Protein AF-0000000074132698 (afdb_homodimer)

Nearest PDB structures (foldseek):
  3fi7-assembly1_A  TM=8.941E-01  e=1.489E-13  Listeria monocytogenes EGD-e
  5t1q-assembly4_D  TM=8.753E-01  e=1.236E-10  Staphylococcus aureus subsp. aureus NCTC 8325
  5t1q-assembly1_A  TM=8.769E-01  e=1.624E-10  Staphylococcus aureus subsp. aureus NCTC 8325
  5t1q-assembly3_C  TM=8.733E-01  e=6.367E-10  Staphylococcus aureus subsp. aureus NCTC 8325
  4kt3-assembly1_A  TM=7.288E-01  e=4.967E-06  Pseudomonas protegens Pf-5

pLDDT: mean 82.5, std 20.05, range [32.41, 98.94]

Secondary structure (DSSP, 8-state):
----------------------SSEETTEE-HHHHHHHHHHHHHHHHHHHHHHHHHHHHHHHHHHHHHHHHHHHHHHHHHHHHHHHH---HHHHHHHHHHHHTTTTSHHHHHH--SS--EEEEEEEEEEEEEETTEEEEEEEEE---SSHHHHHHHHHHHHHH--SS-TTTTHHHHT-SSHHHHHHHHHHTTS-S-TTHHHHHHHHHHHTTGGGGGG-/---------------------TTSEETTEE-HHHHHHHHHHHHHHHHHHHHHHHHHHHHHHHHHHHHHHHHHHHHHHHHHHHHHHHH---HHHHHHHHHHHHTTTTSHHHHHH--SS--EEEEEEEEEEEEEETTEEEEEEEEE---SSHHHHHHHHHHHHHH--SS-TTTTHHHHT-SSHHHHHHHHHHTTS-S-TTHHHHHHHHHHHTTGGGGGG-

Foldseek 3Di:
DPPPPPPPPPPPPDDPDPPPPCPQDDPNDRDVVVVVVVVVVVVVVVVVVCCVVVVVVVVVVVVVLVVLLVVLCVVCLVLLLVLCVVQVQFSLLLSLQLCVQCVSQPFPCCVPQVQSNFAADPPADFDWGWDQDPNDIDIDTGGHHGDPHVSVNSVVVSCCLCQPDPVDRNLNVQLRVDPALLSNLVSCLVSPVDPPNCRSVSSVVSCVVVVSSVSRPD/DDPPPPPPPPPPPDPPDPPPPCVQDDPNDRDVVVVVVVVVVVVVVVVVVCCVVVVVVVVVVVVVLVVLLVVLCVVCLVLLLVLCVVQVQFSLLLSLQLCVQCVSQPFPCCVPQVQSNFAADPPADFDWGWDQDPNDIDIDTGGHHGDPHVSVNSVVVSCCLCQPDPVDRNLNVQLRVDPALLSNLVSCLVSPVDPPNCRSVSSVVVCVVVVSSVSRPD

Solvent-accessible surface area (backbone atoms only — not comparable to full-atom values): 23739 Å² total; per-residue (Å²): 137,84,81,77,78,81,80,80,79,82,80,80,79,78,79,76,75,76,78,68,79,50,83,62,46,63,95,87,40,70,42,64,66,53,52,46,46,51,50,49,50,51,50,51,51,47,53,50,43,49,50,54,59,52,47,52,55,53,52,51,51,50,50,52,52,49,51,49,46,51,54,42,46,66,66,47,45,64,54,27,34,53,47,19,73,75,59,43,37,50,16,24,52,50,51,31,49,35,31,68,56,9,61,44,50,64,31,67,49,19,64,77,26,18,23,32,69,68,49,67,27,94,86,32,48,80,43,78,42,79,42,76,53,96,90,36,71,31,37,38,37,34,35,28,44,68,42,95,32,57,62,53,33,50,52,54,53,50,44,42,43,68,46,25,46,98,89,37,49,62,59,34,44,58,32,40,66,36,91,44,61,63,50,21,28,45,34,39,38,51,59,11,73,45,55,53,89,55,47,27,58,51,40,49,49,48,23,61,74,66,54,32,56,71,53,51,79,113,139,80,81,74,79,77,78,81,75,83,78,80,79,78,80,76,76,76,79,68,77,51,83,60,46,64,96,88,44,71,44,64,66,55,52,46,47,50,51,49,50,52,50,51,49,46,54,50,43,48,50,53,59,52,47,52,53,53,53,52,50,51,50,52,52,48,51,49,44,50,52,43,46,66,67,45,45,65,55,27,34,52,47,19,74,76,60,42,38,48,17,25,52,51,50,31,46,34,31,68,54,9,61,44,51,65,32,68,49,18,64,75,24,18,23,31,68,68,48,66,27,93,87,32,48,80,43,78,43,78,42,76,53,94,91,35,71,32,38,37,36,35,34,28,43,69,42,94,32,56,62,55,33,50,52,53,54,49,44,41,42,68,47,24,45,97,89,37,50,61,60,33,43,58,34,39,66,36,91,45,63,66,50,20,29,45,33,39,38,51,58,12,75,46,52,54,89,54,48,27,57,51,41,48,48,48,23,60,74,67,53,32,58,72,52,51,79,114

Sequence (436 aa):
MARKRTQNKKTVKKRRKKAKFKFLYVNGKLRLSDLLLVVILLSLLFVQFIKWSGVNNNTQMTKIEDVKKEEFVEKIAPIAQDEQRKYHIFASITIAQAALESNWGQSELATQYYNLFGVKSDTGGLMTTKEYVNGQWIVVRARFAIYQSWRESIEQHTALFVDGTSWDSSHYQAVLSADNYVEAAQALQQRGYATDPNYAQKLISLIKTYNLDKYDNNMARKRTQNKKTVKKRRKKAKFKFLYVNGKLRLSDLLLVVILLSLLFVQFIKWSGVNNNTQMTKIEDVKKEEFVEKIAPIAQDEQRKYHIFASITIAQAALESNWGQSELATQYYNLFGVKSDTGGLMTTKEYVNGQWIVVRARFAIYQSWRESIEQHTALFVDGTSWDSSHYQAVLSADNYVEAAQALQQRGYATDPNYAQKLISLIKTYNLDKYDNN

InterPro domains:
  IPR002901 Mannosyl-glycoprotein endo-beta-N-acetylglucosamidase-like domain [PF01832] (77-212)
  IPR002901 Mannosyl-glycoprotein endo-beta-N-acetylglucosamidase-like domain [SM00047] (60-216)
  IPR051056 Glycosyl Hydrolase Family 73 [PTHR33308] (67-217)

Organism: Ligilactobacillus salivarius (strain UCC118) (NCBI:txid362948)

Radius of gyration: 39.83 Å; Cα contacts (8 Å, |Δi|>4): 553; chains: 2; bounding box: 128×143×116 Å

Structure (mmCIF, N/CA/C/O backbone):
data_AF-0000000074132698-model_v1
#
loop_
_entity.id
_entity.type
_entity.pdbx_description
1 polymer Muramidase
#
loop_
_atom_site.group_PDB
_atom_site.id
_atom_site.type_symbol
_atom_site.label_atom_id
_atom_site.label_alt_id
_atom_site.label_comp_id
_atom_site.label_asym_id
_atom_site.label_entity_id
_atom_site.label_seq_id
_atom_site.pdbx_PDB_ins_code
_atom_site.Cartn_x
_atom_site.Cartn_y
_atom_site.Cartn_z
_atom_site.occupancy
_atom_site.B_iso_or_equiv
_atom_site.auth_seq_id
_atom_site.auth_comp_id
_atom_site.auth_asym_id
_atom_site.auth_atom_id
_atom_site.pdbx_PDB_model_num
ATOM 1 N N . MET A 1 1 ? -41.344 -49.031 -91.562 1 33.16 1 MET A N 1
ATOM 2 C CA . MET A 1 1 ? -40.531 -48.219 -90.625 1 33.16 1 MET A CA 1
ATOM 3 C C . MET A 1 1 ? -41.438 -47.219 -89.875 1 33.16 1 MET A C 1
ATOM 5 O O . MET A 1 1 ? -41.844 -46.219 -90.5 1 33.16 1 MET A O 1
ATOM 9 N N . ALA A 1 2 ? -42.281 -47.688 -88.938 1 37 2 ALA A N 1
ATOM 10 C CA . ALA A 1 2 ? -43.469 -47.219 -88.25 1 37 2 ALA A CA 1
ATOM 11 C C . ALA A 1 2 ? -43.094 -46.125 -87.188 1 37 2 ALA A C 1
ATOM 13 O O . ALA A 1 2 ? -42.344 -46.375 -86.25 1 37 2 ALA A O 1
ATOM 14 N N . ARG A 1 3 ? -42.812 -44.906 -87.625 1 33.91 3 ARG A N 1
ATOM 15 C CA . ARG A 1 3 ? -42.312 -43.75 -86.875 1 33.91 3 ARG A CA 1
ATOM 16 C C . ARG A 1 3 ? -43.281 -43.406 -85.75 1 33.91 3 ARG A C 1
ATOM 18 O O . ARG A 1 3 ? -44.469 -43.125 -86 1 33.91 3 ARG A O 1
ATOM 25 N N . LYS A 1 4 ? -43.094 -44.125 -84.5 1 39.78 4 LYS A N 1
ATOM 26 C CA . LYS A 1 4 ? -43.844 -43.906 -83.25 1 39.78 4 LYS A CA 1
ATOM 27 C C . LYS A 1 4 ? -43.844 -42.438 -82.875 1 39.78 4 LYS A C 1
ATOM 29 O O . LYS A 1 4 ? -42.781 -41.844 -82.688 1 39.78 4 LYS A O 1
ATOM 34 N N . ARG A 1 5 ? -44.938 -41.719 -83.125 1 36.88 5 ARG A N 1
ATOM 35 C CA . ARG A 1 5 ? -45.25 -40.344 -82.812 1 36.88 5 ARG A CA 1
ATOM 36 C C . ARG A 1 5 ? -45.188 -40.125 -81.312 1 36.88 5 ARG A C 1
ATOM 38 O O . ARG A 1 5 ? -45.875 -40.812 -80.562 1 36.88 5 ARG A O 1
ATOM 45 N N . THR A 1 6 ? -44 -39.844 -80.688 1 38.41 6 THR A N 1
ATOM 46 C CA . THR A 1 6 ? -43.75 -39.625 -79.25 1 38.41 6 THR A CA 1
ATOM 47 C C . THR A 1 6 ? -44.625 -38.5 -78.688 1 38.41 6 THR A C 1
ATOM 49 O O . THR A 1 6 ? -44.594 -37.375 -79.25 1 38.41 6 THR A O 1
ATOM 52 N N . GLN A 1 7 ? -45.844 -38.781 -78.188 1 35.47 7 GLN A N 1
ATOM 53 C CA . GLN A 1 7 ? -46.875 -37.906 -77.562 1 35.47 7 GLN A CA 1
ATOM 54 C C . GLN A 1 7 ? -46.312 -37.156 -76.375 1 35.47 7 GLN A C 1
ATOM 56 O O . GLN A 1 7 ? -45.75 -37.75 -75.438 1 35.47 7 GLN A O 1
ATOM 61 N N . ASN A 1 8 ? -45.812 -35.875 -76.5 1 36.06 8 ASN A N 1
ATOM 62 C CA . ASN A 1 8 ? -45.312 -34.875 -75.562 1 36.06 8 ASN A CA 1
ATOM 63 C C . ASN A 1 8 ? -46.344 -34.625 -74.438 1 36.06 8 ASN A C 1
ATOM 65 O O . ASN A 1 8 ? -47.438 -34.125 -74.688 1 36.06 8 ASN A O 1
ATOM 69 N N . LYS A 1 9 ? -46.438 -35.469 -73.375 1 36.16 9 LYS A N 1
ATOM 70 C CA . LYS A 1 9 ? -47.312 -35.25 -72.188 1 36.16 9 LYS A CA 1
ATOM 71 C C . LYS A 1 9 ? -47 -33.938 -71.5 1 36.16 9 LYS A C 1
ATOM 73 O O . LYS A 1 9 ? -45.875 -33.688 -71.062 1 36.16 9 LYS A O 1
ATOM 78 N N . LYS A 1 10 ? -47.75 -32.781 -71.812 1 40.66 10 LYS A N 1
ATOM 79 C CA . LYS A 1 10 ? -47.75 -31.484 -71.125 1 40.66 10 LYS A CA 1
ATOM 80 C C . LYS A 1 10 ? -48.062 -31.625 -69.688 1 40.66 10 LYS A C 1
ATOM 82 O O . LYS A 1 10 ? -49.094 -32.156 -69.312 1 40.66 10 LYS A O 1
ATOM 87 N N . THR A 1 11 ? -47 -31.797 -68.688 1 34.69 11 THR A N 1
ATOM 88 C CA . THR A 1 11 ? -47.062 -31.844 -67.25 1 34.69 11 THR A CA 1
ATOM 89 C C . THR A 1 11 ? -47.75 -30.594 -66.688 1 34.69 11 THR A C 1
ATOM 91 O O . THR A 1 11 ? -47.25 -29.484 -66.938 1 34.69 11 THR A O 1
ATOM 94 N N . VAL A 1 12 ? -49.062 -30.531 -66.5 1 40.81 12 VAL A N 1
ATOM 95 C CA . VAL A 1 12 ? -49.875 -29.453 -65.875 1 40.81 12 VAL A CA 1
ATOM 96 C C . VAL A 1 12 ? -49.406 -29.203 -64.438 1 40.81 12 VAL A C 1
ATOM 98 O O . VAL A 1 12 ? -49.531 -30.094 -63.594 1 40.81 12 VAL A O 1
ATOM 101 N N . LYS A 1 13 ? -48.438 -28.297 -64.25 1 39.75 13 LYS A N 1
ATOM 102 C CA . LYS A 1 13 ? -47.969 -27.812 -62.938 1 39.75 13 LYS A CA 1
ATOM 103 C C . LYS A 1 13 ? -49.125 -27.203 -62.156 1 39.75 13 LYS A C 1
ATOM 105 O O . LYS A 1 13 ? -49.781 -26.266 -62.625 1 39.75 13 LYS A O 1
ATOM 110 N N . LYS A 1 14 ? -49.719 -27.984 -61.156 1 39.62 14 LYS A N 1
ATOM 111 C CA . LYS A 1 14 ? -50.719 -27.578 -60.188 1 39.62 14 LYS A CA 1
ATOM 112 C C . LYS A 1 14 ? -50.219 -26.422 -59.344 1 39.62 14 LYS A C 1
ATOM 114 O O . LYS A 1 14 ? -49.125 -26.5 -58.75 1 39.62 14 LYS A O 1
ATOM 119 N N . ARG A 1 15 ? -50.656 -25.156 -59.625 1 38.66 15 ARG A N 1
ATOM 120 C CA . ARG A 1 15 ? -50.406 -23.938 -58.844 1 38.66 15 ARG A CA 1
ATOM 121 C C . ARG A 1 15 ? -50.844 -24.109 -57.406 1 38.66 15 ARG A C 1
ATOM 123 O O . ARG A 1 15 ? -52 -24.375 -57.125 1 38.66 15 ARG A O 1
ATOM 130 N N . ARG A 1 16 ? -49.969 -24.516 -56.438 1 35.88 16 ARG A N 1
ATOM 131 C CA . ARG A 1 16 ? -50.219 -24.547 -55 1 35.88 16 ARG A CA 1
ATOM 132 C C . ARG A 1 16 ? -50.75 -23.219 -54.5 1 35.88 16 ARG A C 1
ATOM 134 O O . ARG A 1 16 ? -50.188 -22.156 -54.781 1 35.88 16 ARG A O 1
ATOM 141 N N . LYS A 1 17 ? -52 -23.172 -54.156 1 40.66 17 LYS A N 1
ATOM 142 C CA . LYS A 1 17 ? -52.75 -22.062 -53.531 1 40.66 17 LYS A CA 1
ATOM 143 C C . LYS A 1 17 ? -52 -21.562 -52.281 1 40.66 17 LYS A C 1
ATOM 145 O O . LYS A 1 17 ? -51.656 -22.359 -51.406 1 40.66 17 LYS A O 1
ATOM 150 N N . LYS A 1 18 ? -51.375 -20.391 -52.344 1 41.16 18 LYS A N 1
ATOM 151 C CA . LYS A 1 18 ? -50.75 -19.656 -51.25 1 41.16 18 LYS A CA 1
ATOM 152 C C . LYS A 1 18 ? -51.719 -19.625 -50.031 1 41.16 18 LYS A C 1
ATOM 154 O O . LYS A 1 18 ? -52.844 -19.156 -50.156 1 41.16 18 LYS A O 1
ATOM 159 N N . ALA A 1 19 ? -51.594 -20.609 -49.125 1 42.25 19 ALA A N 1
ATOM 160 C CA . ALA A 1 19 ? -52.281 -20.531 -47.844 1 42.25 19 ALA A CA 1
ATOM 161 C C . ALA A 1 19 ? -52.156 -19.156 -47.219 1 4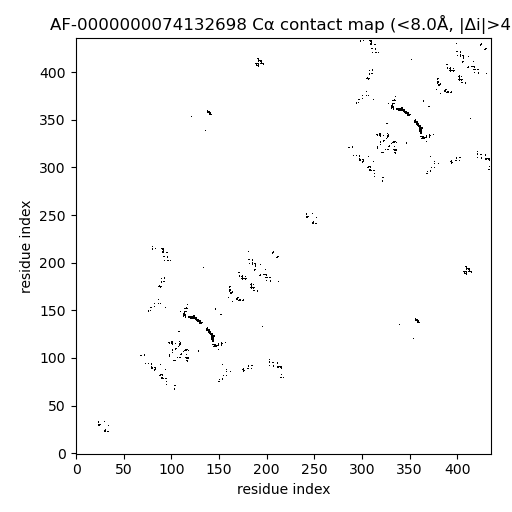2.25 19 ALA A C 1
ATOM 163 O O . ALA A 1 19 ? -51.031 -18.734 -46.875 1 42.25 19 ALA A O 1
ATOM 164 N N . LYS A 1 20 ? -52.906 -18.156 -47.656 1 42.62 20 LYS A N 1
ATOM 165 C CA . LYS A 1 20 ? -53 -16.844 -47.031 1 42.62 20 LYS A CA 1
ATOM 166 C C . LYS A 1 20 ? -53.094 -16.969 -45.5 1 42.62 20 LYS A C 1
ATOM 168 O O . LYS A 1 20 ? -53.906 -17.734 -45 1 42.62 20 LYS A O 1
ATOM 173 N N . PHE A 1 21 ? -52.062 -16.688 -44.812 1 44.94 21 PHE A N 1
ATOM 174 C CA . PHE A 1 21 ? -51.969 -16.516 -43.375 1 44.94 21 PHE A CA 1
ATOM 175 C C . PHE A 1 21 ? -53.156 -15.703 -42.844 1 44.94 21 PHE A C 1
ATOM 177 O O . PHE A 1 21 ? -53.125 -14.477 -42.812 1 44.94 21 PHE A O 1
ATOM 184 N N . LYS A 1 22 ? -54.406 -16.172 -43.125 1 52.22 22 LYS A N 1
ATOM 185 C CA . LYS A 1 22 ? -55.719 -15.656 -42.75 1 52.22 22 LYS A CA 1
ATOM 186 C C . LYS A 1 22 ? -55.812 -15.477 -41.25 1 52.22 22 LYS A C 1
ATOM 188 O O . LYS A 1 22 ? -56.781 -14.906 -40.75 1 52.22 22 LYS A O 1
ATOM 193 N N . PHE A 1 23 ? -54.844 -16.062 -40.594 1 57.22 23 PHE A N 1
ATOM 194 C CA . PHE A 1 23 ? -55.156 -16.062 -39.156 1 57.22 23 PHE A CA 1
ATOM 195 C C . PHE A 1 23 ? -54.969 -14.672 -38.562 1 57.22 23 PHE A C 1
ATOM 197 O O . PHE A 1 23 ? -55.625 -14.305 -37.594 1 57.22 23 PHE A O 1
ATOM 204 N N . LEU A 1 24 ? -54.219 -13.688 -39.125 1 57.31 24 LEU A N 1
ATOM 205 C CA . LEU A 1 24 ? -54 -12.359 -38.594 1 57.31 24 LEU A CA 1
ATOM 206 C C . LEU A 1 24 ? -55.094 -11.383 -39.031 1 57.31 24 LEU A C 1
ATOM 208 O O . LEU A 1 24 ? -55.25 -10.328 -38.406 1 57.31 24 LEU A O 1
ATOM 212 N N . TYR A 1 25 ? -55.844 -11.703 -40.094 1 61.03 25 TYR A N 1
ATOM 213 C CA . TYR A 1 25 ? -56.875 -10.828 -40.656 1 61.03 25 TYR A CA 1
ATOM 214 C C . TYR A 1 25 ? -58.281 -11.414 -40.438 1 61.03 25 TYR A C 1
ATOM 216 O O . TYR A 1 25 ? -58.531 -12.562 -40.781 1 61.03 25 TYR A O 1
ATOM 224 N N . VAL A 1 26 ? -59.125 -10.922 -39.562 1 60.47 26 VAL A N 1
ATOM 225 C CA . VAL A 1 26 ? -60.562 -11.211 -39.531 1 60.47 26 VAL A CA 1
ATOM 226 C C . VAL A 1 26 ? -61.344 -9.984 -40 1 60.47 26 VAL A C 1
ATOM 228 O O . VAL A 1 26 ? -61.188 -8.891 -39.438 1 60.47 26 VAL A O 1
ATOM 231 N N . ASN A 1 27 ? -62.344 -9.984 -41.156 1 65.19 27 ASN A N 1
ATOM 232 C CA . ASN A 1 27 ? -63.188 -9.016 -41.844 1 65.19 27 ASN A CA 1
ATOM 233 C C . ASN A 1 27 ? -62.406 -7.789 -42.312 1 65.19 27 ASN A C 1
ATOM 235 O O . ASN A 1 27 ? -62.906 -6.664 -42.219 1 65.19 27 ASN A O 1
ATOM 239 N N . GLY A 1 28 ? -61.219 -7.898 -42.844 1 59.53 28 GLY A N 1
ATOM 240 C CA . GLY A 1 28 ? -60.438 -6.879 -43.531 1 59.53 28 GLY A CA 1
ATOM 241 C C . GLY A 1 28 ? -59.656 -6.004 -42.562 1 59.53 28 GLY A C 1
ATOM 242 O O . GLY A 1 28 ? -58.906 -5.129 -43 1 59.53 28 GLY A O 1
ATOM 243 N N . LYS A 1 29 ? -60 -6.012 -41.25 1 59.03 29 LYS A N 1
ATOM 244 C CA . LYS A 1 29 ? -59.281 -5.16 -40.281 1 59.03 29 LYS A CA 1
ATOM 245 C C . LYS A 1 29 ? -58.344 -5.977 -39.406 1 59.03 29 LYS A C 1
ATOM 247 O O . LYS A 1 29 ? -58.688 -7.086 -39 1 59.03 29 LYS A O 1
ATOM 252 N N . LEU A 1 30 ? -57.125 -5.582 -39.5 1 59.28 30 LEU A N 1
ATOM 253 C CA . LEU A 1 30 ? -56.094 -6.133 -38.625 1 59.28 30 LEU A CA 1
ATOM 254 C C . LEU A 1 30 ? -56.469 -5.988 -37.156 1 59.28 30 LEU A C 1
ATOM 256 O O . LEU A 1 30 ? -56.812 -4.891 -36.719 1 59.28 30 LEU A O 1
ATOM 260 N N . ARG A 1 31 ? -56.875 -7.059 -36.531 1 57.75 31 ARG A N 1
ATOM 261 C CA . ARG A 1 31 ? -57.188 -6.977 -35.094 1 57.75 31 ARG A CA 1
ATOM 262 C C . ARG A 1 31 ? -55.938 -6.648 -34.281 1 57.75 31 ARG A C 1
ATOM 264 O O . ARG A 1 31 ? -54.969 -7.379 -34.344 1 57.75 31 ARG A O 1
ATOM 271 N N . LEU A 1 32 ? -55.906 -5.441 -33.75 1 63.69 32 LEU A N 1
ATOM 272 C CA . LEU A 1 32 ? -54.812 -4.918 -32.938 1 63.69 32 LEU A CA 1
ATOM 273 C C . LEU A 1 32 ? -54.438 -5.895 -31.812 1 63.69 32 LEU A C 1
ATOM 275 O O . LEU A 1 32 ? -53.281 -6.02 -31.469 1 63.69 32 LEU A O 1
ATOM 279 N N . SER A 1 33 ? -55.438 -6.672 -31.406 1 70.69 33 SER A N 1
ATOM 280 C CA . SER A 1 33 ? -55.188 -7.625 -30.328 1 70.69 33 SER A CA 1
ATOM 281 C C . SER A 1 33 ? -54.344 -8.789 -30.828 1 70.69 33 SER A C 1
ATOM 283 O O . SER A 1 33 ? -53.438 -9.25 -30.109 1 70.69 33 SER A O 1
ATOM 285 N N . ASP A 1 34 ? -54.562 -9.219 -32 1 70 34 ASP A N 1
ATOM 286 C CA . ASP A 1 34 ? -53.781 -10.312 -32.562 1 70 34 ASP A CA 1
ATOM 287 C C . ASP A 1 34 ? -52.375 -9.844 -32.969 1 70 34 ASP A C 1
ATOM 289 O O . ASP A 1 34 ? -51.406 -10.57 -32.812 1 70 34 ASP A O 1
ATOM 293 N N . LEU A 1 35 ? -52.375 -8.609 -33.469 1 67.25 35 LEU A N 1
ATOM 294 C CA . LEU A 1 35 ? -51.062 -8.008 -33.719 1 67.25 35 LEU A CA 1
ATOM 295 C C . LEU A 1 35 ? -50.281 -7.855 -32.438 1 67.25 35 LEU A C 1
ATOM 297 O O . LEU A 1 35 ? -49.062 -8.133 -32.406 1 67.25 35 LEU A O 1
ATOM 301 N N . LEU A 1 36 ? -51.062 -7.551 -31.422 1 65.56 36 LEU A N 1
ATOM 302 C CA . LEU A 1 36 ? -50.406 -7.438 -30.125 1 65.56 36 LEU A CA 1
ATOM 303 C C . LEU A 1 36 ? -49.938 -8.805 -29.641 1 65.56 36 LEU A C 1
ATOM 305 O O . LEU A 1 36 ? -48.844 -8.914 -29.094 1 65.56 36 LEU A O 1
ATOM 309 N N . LEU A 1 37 ? -50.625 -9.781 -29.953 1 68.5 37 LEU A N 1
ATOM 310 C CA . LEU A 1 37 ? -50.219 -11.125 -29.562 1 68.5 37 LEU A CA 1
ATOM 311 C C . LEU A 1 37 ? -49 -11.586 -30.359 1 68.5 37 LEU A C 1
ATOM 313 O O . LEU A 1 37 ? -48.094 -12.188 -29.797 1 68.5 37 LEU A O 1
ATOM 317 N N . VAL A 1 38 ? -48.969 -11.266 -31.578 1 69.75 38 VAL A N 1
ATOM 318 C CA . VAL A 1 38 ? -47.812 -11.602 -32.406 1 69.75 38 VAL A CA 1
ATOM 319 C C . VAL A 1 38 ? -46.594 -10.805 -31.953 1 69.75 38 VAL A C 1
ATOM 321 O O . VAL A 1 38 ? -45.5 -11.352 -31.859 1 69.75 38 VAL A O 1
ATOM 324 N N . VAL A 1 39 ? -46.844 -9.586 -31.609 1 68.94 39 VAL A N 1
ATOM 325 C CA . VAL A 1 39 ? -45.75 -8.758 -31.125 1 68.94 39 VAL A CA 1
ATOM 326 C C . VAL A 1 39 ? -45.25 -9.273 -29.766 1 68.94 39 VAL A C 1
ATOM 328 O O . VAL A 1 39 ? -44.062 -9.352 -29.516 1 68.94 39 VAL A O 1
ATOM 331 N N . ILE A 1 40 ? -46.188 -9.773 -28.984 1 67.25 40 ILE A N 1
ATOM 332 C CA . ILE A 1 40 ? -45.812 -10.336 -27.688 1 67.25 40 ILE A CA 1
ATOM 333 C C . ILE A 1 40 ? -45.062 -11.656 -27.891 1 67.25 40 ILE A C 1
ATOM 335 O O . ILE A 1 40 ? -44.062 -11.914 -27.25 1 67.25 40 ILE A O 1
ATOM 339 N N . LEU A 1 41 ? -45.469 -12.406 -28.797 1 68.25 41 LEU A N 1
ATOM 340 C CA . LEU A 1 41 ? -44.781 -13.664 -29.078 1 68.25 41 LEU A CA 1
ATOM 341 C C . LEU A 1 41 ? -43.406 -13.414 -29.672 1 68.25 41 LEU A C 1
ATOM 343 O O . LEU A 1 41 ? -42.438 -14.07 -29.281 1 68.25 41 LEU A O 1
ATOM 347 N N . LEU A 1 42 ? -43.25 -12.469 -30.484 1 67.88 42 LEU A N 1
ATOM 348 C CA . LEU A 1 42 ? -41.938 -12.117 -31.062 1 67.88 42 LEU A CA 1
ATOM 349 C C . LEU A 1 42 ? -41.031 -11.492 -30 1 67.88 42 LEU A C 1
ATOM 351 O O . LEU A 1 42 ? -39.844 -11.758 -29.969 1 67.88 42 LEU A O 1
ATOM 355 N N . SER A 1 43 ? -41.625 -10.734 -29.062 1 64.38 43 SER A N 1
ATOM 356 C CA . SER A 1 43 ? -40.844 -10.188 -27.969 1 64.38 43 SER A CA 1
ATOM 357 C C . SER A 1 43 ? -40.406 -11.289 -27 1 64.38 43 SER A C 1
ATOM 359 O O . SER A 1 43 ? -39.281 -11.281 -26.516 1 64.38 43 SER A O 1
ATOM 361 N N . LEU A 1 44 ? -41.25 -12.234 -26.812 1 65.19 44 LEU A N 1
ATOM 362 C CA . LEU A 1 44 ? -40.844 -13.375 -26 1 65.19 44 LEU A CA 1
ATOM 363 C C . LEU A 1 44 ? -39.781 -14.211 -26.703 1 65.19 44 LEU A C 1
ATOM 365 O O . LEU A 1 44 ? -38.844 -14.664 -26.062 1 65.19 44 LEU A O 1
ATOM 369 N N . LEU A 1 45 ? -39.844 -14.398 -27.922 1 63.84 45 LEU A N 1
ATOM 370 C CA . LEU A 1 45 ? -38.844 -15.109 -28.703 1 63.84 45 LEU A CA 1
ATOM 371 C C . LEU A 1 45 ? -37.531 -14.297 -28.766 1 63.84 45 LEU A C 1
ATOM 373 O O . LEU A 1 45 ? -36.438 -14.859 -28.734 1 63.84 45 LEU A O 1
ATOM 377 N N . PHE A 1 46 ? -37.656 -13.023 -28.766 1 60.03 46 PHE A N 1
ATOM 378 C CA . PHE A 1 46 ? -36.469 -12.156 -28.766 1 60.03 46 PHE A CA 1
ATOM 379 C C . PHE A 1 46 ? -35.781 -12.203 -27.406 1 60.03 46 PHE A C 1
ATOM 381 O O . PHE A 1 46 ? -34.562 -12.281 -27.328 1 60.03 46 PHE A O 1
ATOM 388 N N . VAL A 1 47 ? -36.5 -12.242 -26.344 1 60.25 47 VAL A N 1
ATOM 389 C CA . VAL A 1 47 ? -35.906 -12.391 -25.016 1 60.25 47 VAL A CA 1
ATOM 390 C C . VAL A 1 47 ? -35.281 -13.773 -24.875 1 60.25 47 VAL A C 1
ATOM 392 O O . VAL A 1 47 ? -34.188 -13.906 -24.328 1 60.25 47 VAL A O 1
ATOM 395 N N . GLN A 1 48 ? -35.875 -14.836 -25.391 1 53.75 48 GLN A N 1
ATOM 396 C CA . GLN A 1 48 ? -35.281 -16.172 -25.422 1 53.75 48 GLN A CA 1
ATOM 397 C C . GLN A 1 48 ? -34.062 -16.203 -26.328 1 53.75 48 GLN A C 1
ATOM 399 O O . GLN A 1 48 ? -33.094 -16.891 -26.047 1 53.75 48 GLN A O 1
ATOM 404 N N . PHE A 1 49 ? -34.094 -15.547 -27.406 1 54.09 49 PHE A N 1
ATOM 405 C CA . PHE A 1 49 ? -32.969 -15.477 -28.297 1 54.09 49 PHE A CA 1
ATOM 406 C C . PHE A 1 49 ? -31.797 -14.734 -27.641 1 54.09 49 PHE A C 1
ATOM 408 O O . PHE A 1 49 ? -30.641 -15.156 -27.75 1 54.09 49 PHE A O 1
ATOM 415 N N . ILE A 1 50 ? -31.984 -13.672 -27.062 1 51.69 50 ILE A N 1
ATOM 416 C CA . ILE A 1 50 ? -30.922 -12.984 -26.328 1 51.69 50 ILE A CA 1
ATOM 417 C C . ILE A 1 50 ? -30.406 -13.867 -25.203 1 51.69 50 ILE A C 1
ATOM 419 O O . ILE A 1 50 ? -29.203 -13.922 -24.953 1 51.69 50 ILE A O 1
ATOM 423 N N . LYS A 1 51 ? -31.297 -14.453 -24.516 1 52.12 51 LYS A N 1
ATOM 424 C CA . LYS A 1 51 ? -30.875 -15.406 -23.5 1 52.12 51 LYS A CA 1
ATOM 425 C C . LYS A 1 51 ? -30.047 -16.531 -24.109 1 52.12 51 LYS A C 1
ATOM 427 O O . LYS A 1 51 ? -29.062 -16.969 -23.531 1 52.12 51 LYS A O 1
ATOM 432 N N . TRP A 1 52 ? -30.562 -17 -25.172 1 50.03 52 TRP A N 1
ATOM 433 C CA . TRP A 1 52 ? -29.875 -18.094 -25.844 1 50.03 52 TRP A CA 1
ATOM 434 C C . TRP A 1 52 ? -28.547 -17.609 -26.422 1 50.03 52 TRP A C 1
ATOM 436 O O . TRP A 1 52 ? -27.531 -18.312 -26.312 1 50.03 52 TRP A O 1
ATOM 446 N N . SER A 1 53 ? -28.484 -16.547 -27.125 1 50.19 53 SER A N 1
ATOM 447 C CA . SER A 1 53 ? -27.25 -16.078 -27.75 1 50.19 53 SER A CA 1
ATOM 448 C C . SER A 1 53 ? -26.266 -15.547 -26.703 1 50.19 53 SER A C 1
ATOM 450 O O . SER A 1 53 ? -25.047 -15.695 -26.859 1 50.19 53 SER A O 1
ATOM 452 N N . GLY A 1 54 ? -26.641 -14.781 -25.781 1 52.78 54 GLY A N 1
ATOM 453 C CA . GLY A 1 54 ? -25.797 -14.156 -24.766 1 52.78 54 GLY A CA 1
ATOM 454 C C . GLY A 1 54 ? -25.281 -15.133 -23.734 1 52.78 54 GLY A C 1
ATOM 455 O O . GLY A 1 54 ? -24.172 -14.984 -23.219 1 52.78 54 GLY A O 1
ATOM 456 N N . VAL A 1 55 ? -26.094 -16.141 -23.453 1 53.12 55 VAL A N 1
ATOM 457 C CA . VAL A 1 55 ? -25.781 -17.125 -22.422 1 53.12 55 VAL A CA 1
ATOM 458 C C . VAL A 1 55 ? -24.609 -18 -22.891 1 53.12 55 VAL A C 1
ATOM 460 O O . VAL A 1 55 ? -23.688 -18.281 -22.109 1 53.12 55 VAL A O 1
ATOM 463 N N . ASN A 1 56 ? -24.625 -18.266 -24.219 1 53.56 56 ASN A N 1
ATOM 464 C CA . ASN A 1 56 ? -23.578 -19.172 -24.703 1 53.56 56 ASN A CA 1
ATOM 465 C C . ASN A 1 56 ? -22.203 -18.484 -24.703 1 53.56 56 ASN A C 1
ATOM 467 O O . ASN A 1 56 ? -21.203 -19.109 -24.359 1 53.56 56 ASN A O 1
ATOM 471 N N . ASN A 1 57 ? -22.25 -17.234 -24.969 1 59.03 57 ASN A N 1
ATOM 472 C CA . ASN A 1 57 ? -20.969 -16.547 -25.031 1 59.03 57 ASN A CA 1
ATOM 473 C C . ASN A 1 57 ? -20.375 -16.328 -23.641 1 59.03 57 ASN A C 1
ATOM 475 O O . ASN A 1 57 ? -19.156 -16.438 -23.453 1 59.03 57 ASN A O 1
ATOM 479 N N . ASN A 1 58 ? -21.266 -16.141 -22.672 1 65.56 58 ASN A N 1
ATOM 480 C CA . ASN A 1 58 ? -20.781 -15.953 -21.312 1 65.56 58 ASN A CA 1
ATOM 481 C C . ASN A 1 58 ? -20.234 -17.25 -20.719 1 65.56 58 ASN A C 1
ATOM 483 O O . ASN A 1 58 ? -19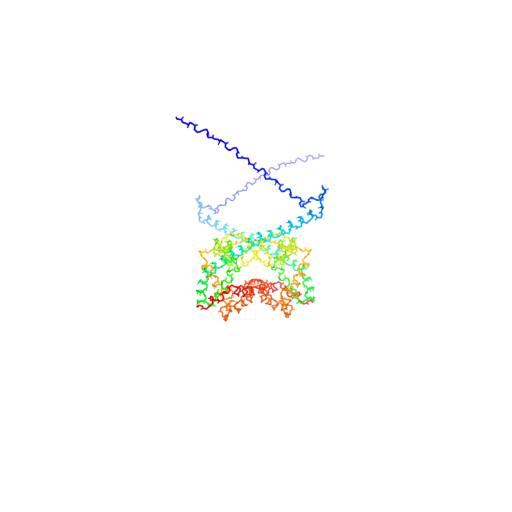.203 -17.266 -20.047 1 65.56 58 ASN A O 1
ATOM 487 N N . THR A 1 59 ? -20.875 -18.391 -21.078 1 68.88 59 THR A N 1
ATOM 488 C CA . THR A 1 59 ? -20.438 -19.688 -20.578 1 68.88 59 THR A CA 1
ATOM 489 C C . THR A 1 59 ? -19.109 -20.078 -21.234 1 68.88 59 THR A C 1
ATOM 491 O O . THR A 1 59 ? -18.219 -20.609 -20.562 1 68.88 59 THR A O 1
ATOM 494 N N . GLN A 1 60 ? -18.969 -19.859 -22.578 1 65.88 60 GLN A N 1
ATOM 495 C CA . GLN A 1 60 ? -17.734 -20.188 -23.266 1 65.88 60 GLN A CA 1
ATOM 496 C C . GLN A 1 60 ? -16.578 -19.328 -22.75 1 65.88 60 GLN A C 1
ATOM 498 O O . GLN A 1 60 ? -15.461 -19.812 -22.562 1 65.88 60 GLN A O 1
ATOM 503 N N . MET A 1 61 ? -16.828 -18.109 -22.516 1 71.69 61 MET A N 1
ATOM 504 C CA . MET A 1 61 ? -15.797 -17.203 -22 1 71.69 61 MET A CA 1
ATOM 505 C C . MET A 1 61 ? -15.359 -17.625 -20.594 1 71.69 61 MET A C 1
ATOM 507 O O . MET A 1 61 ? -14.172 -17.547 -20.266 1 71.69 61 MET A O 1
ATOM 511 N N . THR A 1 62 ? -16.312 -18.016 -19.859 1 77.69 62 THR A N 1
ATOM 512 C CA . THR A 1 62 ? -15.977 -18.469 -18.516 1 77.69 62 THR A CA 1
ATOM 513 C C . THR A 1 62 ? -15.148 -19.75 -18.562 1 77.69 62 THR A C 1
ATOM 515 O O . THR A 1 62 ? -14.227 -19.938 -17.766 1 77.69 62 THR A O 1
ATOM 518 N N . LYS A 1 63 ? -15.492 -20.609 -19.516 1 75.94 63 LYS A N 1
ATOM 519 C CA . LYS A 1 63 ? -14.734 -21.844 -19.641 1 75.94 63 LYS A CA 1
ATOM 520 C C . LYS A 1 63 ? -13.305 -21.562 -20.094 1 75.94 63 LYS A C 1
ATOM 522 O O . LYS A 1 63 ? -12.359 -22.172 -19.594 1 75.94 63 LYS A O 1
ATOM 527 N N . ILE A 1 64 ? -13.141 -20.688 -20.984 1 76.75 64 ILE A N 1
ATOM 528 C CA . ILE A 1 64 ? -11.82 -20.328 -21.469 1 76.75 64 ILE A CA 1
ATOM 529 C C . ILE A 1 64 ? -11 -19.703 -20.344 1 76.75 64 ILE A C 1
ATOM 531 O O . ILE A 1 64 ? -9.82 -20.016 -20.172 1 76.75 64 ILE A O 1
ATOM 535 N N . GLU A 1 65 ? -11.57 -18.875 -19.609 1 86.31 65 GLU A N 1
ATOM 536 C CA . GLU A 1 65 ? -10.891 -18.25 -18.484 1 86.31 65 GLU A CA 1
ATOM 537 C C . GLU A 1 65 ? -10.461 -19.281 -17.453 1 86.31 65 GLU A C 1
ATOM 539 O O . GLU A 1 65 ? -9.352 -19.219 -16.906 1 86.31 65 GLU A O 1
ATOM 544 N N . ASP A 1 66 ? -11.242 -20.234 -17.297 1 89.19 66 ASP A N 1
ATOM 545 C CA . ASP A 1 66 ? -10.922 -21.281 -16.328 1 89.19 66 ASP A CA 1
ATOM 546 C C . ASP A 1 66 ? -9.742 -22.125 -16.812 1 89.19 66 ASP A C 1
ATOM 548 O O . ASP A 1 66 ? -8.883 -22.5 -16 1 89.19 66 ASP A O 1
ATOM 552 N N . VAL A 1 67 ? -9.75 -22.391 -18.078 1 91.88 67 VAL A N 1
ATOM 553 C CA . VAL A 1 67 ? -8.648 -23.172 -18.641 1 91.88 67 VAL A CA 1
ATOM 554 C C . VAL A 1 67 ? -7.344 -22.391 -18.5 1 91.88 67 VAL A C 1
ATOM 556 O O . VAL A 1 67 ? -6.309 -22.953 -18.141 1 91.88 67 VAL A O 1
ATOM 559 N N . LYS A 1 68 ? -7.355 -21.141 -18.719 1 94.12 68 LYS A N 1
ATOM 560 C CA . LYS A 1 68 ? -6.168 -20.312 -18.594 1 94.12 68 LYS A CA 1
ATOM 561 C C . LYS A 1 68 ? -5.664 -20.281 -17.156 1 94.12 68 LYS A C 1
ATOM 563 O O . LYS A 1 68 ? -4.457 -20.328 -16.906 1 94.12 68 LYS A O 1
ATOM 568 N N . LYS A 1 69 ? -6.504 -20.234 -16.234 1 97.19 69 LYS A N 1
ATOM 569 C CA . LYS A 1 69 ? -6.141 -20.234 -14.828 1 97.19 69 LYS A CA 1
ATOM 570 C C . LYS A 1 69 ? -5.496 -21.562 -14.438 1 97.19 69 LYS A C 1
ATOM 572 O O . LYS A 1 69 ? -4.492 -21.594 -13.719 1 97.19 69 LYS A O 1
ATOM 577 N N . GLU A 1 70 ? -6.098 -22.594 -14.953 1 96.75 70 GLU A N 1
ATOM 578 C CA . GLU A 1 70 ? -5.543 -23.922 -14.664 1 96.75 70 GLU A CA 1
ATOM 579 C C . GLU A 1 70 ? -4.148 -24.078 -15.266 1 96.75 70 GLU A C 1
ATOM 581 O O . GLU A 1 70 ? -3.248 -24.625 -14.633 1 96.75 70 GLU A O 1
ATOM 586 N N . GLU A 1 71 ? -3.99 -23.641 -16.5 1 97.56 71 GLU A N 1
ATOM 587 C CA . GLU A 1 71 ? -2.688 -23.703 -17.156 1 97.56 71 GLU A CA 1
ATOM 588 C C . GLU A 1 71 ? -1.642 -22.906 -16.375 1 97.56 71 GLU A C 1
ATOM 590 O O . GLU A 1 71 ? -0.493 -23.328 -16.25 1 97.56 71 GLU A O 1
ATOM 595 N N . PHE A 1 72 ? -2.021 -21.766 -15.938 1 98.62 72 PHE A N 1
ATOM 596 C CA . PHE A 1 72 ? -1.142 -20.922 -15.133 1 98.62 72 PHE A CA 1
ATOM 597 C C . PHE A 1 72 ? -0.68 -21.672 -13.891 1 98.62 72 PHE A C 1
ATOM 599 O O . PHE A 1 72 ? 0.517 -21.719 -13.594 1 98.62 72 PHE A O 1
ATOM 606 N N . VAL A 1 73 ? -1.609 -22.297 -13.164 1 98.69 73 VAL A N 1
ATOM 607 C CA . VAL A 1 73 ? -1.296 -23.016 -11.93 1 98.69 73 VAL A CA 1
ATOM 608 C C . VAL A 1 73 ? -0.352 -24.172 -12.234 1 98.69 73 VAL A C 1
ATOM 610 O O . VAL A 1 73 ? 0.627 -24.391 -11.516 1 98.69 73 VAL A O 1
ATOM 613 N N . GLU A 1 74 ? -0.664 -24.875 -13.273 1 98.12 74 GLU A N 1
ATOM 614 C CA . GLU A 1 74 ? 0.168 -26.016 -13.641 1 98.12 74 GLU A CA 1
ATOM 615 C C . GLU A 1 74 ? 1.61 -25.594 -13.898 1 98.12 74 GLU A C 1
ATOM 617 O O . GLU A 1 74 ? 2.547 -26.328 -13.594 1 98.12 74 GLU A O 1
ATOM 622 N N . LYS A 1 75 ? 1.754 -24.422 -14.406 1 98.38 75 LYS A N 1
ATOM 623 C CA . LYS A 1 75 ? 3.084 -23.938 -14.75 1 98.38 75 LYS A CA 1
ATOM 624 C C . LYS A 1 75 ? 3.869 -23.531 -13.508 1 98.38 75 LYS A C 1
ATOM 626 O O . LYS A 1 75 ? 5.078 -23.75 -13.43 1 98.38 75 LYS A O 1
ATOM 631 N N . ILE A 1 76 ? 3.17 -22.953 -12.492 1 98.62 76 ILE A N 1
ATOM 632 C CA . ILE A 1 76 ? 3.98 -22.375 -11.422 1 98.62 76 ILE A CA 1
ATOM 633 C C . ILE A 1 76 ? 3.936 -23.281 -10.195 1 98.62 76 ILE A C 1
ATOM 635 O O . ILE A 1 76 ? 4.75 -23.125 -9.273 1 98.62 76 ILE A O 1
ATOM 639 N N . ALA A 1 77 ? 3.041 -24.281 -10.156 1 98.75 77 ALA A N 1
ATOM 640 C CA . ALA A 1 77 ? 2.887 -25.125 -8.969 1 98.75 77 ALA A CA 1
ATOM 641 C C . ALA A 1 77 ? 4.188 -25.859 -8.648 1 98.75 77 ALA A C 1
ATOM 643 O O . ALA A 1 77 ? 4.637 -25.859 -7.5 1 98.75 77 ALA A O 1
ATOM 644 N N . PRO A 1 78 ? 4.867 -26.484 -9.641 1 98.75 78 PRO A N 1
ATOM 645 C CA . PRO A 1 78 ? 6.113 -27.172 -9.297 1 98.75 78 PRO A CA 1
ATOM 646 C C . PRO A 1 78 ? 7.176 -26.234 -8.734 1 98.75 78 PRO A C 1
ATOM 648 O O . PRO A 1 78 ? 7.965 -26.625 -7.875 1 98.75 78 PRO A O 1
ATOM 651 N N . ILE A 1 79 ? 7.238 -25.016 -9.219 1 98.81 79 ILE A N 1
ATOM 652 C CA . ILE A 1 79 ? 8.188 -24.031 -8.719 1 98.81 79 ILE A CA 1
ATOM 653 C C . ILE A 1 79 ? 7.848 -23.672 -7.277 1 98.81 79 ILE A C 1
ATOM 655 O O . ILE A 1 79 ? 8.734 -23.625 -6.418 1 98.81 79 ILE A O 1
ATOM 659 N N . ALA A 1 80 ? 6.559 -23.422 -7.039 1 98.88 80 ALA A N 1
ATOM 660 C CA . ALA A 1 80 ? 6.098 -23.094 -5.695 1 98.88 80 ALA A CA 1
ATOM 661 C C . ALA A 1 80 ? 6.398 -24.219 -4.719 1 98.88 80 ALA A C 1
ATOM 663 O O . ALA A 1 80 ? 6.805 -23.984 -3.582 1 98.88 80 ALA A O 1
ATOM 664 N N . GLN A 1 81 ? 6.203 -25.406 -5.156 1 98.81 81 GLN A N 1
ATOM 665 C CA . GLN A 1 81 ? 6.488 -26.562 -4.316 1 98.81 81 GLN A CA 1
ATOM 666 C C . GLN A 1 81 ? 7.977 -26.672 -4.012 1 98.81 81 GLN A C 1
ATOM 668 O O . GLN A 1 81 ? 8.367 -27.031 -2.9 1 98.81 81 GLN A O 1
ATOM 673 N N . ASP A 1 82 ? 8.82 -26.422 -4.988 1 98.69 82 ASP A N 1
ATOM 674 C CA . ASP A 1 82 ? 10.258 -26.391 -4.75 1 98.69 82 ASP A CA 1
ATOM 675 C C . ASP A 1 82 ? 10.609 -25.391 -3.654 1 98.69 82 ASP A C 1
ATOM 677 O O . ASP A 1 82 ? 11.391 -25.703 -2.752 1 98.69 82 ASP A O 1
ATOM 681 N N . GLU A 1 83 ? 10.023 -24.219 -3.723 1 98.56 83 GLU A N 1
ATOM 682 C CA . GLU A 1 83 ? 10.289 -23.172 -2.732 1 98.56 83 GLU A CA 1
ATOM 683 C C . GLU A 1 83 ? 9.766 -23.578 -1.356 1 98.56 83 GLU A C 1
ATOM 685 O O . GLU A 1 83 ? 10.391 -23.281 -0.337 1 98.56 83 GLU A O 1
ATOM 690 N N . GLN A 1 84 ? 8.586 -24.188 -1.364 1 98.56 84 GLN A N 1
ATOM 691 C CA . GLN A 1 84 ? 8.062 -24.672 -0.092 1 98.56 84 GLN A CA 1
ATOM 692 C C . GLN A 1 84 ? 9.023 -25.672 0.552 1 98.56 84 GLN A C 1
ATOM 694 O O . GLN A 1 84 ? 9.258 -25.625 1.761 1 98.56 84 GLN A O 1
ATOM 699 N N . ARG A 1 85 ? 9.531 -26.609 -0.202 1 98.12 85 ARG A N 1
ATOM 700 C CA . ARG A 1 85 ? 10.461 -27.609 0.322 1 98.12 85 ARG A CA 1
ATOM 701 C C . ARG A 1 85 ? 11.719 -26.953 0.878 1 98.12 85 ARG A C 1
ATOM 703 O O . ARG A 1 85 ? 12.227 -27.359 1.924 1 98.12 85 ARG A O 1
ATOM 710 N N . LYS A 1 86 ? 12.141 -25.953 0.241 1 97.81 86 LYS A N 1
ATOM 711 C CA . LYS A 1 86 ? 13.398 -25.312 0.617 1 97.81 86 LYS A CA 1
ATOM 712 C C . LYS A 1 86 ? 13.203 -24.344 1.785 1 97.81 86 LYS A C 1
ATOM 714 O O . LYS A 1 86 ? 14.062 -24.25 2.666 1 97.81 86 LYS A O 1
ATOM 719 N N . TYR A 1 87 ? 11.984 -23.625 1.822 1 97.62 87 TYR A N 1
ATOM 720 C CA . TYR A 1 87 ? 11.922 -22.469 2.711 1 97.62 87 TYR A CA 1
ATOM 721 C C . TYR A 1 87 ? 10.641 -22.484 3.535 1 97.62 87 TYR A C 1
ATOM 723 O O . TYR A 1 87 ? 10.398 -21.578 4.328 1 97.62 87 TYR A O 1
ATOM 731 N N . HIS A 1 88 ? 9.75 -23.375 3.297 1 96.81 88 HIS A N 1
ATOM 732 C CA . HIS A 1 88 ? 8.586 -23.656 4.133 1 96.81 88 HIS A CA 1
ATOM 733 C C . HIS A 1 88 ? 7.461 -22.672 3.861 1 96.81 88 HIS A C 1
ATOM 735 O O . HIS A 1 88 ? 6.535 -22.531 4.664 1 96.81 88 HIS A O 1
ATOM 741 N N . ILE A 1 89 ? 7.57 -21.969 2.82 1 97.88 89 ILE A N 1
ATOM 742 C CA . ILE A 1 89 ? 6.41 -21.203 2.387 1 97.88 89 ILE A CA 1
ATOM 743 C C . ILE A 1 89 ? 5.422 -22.125 1.664 1 97.88 89 ILE A C 1
ATOM 745 O O . ILE A 1 89 ? 5.785 -22.797 0.699 1 97.88 89 ILE A O 1
ATOM 749 N N . PHE A 1 90 ? 4.215 -22.125 2.107 1 98.75 90 PHE A N 1
ATOM 750 C CA . PHE A 1 90 ? 3.236 -23.016 1.499 1 98.75 90 PHE A CA 1
ATOM 751 C C . PHE A 1 90 ? 3.084 -22.719 0.012 1 98.75 90 PHE A C 1
ATOM 753 O O . PHE A 1 90 ? 2.924 -21.562 -0.383 1 98.75 90 PHE A O 1
ATOM 760 N N . ALA A 1 91 ? 3.119 -23.75 -0.789 1 98.88 91 ALA A N 1
ATOM 761 C CA . ALA A 1 91 ? 2.963 -23.609 -2.234 1 98.88 91 ALA A CA 1
ATOM 762 C C . ALA A 1 91 ? 1.646 -22.922 -2.582 1 98.88 91 ALA A C 1
ATOM 764 O O . ALA A 1 91 ? 1.6 -22.078 -3.477 1 98.88 91 ALA A O 1
ATOM 765 N N . SER A 1 92 ? 0.606 -23.281 -1.812 1 98.94 92 SER A N 1
ATOM 766 C CA . SER A 1 92 ? -0.702 -22.672 -2.053 1 98.94 92 SER A CA 1
ATOM 767 C C . SER A 1 92 ? -0.658 -21.156 -1.87 1 98.94 92 SER A C 1
ATOM 769 O O . SER A 1 92 ? -1.309 -20.422 -2.611 1 98.94 92 SER A O 1
ATOM 771 N N . ILE A 1 93 ? 0.097 -20.688 -0.912 1 98.94 93 ILE A N 1
ATOM 772 C CA . ILE A 1 93 ? 0.238 -19.266 -0.66 1 98.94 93 ILE A CA 1
ATOM 773 C C . ILE A 1 93 ? 0.941 -18.594 -1.842 1 98.94 93 ILE A C 1
ATOM 775 O O . ILE A 1 93 ? 0.465 -17.594 -2.365 1 98.94 93 ILE A O 1
ATOM 779 N N . THR A 1 94 ? 2.037 -19.188 -2.324 1 98.88 94 THR A N 1
ATOM 780 C CA . THR A 1 94 ? 2.777 -18.641 -3.455 1 98.88 94 THR A CA 1
ATOM 781 C C . THR A 1 94 ? 1.902 -18.594 -4.703 1 98.88 94 THR A C 1
ATOM 783 O O . THR A 1 94 ? 1.859 -17.578 -5.402 1 98.88 94 THR A O 1
ATOM 786 N N . ILE A 1 95 ? 1.211 -19.656 -4.949 1 98.94 95 ILE A N 1
ATOM 787 C CA . ILE A 1 95 ? 0.364 -19.734 -6.133 1 98.94 95 ILE A CA 1
ATOM 788 C C . ILE A 1 95 ? -0.762 -18.719 -6.039 1 98.94 95 ILE A C 1
ATOM 790 O O . ILE A 1 95 ? -1.033 -17.984 -7 1 98.94 95 ILE A O 1
ATOM 794 N N . ALA A 1 96 ? -1.388 -18.641 -4.879 1 98.81 96 ALA A N 1
ATOM 795 C CA . ALA A 1 96 ? -2.488 -17.703 -4.691 1 98.81 96 ALA A CA 1
ATOM 796 C C . ALA A 1 96 ? -2.01 -16.266 -4.852 1 98.81 96 ALA A C 1
ATOM 798 O O . ALA A 1 96 ? -2.68 -15.445 -5.492 1 98.81 96 ALA A O 1
ATOM 799 N N . GLN A 1 97 ? -0.861 -15.922 -4.258 1 98.12 97 GLN A N 1
ATOM 800 C CA . GLN A 1 97 ? -0.306 -14.578 -4.414 1 98.12 97 GLN A CA 1
ATOM 801 C C . GLN A 1 97 ? -0.01 -14.273 -5.879 1 98.12 97 GLN A C 1
ATOM 803 O O . GLN A 1 97 ? -0.367 -13.203 -6.379 1 98.12 97 GLN A O 1
ATOM 808 N N . ALA A 1 98 ? 0.629 -15.18 -6.566 1 98.69 98 ALA A N 1
ATOM 809 C CA . ALA A 1 98 ? 0.958 -14.977 -7.977 1 98.69 98 ALA A CA 1
ATOM 810 C C . ALA A 1 98 ? -0.303 -14.773 -8.812 1 98.69 98 ALA A C 1
ATOM 812 O O . ALA A 1 98 ? -0.35 -13.891 -9.672 1 98.69 98 ALA A O 1
ATOM 813 N N . ALA A 1 99 ? -1.283 -15.609 -8.531 1 97.75 99 ALA A N 1
ATOM 814 C CA . ALA A 1 99 ? -2.557 -15.5 -9.242 1 97.75 99 ALA A CA 1
ATOM 815 C C . ALA A 1 99 ? -3.197 -14.133 -9 1 97.75 99 ALA A C 1
ATOM 817 O O . ALA A 1 99 ? -3.566 -13.445 -9.953 1 97.75 99 ALA A O 1
ATOM 818 N N . LEU A 1 100 ? -3.268 -13.797 -7.773 1 94.62 100 LEU A N 1
ATOM 819 C CA . LEU A 1 100 ? -3.932 -12.562 -7.363 1 94.62 100 LEU A CA 1
ATOM 820 C C . LEU A 1 100 ? -3.195 -11.344 -7.91 1 94.62 100 LEU A C 1
ATOM 822 O O . LEU A 1 100 ? -3.824 -10.414 -8.422 1 94.62 100 LEU A O 1
ATOM 826 N N . GLU A 1 101 ? -1.833 -11.328 -7.812 1 93.06 101 GLU A N 1
ATOM 827 C CA . GLU A 1 101 ? -1.032 -10.141 -8.078 1 93.06 101 GLU A CA 1
ATOM 828 C C . GLU A 1 101 ? -0.72 -10.008 -9.57 1 93.06 101 GLU A C 1
ATOM 830 O O . GLU A 1 101 ? -0.338 -8.938 -10.031 1 93.06 101 GLU A O 1
ATOM 835 N N . SER A 1 102 ? -1.016 -10.992 -10.422 1 95.5 102 SER A N 1
ATOM 836 C CA . SER A 1 102 ? -0.659 -10.953 -11.836 1 95.5 102 SER A CA 1
ATOM 837 C C . SER A 1 102 ? -1.875 -11.211 -12.727 1 95.5 102 SER A C 1
ATOM 839 O O . SER A 1 102 ? -1.749 -11.32 -13.945 1 95.5 102 SER A O 1
ATOM 841 N N . ASN A 1 103 ? -2.998 -11.258 -12.078 1 91.88 103 ASN A N 1
ATOM 842 C CA . ASN A 1 103 ? -4.184 -11.672 -12.82 1 91.88 103 ASN A CA 1
ATOM 843 C C . ASN A 1 103 ? -3.957 -13 -13.539 1 91.88 103 ASN A C 1
ATOM 845 O O . ASN A 1 103 ? -4.113 -13.094 -14.758 1 91.88 103 ASN A O 1
ATOM 849 N N . TRP A 1 104 ? -3.514 -13.977 -12.703 1 96.75 104 TRP A N 1
ATOM 850 C CA . TRP A 1 104 ? -3.281 -15.328 -13.188 1 96.75 104 TRP A CA 1
ATOM 851 C C . TRP A 1 104 ? -2.248 -15.336 -14.312 1 96.75 104 TRP A C 1
ATOM 853 O O . TRP A 1 104 ? -2.396 -16.078 -15.289 1 96.75 104 TRP A O 1
ATOM 863 N N . GLY A 1 105 ? -1.261 -14.508 -14.227 1 96.62 105 GLY A N 1
ATOM 864 C CA . GLY A 1 105 ? -0.168 -14.477 -15.188 1 96.62 105 GLY A CA 1
ATOM 865 C C . GLY A 1 105 ? -0.514 -13.734 -16.469 1 96.62 105 GLY A C 1
ATOM 866 O O . GLY A 1 105 ? 0.268 -13.734 -17.406 1 96.62 105 GLY A O 1
ATOM 867 N N . GLN A 1 106 ? -1.607 -13.023 -16.438 1 94.38 106 GLN A N 1
ATOM 868 C CA . GLN A 1 106 ? -2.07 -12.422 -17.688 1 94.38 106 GLN A CA 1
ATOM 869 C C . GLN A 1 106 ? -1.694 -10.945 -17.75 1 94.38 106 GLN A C 1
ATOM 871 O O . GLN A 1 106 ? -1.796 -10.32 -18.812 1 94.38 106 GLN A O 1
ATOM 876 N N . SER A 1 107 ? -1.247 -10.383 -16.656 1 92.44 107 SER A N 1
ATOM 877 C CA . SER A 1 107 ? -0.876 -8.969 -16.688 1 92.44 107 SER A CA 1
ATOM 878 C C . SER A 1 107 ? 0.299 -8.719 -17.625 1 92.44 107 SER A C 1
ATOM 880 O O . SER A 1 107 ? 1.061 -9.641 -17.922 1 92.44 107 SER A O 1
ATOM 882 N N . GLU A 1 108 ? 0.419 -7.496 -18.062 1 91.62 108 GLU A N 1
ATOM 883 C CA . GLU A 1 108 ? 1.549 -7.125 -18.906 1 91.62 108 GLU A CA 1
ATOM 884 C C . GLU A 1 108 ? 2.877 -7.391 -18.203 1 91.62 108 GLU A C 1
ATOM 886 O O . GLU A 1 108 ? 3.82 -7.895 -18.828 1 91.62 108 GLU A O 1
ATOM 891 N N . LEU A 1 109 ? 3.027 -7.094 -16.969 1 95.56 109 LEU A N 1
ATOM 892 C CA . LEU A 1 109 ? 4.242 -7.336 -16.203 1 95.56 109 LEU A CA 1
ATOM 893 C C . LEU A 1 109 ? 4.598 -8.82 -16.203 1 95.56 109 LEU A C 1
ATOM 895 O O . LEU A 1 109 ? 5.766 -9.18 -16.344 1 95.56 109 LEU A O 1
ATOM 899 N N . ALA A 1 110 ? 3.568 -9.617 -16.016 1 97.06 110 ALA A N 1
ATOM 900 C CA . ALA A 1 110 ? 3.795 -11.055 -15.945 1 97.06 110 ALA A CA 1
ATOM 901 C C . ALA A 1 110 ? 4.152 -11.633 -17.312 1 97.06 110 ALA A C 1
ATOM 903 O O . ALA A 1 110 ? 5.055 -12.461 -17.422 1 97.06 110 ALA A O 1
ATOM 904 N N . THR A 1 111 ? 3.469 -11.195 -18.328 1 96.44 111 THR A N 1
ATOM 905 C CA . THR A 1 111 ? 3.607 -11.805 -19.641 1 96.44 111 THR A CA 1
ATOM 906 C C . THR A 1 111 ? 4.855 -11.297 -20.344 1 96.44 111 THR A C 1
ATOM 908 O O . THR A 1 111 ? 5.555 -12.062 -21.016 1 96.44 111 THR A O 1
ATOM 911 N N . GLN A 1 112 ? 5.176 -10.039 -20.172 1 95.5 112 GLN A N 1
ATOM 912 C CA . GLN A 1 112 ? 6.25 -9.438 -20.953 1 95.5 112 GLN A CA 1
ATOM 913 C C . GLN A 1 112 ? 7.559 -9.414 -20.172 1 95.5 112 GLN A C 1
ATOM 915 O O . GLN A 1 112 ? 8.641 -9.5 -20.75 1 95.5 112 GLN A O 1
ATOM 920 N N . TYR A 1 113 ? 7.469 -9.383 -18.875 1 97.12 113 TYR A N 1
ATOM 921 C CA . TYR A 1 113 ? 8.68 -9.156 -18.094 1 97.12 113 TYR A CA 1
ATOM 922 C C . TYR A 1 113 ? 8.828 -10.203 -17 1 97.12 113 TYR A C 1
ATOM 924 O O . TYR A 1 113 ? 9.734 -10.109 -16.172 1 97.12 113 TYR A O 1
ATOM 932 N N . TYR A 1 114 ? 7.898 -11.148 -16.891 1 98.44 114 TYR A N 1
ATOM 933 C CA . TYR A 1 114 ? 7.898 -12.289 -15.984 1 98.44 114 TYR A CA 1
ATOM 934 C C . TYR A 1 114 ? 7.793 -11.836 -14.539 1 98.44 114 TYR A C 1
ATOM 936 O O . TYR A 1 114 ? 8.203 -12.555 -13.617 1 98.44 114 TYR A O 1
ATOM 944 N N . ASN A 1 115 ? 7.332 -10.625 -14.359 1 98.12 115 ASN A N 1
ATOM 945 C CA . ASN A 1 115 ? 7.102 -10.078 -13.031 1 98.12 115 ASN A CA 1
ATOM 946 C C . ASN A 1 115 ? 5.695 -10.391 -12.531 1 98.12 115 ASN A C 1
ATOM 948 O O . ASN A 1 115 ? 4.754 -9.648 -12.797 1 98.12 115 ASN A O 1
ATOM 952 N N . LEU A 1 116 ? 5.633 -11.406 -11.68 1 98.06 116 LEU A N 1
ATOM 953 C CA . LEU A 1 116 ? 4.336 -11.93 -11.258 1 98.06 116 LEU A CA 1
ATOM 954 C C . LEU A 1 116 ? 3.773 -11.109 -10.094 1 98.06 116 LEU A C 1
ATOM 956 O O . LEU A 1 116 ? 2.568 -11.148 -9.836 1 98.06 116 LEU A O 1
ATOM 960 N N . PHE A 1 117 ? 4.633 -10.383 -9.422 1 96.75 117 PHE A N 1
ATOM 961 C CA . PHE A 1 117 ? 4.215 -9.867 -8.125 1 96.75 117 PHE A CA 1
ATOM 962 C C . PHE A 1 117 ? 4.254 -8.344 -8.109 1 96.75 117 PHE A C 1
ATOM 964 O O . PHE A 1 117 ? 4.133 -7.723 -7.051 1 96.75 117 PHE A O 1
ATOM 971 N N . GLY A 1 118 ? 4.547 -7.73 -9.258 1 92.81 118 GLY A N 1
ATOM 972 C CA . GLY A 1 118 ? 4.562 -6.277 -9.359 1 92.81 118 GLY A CA 1
ATOM 973 C C . GLY A 1 118 ? 5.73 -5.645 -8.625 1 92.81 118 GLY A C 1
ATOM 974 O O . GLY A 1 118 ? 5.594 -4.57 -8.039 1 92.81 118 GLY A O 1
ATOM 975 N N . VAL A 1 119 ? 6.812 -6.309 -8.672 1 93.44 119 VAL A N 1
ATOM 976 C CA . VAL A 1 119 ? 7.984 -5.824 -7.949 1 93.44 119 VAL A CA 1
ATOM 977 C C . VAL A 1 119 ? 8.578 -4.613 -8.672 1 93.44 119 VAL A C 1
ATOM 979 O O . VAL A 1 119 ? 8.922 -4.695 -9.852 1 93.44 119 VAL A O 1
ATOM 982 N N . LYS A 1 120 ? 8.617 -3.549 -7.965 1 90.25 120 LYS A N 1
ATOM 983 C CA . LYS A 1 120 ? 9.312 -2.365 -8.469 1 90.25 120 LYS A CA 1
ATOM 984 C C . LYS A 1 120 ? 10.805 -2.426 -8.156 1 90.25 120 LYS A C 1
ATOM 986 O O . LYS A 1 120 ? 11.211 -3.047 -7.176 1 90.25 120 LYS A O 1
ATOM 991 N N . SER A 1 121 ? 11.57 -1.798 -9.047 1 91.44 121 SER A N 1
ATOM 992 C CA . SER A 1 121 ? 13.023 -1.806 -8.914 1 91.44 121 SER A CA 1
ATOM 993 C C . SER A 1 121 ? 13.648 -0.599 -9.602 1 91.44 121 SER A C 1
ATOM 995 O O . SER A 1 121 ? 13.359 -0.327 -10.766 1 91.44 121 SER A O 1
ATOM 997 N N . ASP A 1 122 ? 14.562 -0.041 -8.867 1 88.81 122 ASP A N 1
ATOM 998 C CA . ASP A 1 122 ? 15.234 1.128 -9.43 1 88.81 122 ASP A CA 1
ATOM 999 C C . ASP A 1 122 ? 16.047 0.75 -10.664 1 88.81 122 ASP A C 1
ATOM 1001 O O . ASP A 1 122 ? 16.281 1.58 -11.547 1 88.81 122 ASP A O 1
ATOM 1005 N N . THR A 1 123 ? 16.453 -0.46 -10.703 1 91.75 123 THR A N 1
ATOM 1006 C CA . THR A 1 123 ? 17.281 -0.91 -11.82 1 91.75 123 THR A CA 1
ATOM 1007 C C . THR A 1 123 ? 16.422 -1.594 -12.883 1 91.75 123 THR A C 1
ATOM 1009 O O . THR A 1 123 ? 16.953 -2.123 -13.859 1 91.75 123 THR A O 1
ATOM 1012 N N . GLY A 1 124 ? 15.148 -1.546 -12.664 1 94.88 124 GLY A N 1
ATOM 1013 C CA . GLY A 1 124 ? 14.25 -2.176 -13.617 1 94.88 124 GLY A CA 1
ATOM 1014 C C . GLY A 1 124 ? 13.898 -1.278 -14.789 1 94.88 124 GLY A C 1
ATOM 1015 O O . GLY A 1 124 ? 14.602 -0.307 -15.07 1 94.88 124 GLY A O 1
ATOM 1016 N N . GLY A 1 125 ? 12.875 -1.745 -15.57 1 94.62 125 GLY A N 1
ATOM 1017 C CA . GLY A 1 125 ? 12.406 -0.984 -16.719 1 94.62 125 GLY A CA 1
ATOM 1018 C C . GLY A 1 125 ? 11.242 -0.065 -16.391 1 94.62 125 GLY A C 1
ATOM 1019 O O . GLY A 1 125 ? 10.367 -0.423 -15.609 1 94.62 125 GLY A O 1
ATOM 1020 N N . LEU A 1 126 ? 11.359 1.133 -16.984 1 93.62 126 LEU A N 1
ATOM 1021 C CA . LEU A 1 126 ? 10.242 2.061 -16.844 1 93.62 126 LEU A CA 1
ATOM 1022 C C . LEU A 1 126 ? 9.039 1.595 -17.656 1 93.62 126 LEU A C 1
ATOM 1024 O O . LEU A 1 126 ? 9.148 1.391 -18.875 1 93.62 126 LEU A O 1
ATOM 1028 N N . MET A 1 127 ? 7.926 1.354 -16.922 1 94.31 127 MET A N 1
ATOM 1029 C CA . MET A 1 127 ? 6.734 0.815 -17.578 1 94.31 127 MET A CA 1
ATOM 1030 C C . MET A 1 127 ? 5.473 1.479 -17.031 1 94.31 127 MET A C 1
ATOM 1032 O O . MET A 1 127 ? 5.473 2.01 -15.922 1 94.31 127 MET A O 1
ATOM 1036 N N . THR A 1 128 ? 4.504 1.485 -17.938 1 92.94 128 THR A N 1
ATOM 1037 C CA . THR A 1 128 ? 3.162 1.881 -17.516 1 92.94 128 THR A CA 1
ATOM 1038 C C . THR A 1 128 ? 2.25 0.663 -17.406 1 92.94 128 THR A C 1
ATOM 1040 O O . THR A 1 128 ? 2.121 -0.112 -18.359 1 92.94 128 THR A O 1
ATOM 1043 N N . THR A 1 129 ? 1.696 0.588 -16.141 1 90.62 129 THR A N 1
ATOM 1044 C CA . THR A 1 129 ? 0.819 -0.557 -15.922 1 90.62 129 THR A CA 1
ATOM 1045 C C . THR A 1 129 ? -0.538 -0.104 -15.391 1 90.62 129 THR A C 1
ATOM 1047 O O . THR A 1 129 ? -0.656 0.984 -14.82 1 90.62 129 THR A O 1
ATOM 1050 N N . LYS A 1 130 ? -1.475 -0.977 -15.672 1 87 130 LYS A N 1
ATOM 1051 C CA . LYS A 1 130 ? -2.793 -0.805 -15.07 1 87 130 LYS A CA 1
ATOM 1052 C C . LYS A 1 130 ? -2.988 -1.754 -13.891 1 87 130 LYS A C 1
ATOM 1054 O O . LYS A 1 130 ? -2.693 -2.947 -13.992 1 87 130 LYS A O 1
ATOM 1059 N N . GLU A 1 131 ? -3.395 -1.118 -12.773 1 78.19 131 GLU A N 1
ATOM 1060 C CA . GLU A 1 131 ? -3.584 -1.908 -11.562 1 78.19 131 GLU A CA 1
ATOM 1061 C C . GLU A 1 131 ? -4.957 -1.653 -10.945 1 78.19 131 GLU A C 1
ATOM 1063 O O . GLU A 1 131 ? -5.523 -0.571 -11.102 1 78.19 131 GLU A O 1
ATOM 1068 N N . TYR A 1 132 ? -5.488 -2.719 -10.539 1 71.56 132 TYR A N 1
ATOM 1069 C CA . TYR A 1 132 ? -6.742 -2.578 -9.812 1 71.56 132 TYR A CA 1
ATOM 1070 C C . TYR A 1 132 ? -6.504 -2.605 -8.305 1 71.56 132 TYR A C 1
ATOM 1072 O O . TYR A 1 132 ? -6.109 -3.635 -7.754 1 71.56 132 TYR A O 1
ATOM 1080 N N . VAL A 1 133 ? -6.656 -1.484 -7.703 1 68.19 133 VAL A N 1
ATOM 1081 C CA . VAL A 1 133 ? -6.379 -1.322 -6.281 1 68.19 133 VAL A CA 1
ATOM 1082 C C . VAL A 1 133 ? -7.633 -0.835 -5.562 1 68.19 133 VAL A C 1
ATOM 1084 O O . VAL A 1 133 ? -8.211 0.188 -5.934 1 68.19 133 VAL A O 1
ATOM 1087 N N . ASN A 1 134 ? -7.957 -1.59 -4.508 1 67.06 134 ASN A N 1
ATOM 1088 C CA . ASN A 1 134 ? -9.094 -1.227 -3.662 1 67.06 134 ASN A CA 1
ATOM 1089 C C . ASN A 1 134 ? -10.32 -0.883 -4.492 1 67.06 134 ASN A C 1
ATOM 1091 O O . ASN A 1 134 ? -10.953 0.156 -4.281 1 67.06 134 ASN A O 1
ATOM 1095 N N . GLY A 1 135 ? -10.555 -1.61 -5.441 1 68.5 135 GLY A N 1
ATOM 1096 C CA . GLY A 1 135 ? -11.789 -1.495 -6.203 1 68.5 135 GLY A CA 1
ATOM 1097 C C . GLY A 1 135 ? -11.711 -0.462 -7.309 1 68.5 135 GLY A C 1
ATOM 1098 O O . GLY A 1 135 ? -12.719 -0.152 -7.945 1 68.5 135 GLY A O 1
ATOM 1099 N N . GLN A 1 136 ? -10.555 0.021 -7.488 1 74.38 136 GLN A N 1
ATOM 1100 C CA . GLN A 1 136 ? -10.414 1.038 -8.523 1 74.38 136 GLN A CA 1
ATOM 1101 C C . GLN A 1 136 ? -9.227 0.735 -9.438 1 74.38 136 GLN A C 1
ATOM 1103 O O . GLN A 1 136 ? -8.195 0.241 -8.984 1 74.38 136 GLN A O 1
ATOM 1108 N N . TRP A 1 137 ? -9.445 1.013 -10.719 1 81.19 137 TRP A N 1
ATOM 1109 C CA . TRP A 1 137 ? -8.352 0.903 -11.68 1 81.19 137 TRP A CA 1
ATOM 1110 C C . TRP A 1 137 ? -7.465 2.141 -11.633 1 81.19 137 TRP A C 1
ATOM 1112 O O . TRP A 1 137 ? -7.961 3.27 -11.625 1 81.19 137 TRP A O 1
ATOM 1122 N N . ILE A 1 138 ? -6.199 1.893 -11.539 1 85.75 138 ILE A N 1
ATOM 1123 C CA . ILE A 1 138 ? -5.246 2.992 -11.617 1 85.75 138 ILE A CA 1
ATOM 1124 C C . ILE A 1 138 ? -4.156 2.658 -12.633 1 85.75 138 ILE A C 1
ATOM 1126 O O . ILE A 1 138 ? -3.941 1.489 -12.961 1 85.75 138 ILE A O 1
ATOM 1130 N N . VAL A 1 139 ? -3.605 3.676 -13.203 1 90.88 139 VAL A N 1
ATOM 1131 C CA . VAL A 1 139 ? -2.453 3.535 -14.086 1 90.88 139 VAL A CA 1
ATOM 1132 C C . VAL A 1 139 ? -1.185 3.969 -13.359 1 90.88 139 VAL A C 1
ATOM 1134 O O . VAL A 1 139 ? -1.146 5.047 -12.758 1 90.88 139 VAL A O 1
ATOM 1137 N N . VAL A 1 140 ? -0.241 3.127 -13.43 1 91.88 140 VAL A N 1
ATOM 1138 C CA . VAL A 1 140 ? 1.007 3.396 -12.719 1 91.88 140 VAL A CA 1
ATOM 1139 C C . VAL A 1 140 ? 2.172 3.385 -13.711 1 91.88 140 VAL A C 1
ATOM 1141 O O . VAL A 1 140 ? 2.314 2.451 -14.5 1 91.88 140 VAL A O 1
ATOM 1144 N N . ARG A 1 141 ? 2.945 4.434 -13.672 1 93 141 ARG A N 1
ATOM 1145 C CA . ARG A 1 141 ? 4.23 4.473 -14.359 1 93 141 ARG A CA 1
ATOM 1146 C C . ARG A 1 141 ? 5.387 4.418 -13.367 1 93 141 ARG A C 1
ATOM 1148 O O . ARG A 1 141 ? 5.559 5.328 -12.555 1 93 141 ARG A O 1
ATOM 1155 N N . ALA A 1 142 ? 6.148 3.414 -13.461 1 93.75 142 ALA A N 1
ATOM 1156 C CA . ALA A 1 142 ? 7.238 3.156 -12.523 1 93.75 142 ALA A CA 1
ATOM 1157 C C . ALA A 1 142 ? 8.281 2.221 -13.133 1 93.75 14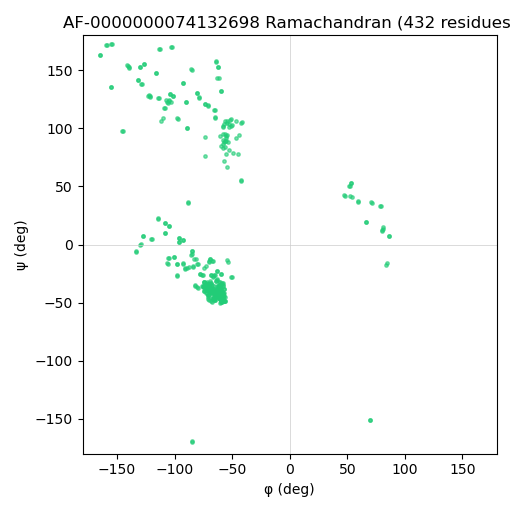2 ALA A C 1
ATOM 1159 O O . ALA A 1 142 ? 8.102 1.737 -14.258 1 93.75 142 ALA A O 1
ATOM 1160 N N . ARG A 1 143 ? 9.383 2.113 -12.352 1 93.94 143 ARG A N 1
ATOM 1161 C CA . ARG A 1 143 ? 10.367 1.112 -12.742 1 93.94 143 ARG A CA 1
ATOM 1162 C C . ARG A 1 143 ? 10.07 -0.231 -12.078 1 93.94 143 ARG A C 1
ATOM 1164 O O . ARG A 1 143 ? 9.984 -0.32 -10.852 1 93.94 143 ARG A O 1
ATOM 1171 N N . PHE A 1 144 ? 9.914 -1.193 -12.961 1 95.75 144 PHE A N 1
ATOM 1172 C CA . PHE A 1 144 ? 9.578 -2.527 -12.477 1 95.75 144 PHE A CA 1
ATOM 1173 C C . PHE A 1 144 ? 10.695 -3.516 -12.805 1 95.75 144 PHE A C 1
ATOM 1175 O O . PHE A 1 144 ? 11.375 -3.383 -13.82 1 95.75 144 PHE A O 1
ATOM 1182 N N . ALA A 1 145 ? 10.82 -4.453 -11.898 1 96.69 145 ALA A N 1
ATOM 1183 C CA . ALA A 1 145 ? 11.805 -5.508 -12.102 1 96.69 145 ALA A CA 1
ATOM 1184 C C . ALA A 1 145 ? 11.492 -6.32 -13.359 1 96.69 145 ALA A C 1
ATOM 1186 O O . ALA A 1 145 ? 10.328 -6.559 -13.672 1 96.69 145 ALA A O 1
ATOM 1187 N N . ILE A 1 146 ? 12.516 -6.699 -14.031 1 97.75 146 ILE A N 1
ATOM 1188 C CA . ILE A 1 146 ? 12.453 -7.586 -15.188 1 97.75 146 ILE A CA 1
ATOM 1189 C C . ILE A 1 146 ? 13.141 -8.906 -14.867 1 97.75 146 ILE A C 1
ATOM 1191 O O . ILE A 1 146 ? 14.289 -8.922 -14.414 1 97.75 146 ILE A O 1
ATOM 1195 N N . TYR A 1 147 ? 12.43 -10.016 -15.062 1 98.5 147 TYR A N 1
ATOM 1196 C CA . TYR A 1 147 ? 12.992 -11.336 -14.805 1 98.5 147 TYR A CA 1
ATOM 1197 C C . TYR A 1 147 ? 13.156 -12.125 -16.094 1 98.5 147 TYR A C 1
ATOM 1199 O O . TYR A 1 147 ? 12.609 -11.742 -17.141 1 98.5 147 TYR A O 1
ATOM 1207 N N . GLN A 1 148 ? 13.898 -13.266 -15.961 1 98.12 148 GLN A N 1
ATOM 1208 C CA . GLN A 1 148 ? 14.117 -14.125 -17.125 1 98.12 148 GLN A CA 1
ATOM 1209 C C . GLN A 1 148 ? 13.055 -15.211 -17.203 1 98.12 148 GLN A C 1
ATOM 1211 O O . GLN A 1 148 ? 12.883 -15.836 -18.25 1 98.12 148 GLN A O 1
ATOM 1216 N N . SER A 1 149 ? 12.359 -15.391 -16.094 1 98.75 149 SER A N 1
ATOM 1217 C CA . SER A 1 149 ? 11.336 -16.438 -16.016 1 98.75 149 SER A CA 1
ATOM 1218 C C . SER A 1 149 ? 10.422 -16.219 -14.805 1 98.75 149 SER A C 1
ATOM 1220 O O . SER A 1 149 ? 10.766 -15.469 -13.891 1 98.75 149 SER A O 1
ATOM 1222 N N . TRP A 1 150 ? 9.281 -16.875 -14.836 1 98.81 150 TRP A N 1
ATOM 1223 C CA . TRP A 1 150 ? 8.414 -16.859 -13.656 1 98.81 150 TRP A CA 1
ATOM 1224 C C . TRP A 1 150 ? 9.102 -17.531 -12.469 1 98.81 150 TRP A C 1
ATOM 1226 O O . TRP A 1 150 ? 8.891 -17.141 -11.32 1 98.81 150 TRP A O 1
ATOM 1236 N N . ARG A 1 151 ? 9.953 -18.469 -12.766 1 98.88 151 ARG A N 1
ATOM 1237 C CA . ARG A 1 151 ? 10.719 -19.094 -11.688 1 98.88 151 ARG A CA 1
ATOM 1238 C C . ARG A 1 151 ? 11.562 -18.047 -10.953 1 98.88 151 ARG A C 1
ATOM 1240 O O . ARG A 1 151 ? 11.555 -18 -9.719 1 98.88 151 ARG A O 1
ATOM 1247 N N . GLU A 1 152 ? 12.266 -17.281 -11.734 1 98.81 152 GLU A N 1
ATOM 1248 C CA . GLU A 1 152 ? 13.078 -16.25 -11.117 1 98.81 152 GLU A CA 1
ATOM 1249 C C . GLU A 1 152 ? 12.219 -15.289 -10.297 1 98.81 152 GLU A C 1
ATOM 1251 O O . GLU A 1 152 ? 12.617 -14.867 -9.203 1 98.81 152 GLU A O 1
ATOM 1256 N N . SER A 1 153 ? 11.078 -14.914 -10.781 1 98.88 153 SER A N 1
ATOM 1257 C CA . SER A 1 153 ? 10.141 -14.039 -10.078 1 98.88 153 SER A CA 1
ATOM 1258 C C . SER A 1 153 ? 9.711 -14.656 -8.75 1 98.88 153 SER A C 1
ATOM 1260 O O . SER A 1 153 ? 9.711 -13.977 -7.723 1 98.88 153 SER A O 1
ATOM 1262 N N . ILE A 1 154 ? 9.383 -15.906 -8.758 1 98.88 154 ILE A N 1
ATOM 1263 C CA . ILE A 1 154 ? 8.914 -16.609 -7.566 1 98.88 154 ILE A CA 1
ATOM 1264 C C . ILE A 1 154 ? 10.062 -16.75 -6.57 1 98.88 154 ILE A C 1
ATOM 1266 O O . ILE A 1 154 ? 9.875 -16.562 -5.367 1 98.88 154 ILE A O 1
ATOM 1270 N N . GLU A 1 155 ? 11.227 -17.062 -7.078 1 98.75 155 GLU A N 1
ATOM 1271 C CA . GLU A 1 155 ? 12.391 -17.188 -6.199 1 98.75 155 GLU A CA 1
ATOM 1272 C C . GLU A 1 155 ? 12.711 -15.875 -5.508 1 98.75 155 GLU A C 1
ATOM 1274 O O . GLU A 1 155 ? 13.039 -15.852 -4.32 1 98.75 155 GLU A O 1
ATOM 1279 N N . GLN A 1 156 ? 12.648 -14.797 -6.258 1 97.88 156 GLN A N 1
ATOM 1280 C CA . GLN A 1 156 ? 12.883 -13.492 -5.656 1 97.88 156 GLN A CA 1
ATOM 1281 C C . GLN A 1 156 ? 11.797 -13.156 -4.633 1 97.88 156 GLN A C 1
ATOM 1283 O O . GLN A 1 156 ? 12.078 -12.539 -3.602 1 97.88 156 GLN A O 1
ATOM 1288 N N . HIS A 1 157 ? 10.625 -13.469 -4.953 1 97.75 157 HIS A N 1
ATOM 1289 C CA . HIS A 1 157 ? 9.523 -13.273 -4.016 1 97.75 157 HIS A CA 1
ATOM 1290 C C . HIS A 1 157 ? 9.75 -14.07 -2.734 1 97.75 157 HIS A C 1
ATOM 1292 O O . HIS A 1 157 ? 9.523 -13.562 -1.635 1 97.75 157 HIS A O 1
ATOM 1298 N N . THR A 1 158 ? 10.133 -15.281 -2.854 1 98.19 158 THR A N 1
ATOM 1299 C CA . THR A 1 158 ? 10.469 -16.125 -1.707 1 98.19 158 THR A CA 1
ATOM 1300 C C . THR A 1 158 ? 11.578 -15.477 -0.875 1 98.19 158 THR A C 1
ATOM 1302 O O . THR A 1 158 ? 11.516 -15.484 0.357 1 98.19 158 THR A O 1
ATOM 1305 N N . ALA A 1 159 ? 12.539 -14.938 -1.523 1 97.5 159 ALA A N 1
ATOM 1306 C CA . ALA A 1 159 ? 13.656 -14.305 -0.831 1 97.5 159 ALA A CA 1
ATOM 1307 C C . ALA A 1 159 ? 13.18 -13.164 0.057 1 97.5 159 ALA A C 1
ATOM 1309 O O . ALA A 1 159 ? 13.742 -12.922 1.127 1 97.5 159 ALA A O 1
ATOM 1310 N N . LEU A 1 160 ? 12.164 -12.477 -0.377 1 95 160 LEU A N 1
ATOM 1311 C CA . LEU A 1 160 ? 11.586 -11.422 0.445 1 95 160 LEU A CA 1
ATOM 1312 C C . LEU A 1 160 ? 11.125 -11.969 1.793 1 95 160 LEU A C 1
ATOM 1314 O O . LEU A 1 160 ? 11.344 -11.336 2.828 1 95 160 LEU A O 1
ATOM 1318 N N . PHE A 1 161 ? 10.5 -13.102 1.792 1 97.06 161 PHE A N 1
ATOM 1319 C CA . PHE A 1 161 ? 9.969 -13.68 3.021 1 97.06 161 PHE A CA 1
ATOM 1320 C C . PHE A 1 161 ? 11.094 -14.25 3.881 1 97.06 161 PHE A C 1
ATOM 1322 O O . PHE A 1 161 ? 11.039 -14.172 5.109 1 97.06 161 PHE A O 1
ATOM 1329 N N . VAL A 1 162 ? 12.062 -14.789 3.264 1 97.5 162 VAL A N 1
ATOM 1330 C CA . VAL A 1 162 ? 13.164 -15.445 3.967 1 97.5 162 VAL A CA 1
ATOM 1331 C C . VAL A 1 162 ? 14.078 -14.391 4.582 1 97.5 162 VAL A C 1
ATOM 1333 O O . VAL A 1 162 ? 14.492 -14.516 5.738 1 97.5 162 VAL A O 1
ATOM 1336 N N . ASP A 1 163 ? 14.305 -13.297 3.822 1 95.5 163 ASP A N 1
ATOM 1337 C CA . ASP A 1 163 ? 15.32 -12.312 4.211 1 95.5 163 ASP A CA 1
ATOM 1338 C C . ASP A 1 163 ? 14.68 -11.125 4.93 1 95.5 163 ASP A C 1
ATOM 1340 O O . ASP A 1 163 ? 15.367 -10.375 5.617 1 95.5 163 ASP A O 1
ATOM 1344 N N . GLY A 1 164 ? 13.391 -11.062 4.73 1 92 164 GLY A N 1
ATOM 1345 C CA . GLY A 1 164 ? 12.727 -9.914 5.332 1 92 164 GLY A CA 1
ATOM 1346 C C . GLY A 1 164 ? 13.078 -8.602 4.66 1 92 164 GLY A C 1
ATOM 1347 O O . GLY A 1 164 ? 13.227 -8.547 3.438 1 92 164 GLY A O 1
ATOM 1348 N N . THR A 1 165 ? 13.031 -7.547 5.41 1 83.81 165 THR A N 1
ATOM 1349 C CA . THR A 1 165 ? 13.328 -6.207 4.918 1 83.81 165 THR A CA 1
ATOM 1350 C C . THR A 1 165 ? 14.727 -5.77 5.352 1 83.81 165 THR A C 1
ATOM 1352 O O . THR A 1 165 ? 15.398 -6.473 6.109 1 83.81 165 THR A O 1
ATOM 1355 N N . SER A 1 166 ? 15.18 -4.652 4.789 1 77.12 166 SER A N 1
ATOM 1356 C CA . SER A 1 166 ? 16.516 -4.16 5.102 1 77.12 166 SER A CA 1
ATOM 1357 C C . SER A 1 166 ? 16.641 -3.803 6.578 1 77.12 166 SER A C 1
ATOM 1359 O O . SER A 1 166 ? 17.734 -3.855 7.141 1 77.12 166 SER A O 1
ATOM 1361 N N . TRP A 1 167 ? 15.562 -3.533 7.246 1 77.25 167 TRP A N 1
ATOM 1362 C CA . TRP A 1 167 ? 15.617 -3.074 8.633 1 77.25 167 TRP A CA 1
ATOM 1363 C C . TRP A 1 167 ? 15.188 -4.176 9.586 1 77.25 167 TRP A C 1
ATOM 1365 O O . TRP A 1 167 ? 15.398 -4.078 10.797 1 77.25 167 TRP A O 1
ATOM 1375 N N . ASP A 1 168 ? 14.539 -5.195 9.102 1 88.81 168 ASP A N 1
ATOM 1376 C CA . ASP A 1 168 ? 14.039 -6.312 9.898 1 88.81 168 ASP A CA 1
ATOM 1377 C C . ASP A 1 168 ? 14.133 -7.625 9.125 1 88.81 168 ASP A C 1
ATOM 1379 O O . ASP A 1 168 ? 13.188 -8.008 8.422 1 88.81 168 ASP A O 1
ATOM 1383 N N . SER A 1 169 ? 15.141 -8.375 9.352 1 92.38 169 SER A N 1
ATOM 1384 C CA . SER A 1 169 ? 15.406 -9.602 8.609 1 92.38 169 SER A CA 1
ATOM 1385 C C . SER A 1 169 ? 14.391 -10.688 8.961 1 92.38 169 SER A C 1
ATOM 1387 O O . SER A 1 169 ? 14.242 -11.664 8.219 1 92.38 169 SER A O 1
ATOM 1389 N N . SER A 1 170 ? 13.641 -10.492 10.055 1 94.5 170 SER A N 1
ATOM 1390 C CA . SER A 1 170 ? 12.672 -11.5 10.477 1 94.5 170 SER A CA 1
ATOM 1391 C C . SER A 1 170 ? 11.242 -11.023 10.234 1 94.5 170 SER A C 1
ATOM 1393 O O . SER A 1 170 ? 10.297 -11.586 10.797 1 94.5 170 SER A O 1
ATOM 1395 N N . HIS A 1 171 ? 11.07 -10.07 9.414 1 92.31 171 HIS A N 1
ATOM 1396 C CA . HIS A 1 171 ? 9.789 -9.383 9.25 1 92.31 171 HIS A CA 1
ATOM 1397 C C . HIS A 1 171 ? 8.688 -10.352 8.867 1 92.31 171 HIS A C 1
ATOM 1399 O O . HIS A 1 171 ? 7.555 -10.234 9.344 1 92.31 171 HIS A O 1
ATOM 1405 N N . TYR A 1 172 ? 9.023 -11.344 8.086 1 96.19 172 TYR A N 1
ATOM 1406 C CA . TYR A 1 172 ? 8.008 -12.266 7.59 1 96.19 172 TYR A CA 1
ATOM 1407 C C . TYR A 1 172 ? 8.219 -13.664 8.156 1 96.19 172 TYR A C 1
ATOM 1409 O O . TYR A 1 172 ? 7.723 -14.648 7.594 1 96.19 172 TYR A O 1
ATOM 1417 N N . GLN A 1 173 ? 8.891 -13.742 9.242 1 97.06 173 GLN A N 1
ATOM 1418 C CA . GLN A 1 173 ? 9.211 -15.055 9.812 1 97.06 173 GLN A CA 1
ATOM 1419 C C . GLN A 1 173 ? 7.938 -15.828 10.148 1 97.06 173 GLN A C 1
ATOM 1421 O O . GLN A 1 173 ? 7.902 -17.047 10.039 1 97.06 173 GLN A O 1
ATOM 1426 N N . ALA A 1 174 ? 6.914 -15.164 10.523 1 96.94 174 ALA A N 1
ATOM 1427 C CA . ALA A 1 174 ? 5.664 -15.812 10.906 1 96.94 174 ALA A CA 1
ATOM 1428 C C . ALA A 1 174 ? 5.02 -16.5 9.703 1 96.94 174 ALA A C 1
ATOM 1430 O O . ALA A 1 174 ? 4.289 -17.484 9.859 1 96.94 174 ALA A O 1
ATOM 1431 N N . VAL A 1 175 ? 5.258 -16.016 8.539 1 98.25 175 VAL A N 1
ATOM 1432 C CA . VAL A 1 175 ? 4.746 -16.641 7.32 1 98.25 175 VAL A CA 1
ATOM 1433 C C . VAL A 1 175 ? 5.406 -18 7.113 1 98.25 175 VAL A C 1
ATOM 1435 O O . VAL A 1 175 ? 4.73 -18.984 6.785 1 98.25 175 VAL A O 1
ATOM 1438 N N . LEU A 1 176 ? 6.684 -18.062 7.363 1 98.06 176 LEU A N 1
ATOM 1439 C CA . LEU A 1 176 ? 7.48 -19.266 7.137 1 98.06 176 LEU A CA 1
ATOM 1440 C C . LEU A 1 176 ? 7.223 -20.312 8.219 1 98.06 176 LEU A C 1
ATOM 1442 O O . LEU A 1 176 ? 7.363 -21.516 7.98 1 98.06 176 LEU A O 1
ATOM 1446 N N . SER A 1 177 ? 6.828 -19.828 9.375 1 97.69 177 SER A N 1
ATOM 1447 C CA . SER A 1 177 ? 6.652 -20.734 10.5 1 97.69 177 SER A CA 1
ATOM 1448 C C . SER A 1 177 ? 5.195 -21.156 10.648 1 97.69 177 SER A C 1
ATOM 1450 O O . SER A 1 177 ? 4.844 -21.859 11.594 1 97.69 177 SER A O 1
ATOM 1452 N N . ALA A 1 178 ? 4.363 -20.703 9.773 1 98.25 178 ALA A N 1
ATOM 1453 C CA . ALA A 1 178 ? 2.941 -21.031 9.859 1 98.25 178 ALA A CA 1
ATOM 1454 C C . ALA A 1 178 ? 2.709 -22.531 9.734 1 98.25 178 ALA A C 1
ATOM 1456 O O . ALA A 1 178 ? 3.441 -23.219 9.023 1 98.25 178 ALA A O 1
ATOM 1457 N N . ASP A 1 179 ? 1.597 -23.031 10.336 1 97.81 179 ASP A N 1
ATOM 1458 C CA . ASP A 1 179 ? 1.285 -24.469 10.312 1 97.81 179 ASP A CA 1
ATOM 1459 C C . ASP A 1 179 ? 0.411 -24.812 9.109 1 97.81 179 ASP A C 1
ATOM 1461 O O . ASP A 1 179 ? 0.297 -25.984 8.734 1 97.81 179 ASP A O 1
ATOM 1465 N N . ASN A 1 180 ? -0.237 -23.844 8.57 1 98.31 180 ASN A N 1
ATOM 1466 C CA . ASN A 1 180 ? -1.108 -24.016 7.418 1 98.31 180 ASN A CA 1
ATOM 1467 C C . ASN A 1 180 ? -1.263 -22.719 6.629 1 98.31 180 ASN A C 1
ATOM 1469 O O . ASN A 1 180 ? -0.78 -21.672 7.055 1 98.31 180 ASN A O 1
ATOM 1473 N N . TYR A 1 181 ? -1.92 -22.844 5.477 1 98.69 181 TYR A N 1
ATOM 1474 C CA . TYR A 1 181 ? -1.994 -21.688 4.582 1 98.69 181 TYR A CA 1
ATOM 1475 C C . TYR A 1 181 ? -2.861 -20.578 5.184 1 98.69 181 TYR A C 1
ATOM 1477 O O . TYR A 1 181 ? -2.674 -19.406 4.879 1 98.69 181 TYR A O 1
ATOM 1485 N N . VAL A 1 182 ? -3.811 -20.938 6.066 1 98.75 182 VAL A N 1
ATOM 1486 C CA . VAL A 1 182 ? -4.66 -19.938 6.707 1 98.75 182 VAL A CA 1
ATOM 1487 C C . VAL A 1 182 ? -3.82 -19.062 7.625 1 98.75 182 VAL A C 1
ATOM 1489 O O . VAL A 1 182 ? -3.9 -17.828 7.562 1 98.75 182 VAL A O 1
ATOM 1492 N N . GLU A 1 183 ? -3 -19.688 8.398 1 98.62 183 GLU A N 1
ATOM 1493 C CA . GLU A 1 183 ? -2.109 -18.953 9.297 1 98.62 183 GLU A CA 1
ATOM 1494 C C . GLU A 1 183 ? -1.101 -18.109 8.516 1 98.62 183 GLU A C 1
ATOM 1496 O O . GLU A 1 183 ? -0.793 -16.984 8.891 1 98.62 183 GLU A O 1
ATOM 1501 N N . ALA A 1 184 ? -0.59 -18.703 7.445 1 98.81 184 ALA A N 1
ATOM 1502 C CA . ALA A 1 184 ? 0.363 -17.984 6.613 1 98.81 184 ALA A CA 1
ATOM 1503 C C . ALA A 1 184 ? -0.28 -16.734 6.008 1 98.81 184 ALA A C 1
ATOM 1505 O O . ALA A 1 184 ? 0.327 -15.664 5.988 1 98.81 184 ALA A O 1
ATOM 1506 N N . ALA A 1 185 ? -1.492 -16.875 5.539 1 98.5 185 ALA A N 1
ATOM 1507 C CA . ALA A 1 185 ? -2.213 -15.734 4.973 1 98.5 185 ALA A CA 1
ATOM 1508 C C . ALA A 1 185 ? -2.449 -14.648 6.02 1 98.5 185 ALA A C 1
ATOM 1510 O O . ALA A 1 185 ? -2.275 -13.461 5.746 1 98.5 185 ALA A O 1
ATOM 1511 N N . GLN A 1 186 ? -2.787 -15.055 7.18 1 96.62 186 GLN A N 1
ATOM 1512 C CA . GLN A 1 186 ? -3.01 -14.102 8.266 1 96.62 186 GLN A CA 1
ATOM 1513 C C . GLN A 1 186 ? -1.714 -13.391 8.648 1 96.62 186 GLN A C 1
ATOM 1515 O O . GLN A 1 186 ? -1.717 -12.188 8.922 1 96.62 186 GLN A O 1
ATOM 1520 N N . ALA A 1 187 ? -0.663 -14.164 8.656 1 96.88 187 ALA A N 1
ATOM 1521 C CA . ALA A 1 187 ? 0.638 -13.562 8.953 1 96.88 187 ALA A CA 1
ATOM 1522 C C . ALA A 1 187 ? 1.005 -12.516 7.91 1 96.88 187 ALA A C 1
ATOM 1524 O O . ALA A 1 187 ? 1.543 -11.453 8.25 1 96.88 187 ALA A O 1
ATOM 1525 N N . LEU A 1 188 ? 0.743 -12.789 6.652 1 96.5 188 LEU A N 1
ATOM 1526 C CA . LEU A 1 188 ? 0.996 -11.828 5.586 1 96.5 188 LEU A CA 1
ATOM 1527 C C . LEU A 1 188 ? 0.24 -10.531 5.836 1 96.5 188 LEU A C 1
ATOM 1529 O O . LEU A 1 188 ? 0.806 -9.445 5.699 1 96.5 188 LEU A O 1
ATOM 1533 N N . GLN A 1 189 ? -1.001 -10.641 6.227 1 91.69 189 GLN A N 1
ATOM 1534 C CA . GLN A 1 189 ? -1.813 -9.469 6.523 1 91.69 189 GLN A CA 1
ATOM 1535 C C . GLN A 1 189 ? -1.271 -8.719 7.734 1 91.69 189 GLN A C 1
ATOM 1537 O O . GLN A 1 189 ? -1.132 -7.492 7.703 1 91.69 189 GLN A O 1
ATOM 1542 N N . GLN A 1 190 ? -0.95 -9.391 8.734 1 90.19 190 GLN A N 1
ATOM 1543 C CA . GLN A 1 190 ? -0.479 -8.797 9.977 1 90.19 190 GLN A CA 1
ATOM 1544 C C . GLN A 1 190 ? 0.847 -8.062 9.766 1 90.19 190 GLN A C 1
ATOM 1546 O O . GLN A 1 190 ? 1.104 -7.039 10.398 1 90.19 190 GLN A O 1
ATOM 1551 N N . ARG A 1 191 ? 1.587 -8.594 8.852 1 92.12 191 ARG A N 1
ATOM 1552 C CA . ARG A 1 191 ? 2.906 -8.008 8.633 1 92.12 191 ARG A CA 1
ATOM 1553 C C . ARG A 1 191 ? 2.857 -6.949 7.539 1 92.12 191 ARG A C 1
ATOM 1555 O O . ARG A 1 191 ? 3.889 -6.379 7.176 1 92.12 191 ARG A O 1
ATOM 1562 N N . GLY A 1 192 ? 1.712 -6.676 7.047 1 87.88 192 GLY A N 1
ATOM 1563 C CA . GLY A 1 192 ? 1.518 -5.516 6.195 1 87.88 192 GLY A CA 1
ATOM 1564 C C . GLY A 1 192 ? 1.993 -5.734 4.77 1 87.88 192 GLY A C 1
ATOM 1565 O O . GLY A 1 192 ? 2.504 -4.812 4.133 1 87.88 192 GLY A O 1
ATOM 1566 N N . TYR A 1 193 ? 1.884 -7.004 4.215 1 90.62 193 TYR A N 1
ATOM 1567 C CA . TYR A 1 193 ? 2.299 -7.293 2.848 1 90.62 193 TYR A CA 1
ATOM 1568 C C . TYR A 1 193 ? 1.52 -6.441 1.852 1 90.62 193 TYR A C 1
ATOM 1570 O O . TYR A 1 193 ? 2.064 -6.016 0.83 1 90.62 193 TYR A O 1
ATOM 1578 N N . ALA A 1 194 ? 0.26 -6.191 2.178 1 86.31 194 ALA A N 1
ATOM 1579 C CA . ALA A 1 194 ? -0.628 -5.391 1.342 1 86.31 194 ALA A CA 1
ATOM 1580 C C . ALA A 1 194 ? -1.518 -4.488 2.195 1 86.31 194 ALA A C 1
ATOM 1582 O O . ALA A 1 194 ? -1.846 -4.828 3.334 1 86.31 194 ALA A O 1
ATOM 1583 N N . THR A 1 195 ? -1.969 -3.348 1.61 1 79.88 195 THR A N 1
ATOM 1584 C CA . THR A 1 195 ? -2.814 -2.404 2.33 1 79.88 195 THR A CA 1
ATOM 1585 C C . THR A 1 195 ? -4.27 -2.859 2.312 1 79.88 195 THR A C 1
ATOM 1587 O O . THR A 1 195 ? -5.098 -2.348 3.072 1 79.88 195 THR A O 1
ATOM 1590 N N . ASP A 1 196 ? -4.504 -3.82 1.458 1 84.19 196 ASP A N 1
ATOM 1591 C CA . ASP A 1 196 ? -5.848 -4.391 1.434 1 84.19 196 ASP A CA 1
ATOM 1592 C C . ASP A 1 196 ? -6.164 -5.109 2.744 1 84.19 196 ASP A C 1
ATOM 1594 O O . ASP A 1 196 ? -5.559 -6.137 3.055 1 84.19 196 ASP A O 1
ATOM 1598 N N . PRO A 1 197 ? -7.16 -4.621 3.523 1 83.62 197 PRO A N 1
ATOM 1599 C CA . PRO A 1 197 ? -7.457 -5.25 4.812 1 83.62 197 PRO A CA 1
ATOM 1600 C C . PRO A 1 197 ? -8.023 -6.66 4.664 1 83.62 197 PRO A C 1
ATOM 1602 O O . PRO A 1 197 ? -8.094 -7.406 5.645 1 83.62 197 PRO A O 1
ATOM 1605 N N . ASN A 1 198 ? -8.453 -7.039 3.451 1 86.56 198 ASN A N 1
ATOM 1606 C CA . ASN A 1 198 ? -9 -8.367 3.213 1 86.56 198 ASN A CA 1
ATOM 1607 C C . ASN A 1 198 ? -8 -9.258 2.475 1 86.56 198 ASN A C 1
ATOM 1609 O O . ASN A 1 198 ? -8.383 -10.273 1.89 1 86.56 198 ASN A O 1
ATOM 1613 N N . TYR A 1 199 ? -6.785 -8.859 2.457 1 91.12 199 TYR A N 1
ATOM 1614 C CA . TYR A 1 199 ? -5.785 -9.578 1.671 1 91.12 199 TYR A CA 1
ATOM 1615 C C . TYR A 1 199 ? -5.727 -11.047 2.066 1 91.12 199 TYR A C 1
ATOM 1617 O O . TYR A 1 199 ? -5.734 -11.93 1.203 1 91.12 199 TYR A O 1
ATOM 1625 N N . ALA A 1 200 ? -5.648 -11.32 3.41 1 95.38 200 ALA A N 1
ATOM 1626 C CA . ALA A 1 200 ? -5.598 -12.695 3.883 1 95.38 200 ALA A CA 1
ATOM 1627 C C . ALA A 1 200 ? -6.828 -13.484 3.43 1 95.38 200 ALA A C 1
ATOM 1629 O O . ALA A 1 200 ? -6.707 -14.602 2.932 1 95.38 200 ALA A O 1
ATOM 1630 N N . GLN A 1 201 ? -7.941 -12.898 3.592 1 94.56 201 GLN A N 1
ATOM 1631 C CA . GLN A 1 201 ? -9.18 -13.57 3.211 1 94.56 201 GLN A CA 1
ATOM 1632 C C . GLN A 1 201 ? -9.227 -13.836 1.709 1 94.56 201 GLN A C 1
ATOM 1634 O O . GLN A 1 201 ? -9.734 -14.867 1.272 1 94.56 201 GLN A O 1
ATOM 1639 N N . LYS A 1 202 ? -8.75 -12.914 0.93 1 93.88 202 LYS A N 1
ATOM 1640 C CA . LYS A 1 202 ? -8.688 -13.117 -0.515 1 93.88 202 LYS A CA 1
ATOM 1641 C C . LYS A 1 202 ? -7.812 -14.312 -0.865 1 93.88 202 LYS A C 1
ATOM 1643 O O . LYS A 1 202 ? -8.188 -15.141 -1.705 1 93.88 202 LYS A O 1
ATOM 1648 N N . LEU A 1 203 ? -6.695 -14.406 -0.198 1 98.06 203 LEU A N 1
ATOM 1649 C CA . LEU A 1 203 ? -5.816 -15.539 -0.451 1 98.06 203 LEU A CA 1
ATOM 1650 C C . LEU A 1 203 ? -6.484 -16.844 -0.038 1 98.06 203 LEU A C 1
ATOM 1652 O O . LEU A 1 203 ? -6.465 -17.828 -0.792 1 98.06 203 LEU A O 1
ATOM 1656 N N . ILE A 1 204 ? -7.027 -16.859 1.113 1 98.62 204 ILE A N 1
ATOM 1657 C CA . ILE A 1 204 ? -7.672 -18.062 1.639 1 98.62 204 ILE A CA 1
ATOM 1658 C C . ILE A 1 204 ? -8.812 -18.484 0.713 1 98.62 204 ILE A C 1
ATOM 1660 O O . ILE A 1 204 ? -8.945 -19.656 0.386 1 98.62 204 ILE A O 1
ATOM 1664 N N . SER A 1 205 ? -9.562 -17.5 0.261 1 97.88 205 SER A N 1
ATOM 1665 C CA . SER A 1 205 ? -10.68 -17.781 -0.633 1 97.88 205 SER A CA 1
ATOM 1666 C C . SER A 1 205 ? -10.188 -18.375 -1.953 1 97.88 205 SER A C 1
ATOM 1668 O O . SER A 1 205 ? -10.781 -19.312 -2.479 1 97.88 205 SER A O 1
ATOM 1670 N N . LEU A 1 206 ? -9.172 -17.828 -2.494 1 97.88 206 LEU A N 1
ATOM 1671 C CA . LEU A 1 206 ? -8.594 -18.328 -3.734 1 97.88 206 LEU A CA 1
ATOM 1672 C C . LEU A 1 206 ? -8.109 -19.766 -3.561 1 97.88 206 LEU A C 1
ATOM 1674 O O . LEU A 1 206 ? -8.344 -20.609 -4.426 1 97.88 206 LEU A O 1
ATOM 1678 N N . ILE A 1 207 ? -7.453 -20.031 -2.492 1 98.75 207 ILE A N 1
ATOM 1679 C CA . ILE A 1 207 ? -6.895 -21.344 -2.223 1 98.75 207 ILE A CA 1
ATOM 1680 C C . ILE A 1 207 ? -8.023 -22.375 -2.105 1 98.75 207 ILE A C 1
ATOM 1682 O O . ILE A 1 207 ? -7.941 -23.453 -2.682 1 98.75 207 ILE A O 1
ATOM 1686 N N . LYS A 1 208 ? -9.055 -21.953 -1.457 1 98.56 208 LYS A N 1
ATOM 1687 C CA . LYS A 1 208 ? -10.195 -22.859 -1.294 1 98.56 208 LYS A CA 1
ATOM 1688 C C . LYS A 1 208 ? -10.922 -23.062 -2.619 1 98.56 208 LYS A C 1
ATOM 1690 O O . LYS A 1 208 ? -11.234 -24.203 -2.986 1 98.56 208 LYS A O 1
ATOM 1695 N N . THR A 1 209 ? -11.172 -22.031 -3.289 1 97.88 209 THR A N 1
ATOM 1696 C CA . THR A 1 209 ? -11.945 -22.078 -4.523 1 97.88 209 THR A CA 1
ATOM 1697 C C . THR A 1 209 ? -11.258 -22.953 -5.566 1 97.88 209 THR A C 1
ATOM 1699 O O . THR A 1 209 ? -11.914 -23.719 -6.27 1 97.88 209 THR A O 1
ATOM 1702 N N . TYR A 1 210 ? -9.984 -22.859 -5.641 1 97.81 210 TYR A N 1
ATOM 1703 C CA . TYR A 1 210 ? -9.273 -23.547 -6.707 1 97.81 210 TYR A CA 1
ATOM 1704 C C . TYR A 1 210 ? -8.492 -24.75 -6.156 1 97.81 210 TYR A C 1
ATOM 1706 O O . TYR A 1 210 ? -7.656 -25.328 -6.852 1 97.81 210 TYR A O 1
ATOM 1714 N N . ASN A 1 211 ? -8.773 -25.047 -4.906 1 98 211 ASN A N 1
ATOM 1715 C CA . ASN A 1 211 ? -8.156 -26.203 -4.25 1 98 211 ASN A CA 1
ATOM 1716 C C . ASN A 1 211 ? -6.637 -26.172 -4.379 1 98 211 ASN A C 1
ATOM 1718 O O . ASN A 1 211 ? -6.031 -27.141 -4.82 1 98 211 ASN A O 1
ATOM 1722 N N . LEU A 1 212 ? -6.082 -25.062 -4.051 1 98.81 212 LEU A N 1
ATOM 1723 C CA . LEU A 1 212 ? -4.648 -24.891 -4.262 1 98.81 212 LEU A CA 1
ATOM 1724 C C . LEU A 1 212 ? -3.852 -25.562 -3.148 1 98.81 212 LEU A C 1
ATOM 1726 O O . LEU A 1 212 ? -2.648 -25.797 -3.293 1 98.81 212 LEU A O 1
ATOM 1730 N N . ASP A 1 213 ? -4.492 -25.875 -2.018 1 98.44 213 ASP A N 1
ATOM 1731 C CA . ASP A 1 213 ? -3.793 -26.484 -0.889 1 98.44 213 ASP A CA 1
ATOM 1732 C C . ASP A 1 213 ? -3.361 -27.906 -1.209 1 98.44 213 ASP A C 1
ATOM 1734 O O . ASP A 1 213 ? -2.543 -28.484 -0.494 1 98.44 213 ASP A O 1
ATOM 1738 N N . LYS A 1 214 ? -3.84 -28.5 -2.271 1 98.25 214 LYS A N 1
ATOM 1739 C CA . LYS A 1 214 ? -3.361 -29.812 -2.703 1 98.25 214 LYS A CA 1
ATOM 1740 C C . LYS A 1 214 ? -1.865 -29.781 -3.002 1 98.25 214 LYS A C 1
ATOM 1742 O O . LYS A 1 214 ? -1.188 -30.797 -2.908 1 98.25 214 LYS A O 1
ATOM 1747 N N . TYR A 1 215 ? -1.361 -28.609 -3.34 1 98.62 215 TYR A N 1
ATOM 1748 C CA . TYR A 1 215 ? 0.04 -28.484 -3.723 1 98.62 215 TYR A CA 1
ATOM 1749 C C . TYR A 1 215 ? 0.931 -28.328 -2.496 1 98.62 215 TYR A C 1
ATOM 1751 O O . TYR A 1 215 ? 2.158 -28.344 -2.605 1 98.62 215 TYR A O 1
ATOM 1759 N N . ASP A 1 216 ? 0.326 -28.203 -1.299 1 98.38 216 ASP A N 1
ATOM 1760 C CA . ASP A 1 216 ? 1.099 -28.047 -0.07 1 98.38 216 ASP A CA 1
ATOM 1761 C C . ASP A 1 216 ? 1.667 -29.391 0.396 1 98.38 216 ASP A C 1
ATOM 1763 O O . ASP A 1 216 ? 2.564 -29.422 1.241 1 98.38 216 ASP A O 1
ATOM 1767 N N . ASN A 1 217 ? 1.082 -30.547 0.069 1 88.75 217 ASN A N 1
ATOM 1768 C CA . ASN A 1 217 ? 1.39 -31.875 0.587 1 88.75 217 ASN A CA 1
ATOM 1769 C C . ASN A 1 217 ? 2.488 -32.562 -0.224 1 88.75 217 ASN A C 1
ATOM 1771 O O . ASN A 1 217 ? 2.742 -33.75 -0.058 1 88.75 217 ASN A O 1
ATOM 1775 N N . ASN A 1 218 ? 3.455 -31.812 -0.704 1 68.44 218 ASN A N 1
ATOM 1776 C CA . ASN A 1 218 ? 4.414 -32.594 -1.473 1 68.44 218 ASN A CA 1
ATOM 1777 C C . ASN A 1 218 ? 5.766 -32.688 -0.771 1 68.44 218 ASN A C 1
ATOM 1779 O O . ASN A 1 218 ? 6.145 -31.75 -0.042 1 68.44 218 ASN A O 1
ATOM 1783 N N . MET B 1 1 ? 34.188 96.188 -11.867 1 32.66 1 MET B N 1
ATOM 1784 C CA . MET B 1 1 ? 33.844 94.875 -12.383 1 32.66 1 MET B CA 1
ATOM 1785 C C . MET B 1 1 ? 35.062 94.188 -12.93 1 32.66 1 MET B C 1
ATOM 1787 O O . MET B 1 1 ? 35.469 94.438 -14.055 1 32.66 1 MET B O 1
ATOM 1791 N N . ALA B 1 2 ? 36.031 93.812 -11.977 1 37.94 2 ALA B N 1
ATOM 1792 C CA . ALA B 1 2 ? 37.438 93.438 -12.086 1 37.94 2 ALA B CA 1
ATOM 1793 C C . ALA B 1 2 ? 37.594 92.062 -12.664 1 37.94 2 ALA B C 1
ATOM 1795 O O . ALA B 1 2 ? 37 91.062 -12.172 1 37.94 2 ALA B O 1
ATOM 1796 N N . ARG B 1 3 ? 37.75 91.875 -13.938 1 32.41 3 ARG B N 1
ATOM 1797 C CA . ARG B 1 3 ? 37.938 90.75 -14.812 1 32.41 3 ARG B CA 1
ATOM 1798 C C . ARG B 1 3 ? 39.188 89.938 -14.398 1 32.41 3 ARG B C 1
ATOM 1800 O O . ARG B 1 3 ? 40.312 90.375 -14.57 1 32.41 3 ARG B O 1
ATOM 1807 N N . LYS B 1 4 ? 39 89.188 -13.148 1 40.78 4 LYS B N 1
ATOM 1808 C CA . LYS B 1 4 ? 40.062 88.312 -12.633 1 40.78 4 LYS B CA 1
ATOM 1809 C C . LYS B 1 4 ? 40.531 87.312 -13.703 1 40.78 4 LYS B C 1
ATOM 1811 O O . LYS B 1 4 ? 39.719 86.625 -14.289 1 40.78 4 LYS B O 1
ATOM 1816 N N . ARG B 1 5 ? 41.656 87.625 -14.297 1 36.97 5 ARG B N 1
ATOM 1817 C CA . ARG B 1 5 ? 42.375 86.812 -15.281 1 36.97 5 ARG B CA 1
ATOM 1818 C C . ARG B 1 5 ? 42.688 85.438 -14.734 1 36.97 5 ARG B C 1
ATOM 1820 O O . ARG B 1 5 ? 43.344 85.312 -13.703 1 36.97 5 ARG B O 1
ATOM 1827 N N . THR B 1 6 ? 41.719 84.438 -14.812 1 37.88 6 THR B N 1
ATOM 1828 C CA . THR B 1 6 ? 41.75 83.062 -14.352 1 37.88 6 THR B CA 1
ATOM 1829 C C . THR B 1 6 ? 42.906 82.312 -15 1 37.88 6 THR B C 1
ATOM 1831 O O . THR B 1 6 ? 42.969 82.188 -16.219 1 37.88 6 THR B O 1
ATOM 1834 N N . GLN B 1 7 ? 44.094 82.438 -14.445 1 37.03 7 GLN B N 1
ATOM 1835 C CA . GLN B 1 7 ? 45.344 81.75 -14.875 1 37.03 7 GLN B CA 1
ATOM 1836 C C . GLN B 1 7 ? 45.156 80.25 -14.883 1 37.03 7 GLN B C 1
ATOM 1838 O O . GLN B 1 7 ? 44.625 79.625 -13.93 1 37.03 7 GLN B O 1
ATOM 1843 N N . ASN B 1 8 ? 45.031 79.562 -16.047 1 37.31 8 ASN B N 1
ATOM 1844 C CA . ASN B 1 8 ? 44.938 78.188 -16.5 1 37.31 8 ASN B CA 1
ATOM 1845 C C . ASN B 1 8 ? 46.125 77.312 -16 1 37.31 8 ASN B C 1
ATOM 1847 O O . ASN B 1 8 ? 47.25 77.562 -16.438 1 37.31 8 ASN B O 1
ATOM 1851 N N . LYS B 1 9 ? 46.25 77.062 -14.711 1 35.16 9 LYS B N 1
ATOM 1852 C CA . LYS B 1 9 ? 47.312 76.25 -14.195 1 35.16 9 LYS B CA 1
ATOM 1853 C C . LYS B 1 9 ? 47.281 74.875 -14.852 1 35.16 9 LYS B C 1
ATOM 1855 O O . LYS B 1 9 ? 46.25 74.188 -14.836 1 35.16 9 LYS B O 1
ATOM 1860 N N . LYS B 1 10 ? 48.219 74.625 -15.82 1 44.34 10 LYS B N 1
ATOM 1861 C CA . LYS B 1 10 ? 48.562 73.375 -16.5 1 44.34 10 LYS B CA 1
ATOM 1862 C C . LYS B 1 10 ? 48.938 72.25 -15.5 1 44.34 10 LYS B C 1
ATOM 1864 O O . LYS B 1 10 ? 49.875 72.438 -14.734 1 44.34 10 LYS B O 1
ATOM 1869 N N . THR B 1 11 ? 47.875 71.562 -14.812 1 34 11 THR B N 1
ATOM 1870 C CA . THR B 1 11 ? 48.062 70.438 -13.906 1 34 11 THR B CA 1
ATOM 1871 C C . THR B 1 11 ? 48.844 69.312 -14.586 1 34 11 THR B C 1
ATOM 1873 O O . THR B 1 11 ? 48.406 68.75 -15.625 1 34 11 THR B O 1
ATOM 1876 N N . VAL B 1 12 ? 50.188 69.188 -14.477 1 41.09 12 VAL B N 1
ATOM 1877 C CA . VAL B 1 12 ? 51.094 68.188 -14.977 1 41.09 12 VAL B CA 1
ATOM 1878 C C . VAL B 1 12 ? 50.719 66.812 -14.383 1 41.09 12 VAL B C 1
ATOM 1880 O O . VAL B 1 12 ? 50.719 66.688 -13.164 1 41.09 12 VAL B O 1
ATOM 1883 N N . LYS B 1 13 ? 49.906 66.062 -15.117 1 40.5 13 LYS B N 1
ATOM 1884 C CA . LYS B 1 13 ? 49.5 64.688 -14.883 1 40.5 13 LYS B CA 1
ATOM 1885 C C . LYS B 1 13 ? 50.688 63.75 -14.711 1 40.5 13 LYS B C 1
ATOM 1887 O O . LYS B 1 13 ? 51.531 63.625 -15.617 1 40.5 13 LYS B O 1
ATOM 1892 N N . LYS B 1 14 ? 51.188 63.594 -13.438 1 40.06 14 LYS B N 1
ATOM 1893 C CA . LYS B 1 14 ? 52.188 62.594 -13.078 1 40.06 14 LYS B CA 1
ATOM 1894 C C . LYS B 1 14 ? 51.75 61.219 -13.523 1 40.06 14 LYS B C 1
ATOM 1896 O O . LYS B 1 14 ? 50.656 60.75 -13.188 1 40.06 14 LYS B O 1
ATOM 1901 N N . ARG B 1 15 ? 52.344 60.656 -14.68 1 38.84 15 ARG B N 1
ATOM 1902 C CA . ARG B 1 15 ? 52.188 59.312 -15.195 1 38.84 15 ARG B CA 1
ATOM 1903 C C . ARG B 1 15 ? 52.594 58.281 -14.148 1 38.84 15 ARG B C 1
ATOM 1905 O O . ARG B 1 15 ? 53.719 58.25 -13.688 1 38.84 15 ARG B O 1
ATOM 1912 N N . ARG B 1 16 ? 51.688 57.812 -13.258 1 35.59 16 ARG B N 1
ATOM 1913 C CA . ARG B 1 16 ? 51.875 56.688 -12.336 1 35.59 16 ARG B CA 1
ATOM 1914 C C . ARG B 1 16 ? 52.469 55.5 -13.055 1 35.59 16 ARG B C 1
ATOM 1916 O O . ARG B 1 16 ? 51.938 55.062 -14.078 1 35.59 16 ARG B O 1
ATOM 1923 N N . LYS B 1 17 ? 53.75 55.25 -12.805 1 42 17 LYS B N 1
ATOM 1924 C CA . LYS B 1 17 ? 54.5 54.094 -13.219 1 42 17 LYS B CA 1
ATOM 1925 C C . LYS B 1 17 ? 53.75 52.812 -12.859 1 42 17 LYS B C 1
ATOM 1927 O O . LYS B 1 17 ? 53.406 52.594 -11.703 1 42 17 LYS B O 1
ATOM 1932 N N . LYS B 1 18 ? 53.094 52.156 -13.883 1 38.09 18 LYS B N 1
ATOM 1933 C CA . LYS B 1 18 ? 52.469 50.812 -13.797 1 38.09 18 LYS B CA 1
ATOM 1934 C C . LYS B 1 18 ? 53.406 49.844 -13.07 1 38.09 18 LYS B C 1
ATOM 1936 O O . LYS B 1 18 ? 54.531 49.625 -13.477 1 38.09 18 LYS B O 1
ATOM 1941 N N . ALA B 1 19 ? 53.219 49.688 -11.727 1 43.62 19 ALA B N 1
ATOM 1942 C CA . ALA B 1 19 ? 53.906 48.594 -11 1 43.62 19 ALA B CA 1
ATOM 1943 C C . ALA B 1 19 ? 53.719 47.25 -11.703 1 43.62 19 ALA B C 1
ATOM 1945 O O . ALA B 1 19 ? 52.594 46.781 -11.867 1 43.62 19 ALA B O 1
ATOM 1946 N N . LYS B 1 20 ? 54.5 47 -12.789 1 42.62 20 LYS B N 1
ATOM 1947 C CA . LYS B 1 20 ? 54.594 45.688 -13.422 1 42.62 20 LYS B CA 1
ATOM 1948 C C . LYS B 1 20 ? 54.656 44.594 -12.367 1 42.62 20 LYS B C 1
ATOM 1950 O O . LYS B 1 20 ? 55.469 44.656 -11.43 1 42.62 20 LYS B O 1
ATOM 1955 N N . PHE B 1 21 ? 53.625 43.906 -12.195 1 45.44 21 PHE B N 1
ATOM 1956 C CA . PHE B 1 21 ? 53.5 42.656 -11.438 1 45.44 21 PHE B CA 1
ATOM 1957 C C . PHE B 1 21 ? 54.688 41.75 -11.727 1 45.44 21 PHE B C 1
ATOM 1959 O O . PHE B 1 21 ? 54.656 40.938 -12.664 1 45.44 21 PHE B O 1
ATOM 1966 N N . LYS B 1 22 ? 55.938 42.25 -11.531 1 52.5 22 LYS B N 1
ATOM 1967 C CA . LYS B 1 22 ? 57.219 41.625 -11.68 1 52.5 22 LYS B CA 1
ATOM 1968 C C . LYS B 1 22 ? 57.281 40.344 -10.875 1 52.5 22 LYS B C 1
ATOM 1970 O O . LYS B 1 22 ? 58.25 39.562 -10.992 1 52.5 22 LYS B O 1
ATOM 1975 N N . PHE B 1 23 ? 56.344 40.219 -10.008 1 57.28 23 PHE B N 1
ATOM 1976 C CA . PHE B 1 23 ? 56.594 39.094 -9.125 1 57.28 23 PHE B CA 1
ATOM 1977 C C . PHE B 1 23 ? 56.375 37.781 -9.867 1 57.28 23 PHE B C 1
ATOM 1979 O O . PHE B 1 23 ? 57 36.75 -9.531 1 57.28 23 PHE B O 1
ATOM 1986 N N . LEU B 1 24 ? 55.688 37.625 -11.023 1 57.31 24 LEU B N 1
ATOM 1987 C CA . LEU B 1 24 ? 55.438 36.406 -11.742 1 57.31 24 LEU B CA 1
ATOM 1988 C C . LEU B 1 24 ? 56.562 36.125 -12.75 1 57.31 24 LEU B C 1
ATOM 1990 O O . LEU B 1 24 ? 56.688 35 -13.227 1 57.31 24 LEU B O 1
ATOM 1994 N N . TYR B 1 25 ? 57.344 37.156 -13.141 1 60.97 25 TYR B N 1
ATOM 1995 C CA . TYR B 1 25 ? 58.406 37.031 -14.141 1 60.97 25 TYR B CA 1
ATOM 1996 C C . TYR B 1 25 ? 59.781 37.156 -13.5 1 60.97 25 TYR B C 1
ATOM 1998 O O . TYR B 1 25 ? 60.031 38.125 -12.789 1 60.97 25 TYR B O 1
ATOM 2006 N N . VAL B 1 26 ? 60.625 36.188 -13.352 1 62.28 26 VAL B N 1
ATOM 2007 C CA . VAL B 1 26 ? 62.062 36.25 -13.078 1 62.28 26 VAL B CA 1
ATOM 2008 C C . VAL B 1 26 ? 62.844 35.875 -14.328 1 62.28 26 VAL B C 1
ATOM 2010 O O . VAL B 1 26 ? 62.656 34.812 -14.883 1 62.28 26 VAL B O 1
ATOM 2013 N N . ASN B 1 27 ? 63.875 36.75 -15.016 1 66.44 27 ASN B N 1
ATOM 2014 C CA . ASN B 1 27 ? 64.75 36.688 -16.172 1 66.44 27 ASN B CA 1
ATOM 2015 C C . ASN B 1 27 ? 64 36.375 -17.453 1 66.44 27 ASN B C 1
ATOM 2017 O O . ASN B 1 27 ? 64.5 35.625 -18.297 1 66.44 27 ASN B O 1
ATOM 2021 N N . GLY B 1 28 ? 62.844 36.906 -17.719 1 60.94 28 GLY B N 1
ATOM 2022 C CA . GLY B 1 28 ? 62.062 36.875 -18.953 1 60.94 28 GLY B CA 1
ATOM 2023 C C . GLY B 1 28 ? 61.219 35.625 -19.109 1 60.94 28 GLY B C 1
ATOM 2024 O O . GLY B 1 28 ? 60.469 35.469 -20.078 1 60.94 28 GLY B O 1
ATOM 2025 N N . LYS B 1 29 ? 61.531 34.5 -18.312 1 58.72 29 LYS B N 1
ATOM 2026 C CA . LYS B 1 29 ? 60.75 33.25 -18.422 1 58.72 29 LYS B CA 1
ATOM 2027 C C . LYS B 1 29 ? 59.781 33.094 -17.266 1 58.72 29 LYS B C 1
ATOM 2029 O O . LYS B 1 29 ? 60.125 33.406 -16.125 1 58.72 29 LYS B O 1
ATOM 2034 N N . LEU B 1 30 ? 58.562 32.969 -17.625 1 59.34 30 LEU B N 1
ATOM 2035 C CA . LEU B 1 30 ? 57.5 32.656 -16.672 1 59.34 30 LEU B CA 1
ATOM 2036 C C . LEU B 1 30 ? 57.844 31.391 -15.898 1 59.34 30 LEU B C 1
ATOM 2038 O O . LEU B 1 30 ? 58.188 30.359 -16.484 1 59.34 30 LEU B O 1
ATOM 2042 N N . ARG B 1 31 ? 58.219 31.484 -14.625 1 57.16 31 ARG B N 1
ATOM 2043 C CA . ARG B 1 31 ? 58.469 30.297 -13.82 1 57.16 31 ARG B CA 1
ATOM 2044 C C . ARG B 1 31 ? 57.219 29.484 -13.617 1 57.16 31 ARG B C 1
ATOM 2046 O O . ARG B 1 31 ? 56.219 29.984 -13.094 1 57.16 31 ARG B O 1
ATOM 2053 N N . LEU B 1 32 ? 57.156 28.328 -14.25 1 63.69 32 LEU B N 1
ATOM 2054 C CA . LEU B 1 32 ? 56.031 27.391 -14.195 1 63.69 32 LEU B CA 1
ATOM 2055 C C . LEU B 1 32 ? 55.625 27.094 -12.75 1 63.69 32 LEU B C 1
ATOM 2057 O O . LEU B 1 32 ? 54.438 26.922 -12.453 1 63.69 32 LEU B O 1
ATOM 2061 N N . SER B 1 33 ? 56.625 27.203 -11.867 1 70.12 33 SER B N 1
ATOM 2062 C CA . SER B 1 33 ? 56.312 26.938 -10.461 1 70.12 33 SER B CA 1
ATOM 2063 C C . SER B 1 33 ? 55.469 28.047 -9.852 1 70.12 33 SER B C 1
ATOM 2065 O O . SER B 1 33 ? 54.562 27.781 -9.078 1 70.12 33 SER B O 1
ATOM 2067 N N . ASP B 1 34 ? 55.75 29.25 -10.203 1 69.56 34 ASP B N 1
ATOM 2068 C CA . ASP B 1 34 ? 54.969 30.375 -9.68 1 69.56 34 ASP B CA 1
ATOM 2069 C C . ASP B 1 34 ? 53.594 30.453 -10.344 1 69.56 34 ASP B C 1
ATOM 2071 O O . ASP B 1 34 ? 52.625 30.781 -9.695 1 69.56 34 ASP B O 1
ATOM 2075 N N . LEU B 1 35 ? 53.625 30.125 -11.633 1 67.38 35 LEU B N 1
ATOM 2076 C CA . LEU B 1 35 ? 52.344 30 -12.305 1 67.38 35 LEU B CA 1
ATOM 2077 C C . LEU B 1 35 ? 51.5 28.891 -11.672 1 67.38 35 LEU B C 1
ATOM 2079 O O . LEU B 1 35 ? 50.312 29.062 -11.469 1 67.38 35 LEU B O 1
ATOM 2083 N N . LEU B 1 36 ? 52.25 27.859 -11.289 1 65.69 36 LEU B N 1
ATOM 2084 C CA . LEU B 1 36 ? 51.562 26.781 -10.617 1 65.69 36 LEU B CA 1
ATOM 2085 C C . LEU B 1 36 ? 51.062 27.219 -9.25 1 65.69 36 LEU B C 1
ATOM 2087 O O . LEU B 1 36 ? 49.938 26.875 -8.859 1 65.69 36 LEU B O 1
ATOM 2091 N N . LEU B 1 37 ? 51.781 28.047 -8.617 1 68.88 37 LEU B N 1
ATOM 2092 C CA . LEU B 1 37 ? 51.344 28.547 -7.32 1 68.88 37 LEU B CA 1
ATOM 2093 C C . LEU B 1 37 ? 50.156 29.5 -7.473 1 68.88 37 LEU B C 1
ATOM 2095 O O . LEU B 1 37 ? 49.219 29.438 -6.684 1 68.88 37 LEU B O 1
ATOM 2099 N N . VAL B 1 38 ? 50.156 30.297 -8.453 1 69.69 38 VAL B N 1
ATOM 2100 C CA . VAL B 1 38 ? 49.031 31.188 -8.711 1 69.69 38 VAL B CA 1
ATOM 2101 C C . VAL B 1 38 ? 47.812 30.375 -9.109 1 69.69 38 VAL B C 1
ATOM 2103 O O . VAL B 1 38 ? 46.688 30.656 -8.641 1 69.69 38 VAL B O 1
ATOM 2106 N N . VAL B 1 39 ? 48.031 29.359 -9.898 1 69.69 39 VAL B N 1
ATOM 2107 C CA . VAL B 1 39 ? 46.938 28.5 -10.289 1 69.69 39 VAL B CA 1
ATOM 2108 C C . VAL B 1 39 ? 46.406 27.75 -9.07 1 69.69 39 VAL B C 1
ATOM 2110 O O . VAL B 1 39 ? 45.188 27.609 -8.891 1 69.69 39 VAL B O 1
ATOM 2113 N N . ILE B 1 40 ? 47.312 27.391 -8.164 1 67.88 40 ILE B N 1
ATOM 2114 C CA . ILE B 1 40 ? 46.875 26.703 -6.945 1 67.88 40 ILE B CA 1
ATOM 2115 C C . ILE B 1 40 ? 46.156 27.688 -6.031 1 67.88 40 ILE B C 1
ATOM 2117 O O . ILE B 1 40 ? 45.094 27.344 -5.473 1 67.88 40 ILE B O 1
ATOM 2121 N N . LEU B 1 41 ? 46.562 28.844 -5.961 1 68.38 41 LEU B N 1
ATOM 2122 C CA . LEU B 1 41 ? 45.875 29.844 -5.145 1 68.38 41 LEU B CA 1
ATOM 2123 C C . LEU B 1 41 ? 44.531 30.203 -5.734 1 68.38 41 LEU B C 1
ATOM 2125 O O . LEU B 1 41 ? 43.531 30.312 -5.008 1 68.38 41 LEU B O 1
ATOM 2129 N N . LEU B 1 42 ? 44.406 30.297 -7 1 68.06 42 LEU B N 1
ATOM 2130 C CA . LEU B 1 42 ? 43.125 30.562 -7.66 1 68.06 42 LEU B CA 1
ATOM 2131 C C . LEU B 1 42 ? 42.188 29.359 -7.547 1 68.06 42 LEU B C 1
ATOM 2133 O O . LEU B 1 42 ? 41 29.516 -7.352 1 68.06 42 LEU B O 1
ATOM 2137 N N . SER B 1 43 ? 42.781 28.141 -7.574 1 64.88 43 SER B N 1
ATOM 2138 C CA . SER B 1 43 ? 41.969 26.953 -7.359 1 64.88 43 SER B CA 1
ATOM 2139 C C . SER B 1 43 ? 41.5 26.859 -5.914 1 64.88 43 SER B C 1
ATOM 2141 O O . SER B 1 43 ? 40.344 26.5 -5.656 1 64.88 43 SER B O 1
ATOM 2143 N N . LEU B 1 44 ? 42.312 27.25 -5.02 1 65.69 44 LEU B N 1
ATOM 2144 C CA . LEU B 1 44 ? 41.875 27.297 -3.627 1 65.69 44 LEU B CA 1
ATOM 2145 C C . LEU B 1 44 ? 40.844 28.375 -3.408 1 65.69 44 LEU B C 1
ATOM 2147 O O . LEU B 1 44 ? 39.844 28.156 -2.695 1 65.69 44 LEU B O 1
ATOM 2151 N N . LEU B 1 45 ? 40.938 29.453 -4.004 1 64.25 45 LEU B N 1
ATOM 2152 C CA . LEU B 1 45 ? 39.938 30.516 -3.934 1 64.25 45 LEU B CA 1
ATOM 2153 C C . LEU B 1 45 ? 38.656 30.109 -4.656 1 64.25 45 LEU B C 1
ATOM 2155 O O . LEU B 1 45 ? 37.562 30.438 -4.211 1 64.25 45 LEU B O 1
ATOM 2159 N N . PHE B 1 46 ? 38.75 29.328 -5.652 1 61.22 46 PHE B N 1
ATOM 2160 C CA . PHE B 1 46 ? 37.594 28.828 -6.367 1 61.22 46 PHE B CA 1
ATOM 2161 C C . PHE B 1 46 ? 36.875 27.781 -5.535 1 61.22 46 PHE B C 1
ATOM 2163 O O . PHE B 1 46 ? 35.625 27.781 -5.473 1 61.22 46 PHE B O 1
ATOM 2170 N N . VAL B 1 47 ? 37.531 26.953 -4.855 1 60.97 47 VAL B N 1
ATOM 2171 C CA . VAL B 1 47 ? 36.906 26 -3.957 1 60.97 47 VAL B CA 1
ATOM 2172 C C . VAL B 1 47 ? 36.25 26.719 -2.789 1 60.97 47 VAL B C 1
ATOM 2174 O O . VAL B 1 47 ? 35.156 26.375 -2.379 1 60.97 47 VAL B O 1
ATOM 2177 N N . GLN B 1 48 ? 36.875 27.766 -2.242 1 54.59 48 GLN B N 1
ATOM 2178 C CA . GLN B 1 48 ? 36.281 28.594 -1.213 1 54.59 48 GLN B CA 1
ATOM 2179 C C . GLN B 1 48 ? 35.062 29.375 -1.764 1 54.59 48 GLN B C 1
ATOM 2181 O O . GLN B 1 48 ? 34.094 29.578 -1.061 1 54.59 48 GLN B O 1
ATOM 2186 N N . PHE B 1 49 ? 35.156 29.812 -2.934 1 54.94 49 PHE B N 1
ATOM 2187 C CA . PHE B 1 49 ? 34.031 30.5 -3.562 1 54.94 49 PHE B CA 1
ATOM 2188 C C . PHE B 1 49 ? 32.87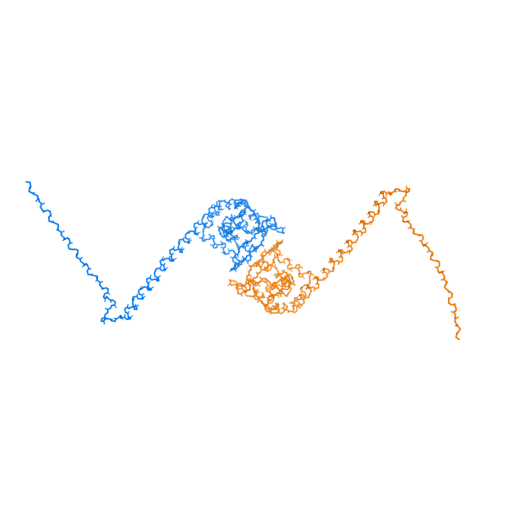5 29.547 -3.799 1 54.94 49 PHE B C 1
ATOM 2190 O O . PHE B 1 49 ? 31.703 29.906 -3.562 1 54.94 49 PHE B O 1
ATOM 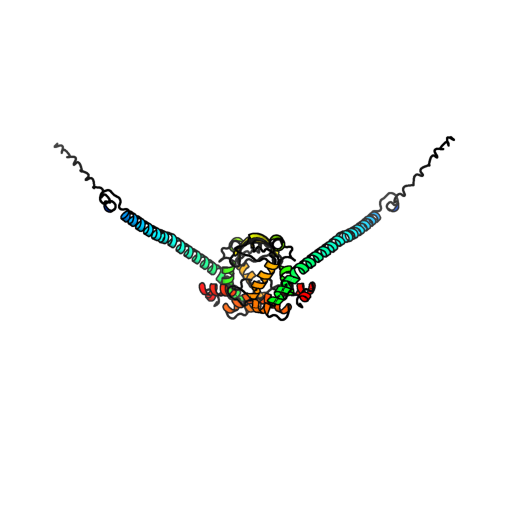2197 N N . ILE B 1 50 ? 33.062 28.453 -4.289 1 52.22 50 ILE B N 1
ATOM 2198 C CA . ILE B 1 50 ? 31.984 27.469 -4.441 1 52.22 50 ILE B CA 1
ATOM 2199 C C . ILE B 1 50 ? 31.422 27.094 -3.072 1 52.22 50 ILE B C 1
ATOM 2201 O O . ILE B 1 50 ? 30.203 26.953 -2.918 1 52.22 50 ILE B O 1
ATOM 2205 N N . LYS B 1 51 ? 32.281 26.875 -2.166 1 52.66 51 LYS B N 1
ATOM 2206 C CA . LYS B 1 51 ? 31.812 26.641 -0.808 1 52.66 51 LYS B CA 1
ATOM 2207 C C . LYS B 1 51 ? 31 27.828 -0.294 1 52.66 51 LYS B C 1
ATOM 2209 O O . LYS B 1 51 ? 29.969 27.641 0.367 1 52.66 51 LYS B O 1
ATOM 2214 N N . TRP B 1 52 ? 31.531 28.922 -0.554 1 50 52 TRP B N 1
ATOM 2215 C CA . TRP B 1 52 ? 30.844 30.125 -0.109 1 50 52 TRP B CA 1
ATOM 2216 C C . TRP B 1 52 ? 29.531 30.328 -0.879 1 50 52 TRP B C 1
ATOM 2218 O O . TRP B 1 52 ? 28.516 30.672 -0.295 1 50 52 TRP B O 1
ATOM 2228 N N . SER B 1 53 ? 29.531 30.25 -2.162 1 50.59 53 SER B N 1
ATOM 2229 C CA . SER B 1 53 ? 28.328 30.484 -2.959 1 50.59 53 SER B CA 1
ATOM 2230 C C . SER B 1 53 ? 27.328 29.344 -2.795 1 50.59 53 SER B C 1
ATOM 2232 O O . SER B 1 53 ? 26.109 29.562 -2.816 1 50.59 53 SER B O 1
ATOM 2234 N N . GLY B 1 54 ? 27.688 28.141 -2.812 1 52.88 54 GLY B N 1
ATOM 2235 C CA . GLY B 1 54 ? 26.828 26.984 -2.752 1 52.88 54 GLY B CA 1
ATOM 2236 C C . GLY B 1 54 ? 26.25 26.734 -1.369 1 52.88 54 GLY B C 1
ATOM 2237 O O . GLY B 1 54 ? 25.125 26.266 -1.236 1 52.88 54 GLY B O 1
ATOM 2238 N N . VAL B 1 55 ? 27.047 27.094 -0.348 1 53.38 55 VAL B N 1
ATOM 2239 C CA . VAL B 1 55 ? 26.656 26.859 1.039 1 53.38 55 VAL B CA 1
ATOM 2240 C C . VAL B 1 55 ? 25.5 27.781 1.411 1 53.38 55 VAL B C 1
ATOM 2242 O O . VAL B 1 55 ? 24.531 27.344 2.059 1 53.38 55 VAL B O 1
ATOM 2245 N N . ASN B 1 56 ? 25.562 29 0.826 1 53.72 56 ASN B N 1
ATOM 2246 C CA . ASN B 1 56 ? 24.531 29.953 1.205 1 53.72 56 ASN B CA 1
ATOM 2247 C C . ASN B 1 56 ? 23.188 29.578 0.601 1 53.72 56 ASN B C 1
ATOM 2249 O O . ASN B 1 56 ? 22.141 29.719 1.256 1 53.72 56 ASN B O 1
ATOM 2253 N N . ASN B 1 57 ? 23.25 29.016 -0.547 1 59.59 57 ASN B N 1
ATOM 2254 C CA . ASN B 1 57 ? 22 28.672 -1.203 1 59.59 57 ASN B CA 1
ATOM 2255 C C . ASN B 1 57 ? 21.344 27.453 -0.563 1 59.59 57 ASN B C 1
ATOM 2257 O O . ASN B 1 57 ? 20.125 27.406 -0.41 1 59.59 57 ASN B O 1
ATOM 2261 N N . ASN B 1 58 ? 22.188 26.547 -0.072 1 66.06 58 ASN B N 1
ATOM 2262 C CA . ASN B 1 58 ? 21.641 25.375 0.579 1 66.06 58 ASN B CA 1
ATOM 2263 C C . ASN B 1 58 ? 21.031 25.703 1.942 1 66.06 58 ASN B C 1
ATOM 2265 O O . ASN B 1 58 ? 19.969 25.203 2.301 1 66.06 58 ASN B O 1
ATOM 2269 N N . THR B 1 59 ? 21.688 26.641 2.666 1 69.38 59 THR B N 1
ATOM 2270 C CA . THR B 1 59 ? 21.188 27.047 3.975 1 69.38 59 THR B CA 1
ATOM 2271 C C . THR B 1 59 ? 19.891 27.844 3.834 1 69.38 59 THR B C 1
ATOM 2273 O O . THR B 1 59 ? 18.953 27.672 4.621 1 69.38 59 THR B O 1
ATOM 2276 N N . GLN B 1 60 ? 19.828 28.781 2.85 1 66.19 60 GLN B N 1
ATOM 2277 C CA . GLN B 1 60 ? 18.625 29.562 2.625 1 66.19 60 GLN B CA 1
ATOM 2278 C C . GLN B 1 60 ? 17.469 28.656 2.193 1 66.19 60 GLN B C 1
ATOM 2280 O O . GLN B 1 60 ? 16.328 28.844 2.65 1 66.19 60 GLN B O 1
ATOM 2285 N N . MET B 1 61 ? 17.703 27.719 1.393 1 72.19 61 MET B N 1
ATOM 2286 C CA . MET B 1 61 ? 16.672 26.797 0.938 1 72.19 61 MET B CA 1
ATOM 2287 C C . MET B 1 61 ? 16.141 25.953 2.094 1 72.19 61 MET B C 1
ATOM 2289 O O . MET B 1 61 ? 14.945 25.688 2.18 1 72.19 61 MET B O 1
ATOM 2293 N N . THR B 1 62 ? 17.047 25.578 2.883 1 77.81 62 THR B N 1
ATOM 2294 C CA . THR B 1 62 ? 16.641 24.797 4.043 1 77.81 62 THR B CA 1
ATOM 2295 C C . THR B 1 62 ? 15.781 25.641 4.988 1 77.81 62 THR B C 1
ATOM 2297 O O . THR B 1 62 ? 14.812 25.156 5.566 1 77.81 62 THR B O 1
ATOM 2300 N N . LYS B 1 63 ? 16.188 26.875 5.125 1 76 63 LYS B N 1
ATOM 2301 C CA . LYS B 1 63 ? 15.406 27.766 5.992 1 76 63 LYS B CA 1
ATOM 2302 C C . LYS B 1 63 ? 14.008 28 5.426 1 76 63 LYS B C 1
ATOM 2304 O O . LYS B 1 63 ? 13.023 28 6.168 1 76 63 LYS B O 1
ATOM 2309 N N . ILE B 1 64 ? 13.891 28.188 4.188 1 77.12 64 ILE B N 1
ATOM 2310 C CA . ILE B 1 64 ? 12.602 28.391 3.533 1 77.12 64 ILE B CA 1
ATOM 2311 C C . ILE B 1 64 ? 11.734 27.141 3.68 1 77.12 64 ILE B C 1
ATOM 2313 O O . ILE B 1 64 ? 10.539 27.234 3.967 1 77.12 64 ILE B O 1
ATOM 2317 N N . GLU B 1 65 ? 12.289 26.047 3.506 1 86.06 65 GLU B N 1
ATOM 2318 C CA . GLU B 1 65 ? 11.562 24.797 3.648 1 86.06 65 GLU B CA 1
ATOM 2319 C C . GLU B 1 65 ? 11.055 24.609 5.074 1 86.06 65 GLU B C 1
ATOM 2321 O O . GLU B 1 65 ? 9.922 24.172 5.285 1 86.06 65 GLU B O 1
ATOM 2326 N N . ASP B 1 66 ? 11.82 25.047 5.965 1 88.94 66 ASP B N 1
ATOM 2327 C CA . ASP B 1 66 ? 11.422 24.922 7.363 1 88.94 66 ASP B CA 1
ATOM 2328 C C . ASP B 1 66 ? 10.25 25.844 7.688 1 88.94 66 ASP B C 1
ATOM 2330 O O . ASP B 1 66 ? 9.336 25.469 8.43 1 88.94 66 ASP B O 1
ATOM 2334 N N . VAL B 1 67 ? 10.32 27.016 7.121 1 91.81 67 VAL B N 1
ATOM 2335 C CA . VAL B 1 67 ? 9.234 27.969 7.352 1 91.81 67 VAL B CA 1
ATOM 2336 C C . VAL B 1 67 ? 7.941 27.422 6.746 1 91.81 67 VAL B C 1
ATOM 2338 O O . VAL B 1 67 ? 6.875 27.516 7.355 1 91.81 67 VAL B O 1
ATOM 2341 N N . LYS B 1 68 ? 7.988 26.844 5.617 1 94.06 68 LYS B N 1
ATOM 2342 C CA . LYS B 1 68 ? 6.809 26.266 4.969 1 94.06 68 LYS B CA 1
ATOM 2343 C C . LYS B 1 68 ? 6.227 25.125 5.793 1 94.06 68 LYS B C 1
ATOM 2345 O O . LYS B 1 68 ? 5.008 25 5.914 1 94.06 68 LYS B O 1
ATOM 2350 N N . LYS B 1 69 ? 7.02 24.344 6.352 1 97.19 69 LYS B N 1
ATOM 2351 C CA . LYS B 1 69 ? 6.574 23.234 7.191 1 97.19 69 LYS B CA 1
ATOM 2352 C C . LYS B 1 69 ? 5.879 23.75 8.453 1 97.19 69 LYS B C 1
ATOM 2354 O O . LYS B 1 69 ? 4.84 23.219 8.852 1 97.19 69 LYS B O 1
ATOM 2359 N N . GLU B 1 70 ? 6.488 24.766 8.992 1 96.81 70 GLU B N 1
ATOM 2360 C CA . GLU B 1 70 ? 5.891 25.359 10.188 1 96.81 70 GLU B CA 1
ATOM 2361 C C . GLU B 1 70 ? 4.531 25.969 9.875 1 96.81 70 GLU B C 1
ATOM 2363 O O . GLU B 1 70 ? 3.586 25.828 10.648 1 96.81 70 GLU B O 1
ATOM 2368 N N . GLU B 1 71 ? 4.445 26.688 8.781 1 97.56 71 GLU B N 1
ATOM 2369 C CA . GLU B 1 71 ? 3.18 27.281 8.375 1 97.56 71 GLU B CA 1
ATOM 2370 C C . GLU B 1 71 ? 2.113 26.219 8.148 1 97.56 71 GLU B C 1
ATOM 2372 O O . GLU B 1 71 ? 0.949 26.406 8.508 1 97.56 71 GLU B O 1
ATOM 2377 N N . PHE B 1 72 ? 2.486 25.172 7.52 1 98.62 72 PHE B N 1
ATOM 2378 C CA . PHE B 1 72 ? 1.584 24.047 7.301 1 98.62 72 PHE B CA 1
ATOM 2379 C C . PHE B 1 72 ? 1.039 23.516 8.625 1 98.62 72 PHE B C 1
ATOM 2381 O O . PHE B 1 72 ? -0.172 23.359 8.781 1 98.62 72 PHE B O 1
ATOM 2388 N N . VAL B 1 73 ? 1.928 23.281 9.602 1 98.69 73 VAL B N 1
ATOM 2389 C CA . VAL B 1 73 ? 1.534 22.75 10.898 1 98.69 73 VAL B CA 1
ATOM 2390 C C . VAL B 1 73 ? 0.586 23.719 11.594 1 98.69 73 VAL B C 1
ATOM 2392 O O . VAL B 1 73 ? -0.434 23.312 12.156 1 98.69 73 VAL B O 1
ATOM 2395 N N . GLU B 1 74 ? 0.929 24.984 11.547 1 98.12 74 GLU B N 1
ATOM 2396 C CA . GLU B 1 74 ? 0.097 26 12.188 1 98.12 74 GLU B CA 1
ATOM 2397 C C . GLU B 1 74 ? -1.32 25.984 11.625 1 98.12 74 GLU B C 1
ATOM 2399 O O . GLU B 1 74 ? -2.287 26.219 12.352 1 98.12 74 GLU B O 1
ATOM 2404 N N . LYS B 1 75 ? -1.414 25.672 10.391 1 98.38 75 LYS B N 1
ATOM 2405 C CA . LYS B 1 75 ? -2.715 25.703 9.727 1 98.38 75 LYS B CA 1
ATOM 2406 C C . LYS B 1 75 ? -3.557 24.484 10.117 1 98.38 75 LYS B C 1
ATOM 2408 O O . LYS B 1 75 ? -4.773 24.594 10.281 1 98.38 75 LYS B O 1
ATOM 2413 N N . ILE B 1 76 ? -2.9 23.297 10.312 1 98.62 76 ILE B N 1
ATOM 2414 C CA . ILE B 1 76 ? -3.756 22.125 10.453 1 98.62 76 ILE B CA 1
ATOM 2415 C C . ILE B 1 76 ? -3.795 21.688 11.914 1 98.62 76 ILE B C 1
ATOM 2417 O O . ILE B 1 76 ? -4.652 20.891 12.305 1 98.62 76 ILE B O 1
ATOM 2421 N N . ALA B 1 77 ? -2.922 22.234 12.773 1 98.69 77 ALA B N 1
ATOM 2422 C CA . ALA B 1 77 ? -2.852 21.797 14.164 1 98.69 77 ALA B CA 1
ATOM 2423 C C . ALA B 1 77 ? -4.18 22.031 14.875 1 98.69 77 ALA B C 1
ATOM 2425 O O . ALA B 1 77 ? -4.695 21.141 15.547 1 98.69 77 ALA B O 1
ATOM 2426 N N . PRO B 1 78 ? -4.82 23.219 14.742 1 98.75 78 PRO B N 1
ATOM 2427 C CA . PRO B 1 78 ? -6.098 23.406 15.438 1 98.75 78 PRO B CA 1
ATOM 2428 C C . PRO B 1 78 ? -7.168 22.422 14.969 1 98.75 78 PRO B C 1
ATOM 2430 O O . PRO B 1 78 ? -8.016 22 15.766 1 98.75 78 PRO B O 1
ATOM 2433 N N . ILE B 1 79 ? -7.184 22.078 13.719 1 98.81 79 ILE B N 1
ATOM 2434 C CA . ILE B 1 79 ? -8.141 21.109 13.18 1 98.81 79 ILE B CA 1
ATOM 2435 C C . ILE B 1 79 ? -7.871 19.734 13.781 1 98.81 79 ILE B C 1
ATOM 2437 O O . ILE B 1 79 ? -8.797 19.047 14.219 1 98.81 79 ILE B O 1
ATOM 2441 N N . ALA B 1 80 ? -6.594 19.344 13.789 1 98.88 80 ALA B N 1
ATOM 2442 C CA . ALA B 1 80 ? -6.199 18.062 14.367 1 98.88 80 ALA B CA 1
ATOM 2443 C C . ALA B 1 80 ? -6.578 17.984 15.844 1 98.88 80 ALA B C 1
ATOM 2445 O O . ALA B 1 80 ? -7.039 16.938 16.312 1 98.88 80 ALA B O 1
ATOM 2446 N N . GLN B 1 81 ? -6.375 19.047 16.531 1 98.81 81 GLN B N 1
ATOM 2447 C CA . GLN B 1 81 ? -6.73 19.078 17.938 1 98.81 81 GLN B CA 1
ATOM 2448 C C . GLN B 1 81 ? -8.234 18.953 18.141 1 98.81 81 GLN B C 1
ATOM 2450 O O . GLN B 1 81 ? -8.695 18.297 19.078 1 98.81 81 GLN B O 1
ATOM 2455 N N . ASP B 1 82 ? -9.023 19.594 17.297 1 98.69 82 ASP B N 1
ATOM 2456 C CA . ASP B 1 82 ? -10.469 19.438 17.359 1 98.69 82 ASP B CA 1
ATOM 2457 C C . ASP B 1 82 ? -10.859 17.969 17.203 1 98.69 82 ASP B C 1
ATOM 2459 O O . ASP B 1 82 ? -11.695 17.469 17.953 1 98.69 82 ASP B O 1
ATOM 2463 N N . GLU B 1 83 ? -10.258 17.297 16.25 1 98.56 83 GLU B N 1
ATOM 2464 C CA . GLU B 1 83 ? -10.547 15.883 16.016 1 98.56 83 GLU B CA 1
ATOM 2465 C C . GLU B 1 83 ? -10.109 15.023 17.188 1 98.56 83 GLU B C 1
ATOM 2467 O O . GLU B 1 83 ? -10.789 14.055 17.531 1 98.56 83 GLU B O 1
ATOM 2472 N N . GLN B 1 84 ? -8.945 15.367 17.734 1 98.56 84 GLN B N 1
ATOM 2473 C CA . GLN B 1 84 ? -8.5 14.633 18.922 1 98.56 84 GLN B CA 1
ATOM 2474 C C . GLN B 1 84 ? -9.508 14.758 20.047 1 98.56 84 GLN B C 1
ATOM 2476 O O . GLN B 1 84 ? -9.812 13.773 20.734 1 98.56 84 GLN B O 1
ATOM 2481 N N . ARG B 1 85 ? -9.992 15.93 20.312 1 98.12 85 ARG B N 1
ATOM 2482 C CA . ARG B 1 85 ? -10.969 16.156 21.375 1 98.12 85 ARG B CA 1
ATOM 2483 C C . ARG B 1 85 ? -12.242 15.344 21.125 1 98.12 85 ARG B C 1
ATOM 2485 O O . ARG B 1 85 ? -12.812 14.773 22.062 1 98.12 85 ARG B O 1
ATOM 2492 N N . LYS B 1 86 ? -12.617 15.258 19.922 1 97.75 86 LYS B N 1
ATOM 2493 C CA . LYS B 1 86 ? -13.883 14.617 19.594 1 97.75 86 LYS B CA 1
ATOM 2494 C C . LYS B 1 86 ? -13.727 13.094 19.531 1 97.75 86 LYS B C 1
ATOM 2496 O O . LYS B 1 86 ? -14.625 12.359 19.953 1 97.75 86 LYS B O 1
ATOM 2501 N N . TYR B 1 87 ? -12.5 12.594 19.047 1 97.56 87 TYR B N 1
ATOM 2502 C CA . TYR B 1 87 ? -12.453 11.18 18.672 1 97.56 87 TYR B CA 1
ATOM 2503 C C . TYR B 1 87 ? -11.219 10.5 19.234 1 97.56 87 TYR B C 1
ATOM 2505 O O . TYR B 1 87 ? -10.992 9.312 19 1 97.56 87 TYR B O 1
ATOM 2513 N N . HIS B 1 88 ? -10.336 11.203 19.844 1 96.81 88 HIS B N 1
ATOM 2514 C CA . HIS B 1 88 ? -9.219 10.68 20.625 1 96.81 88 HIS B CA 1
ATOM 2515 C C . HIS B 1 88 ? -8.062 10.258 19.734 1 96.81 88 HIS B C 1
ATOM 2517 O O . HIS B 1 88 ? -7.18 9.508 20.156 1 96.81 88 HIS B O 1
ATOM 2523 N N . ILE B 1 89 ? -8.102 10.672 18.547 1 97.88 89 ILE B N 1
ATOM 2524 C CA . ILE B 1 89 ? -6.902 10.516 17.734 1 97.88 89 ILE B CA 1
ATOM 2525 C C . ILE B 1 89 ? -5.895 11.609 18.078 1 97.88 89 ILE B C 1
ATOM 2527 O O . ILE B 1 89 ? -6.219 12.797 18.016 1 97.88 89 ILE B O 1
ATOM 2531 N N . PHE B 1 90 ? -4.723 11.227 18.391 1 98.75 90 PHE B N 1
ATOM 2532 C CA . PHE B 1 90 ? -3.73 12.219 18.781 1 98.75 90 PHE B CA 1
ATOM 2533 C C . PHE B 1 90 ? -3.49 13.219 17.656 1 98.75 90 PHE B C 1
ATOM 2535 O O . PHE B 1 90 ? -3.287 12.828 16.516 1 98.75 90 PHE B O 1
ATOM 2542 N N . ALA B 1 91 ? -3.504 14.477 18 1 98.88 91 ALA B N 1
ATOM 2543 C CA . ALA B 1 91 ? -3.264 15.539 17.016 1 98.88 91 ALA B CA 1
ATOM 2544 C C . ALA B 1 91 ? -1.916 15.352 16.328 1 98.88 91 ALA B C 1
ATOM 2546 O O . ALA B 1 91 ? -1.802 15.547 15.117 1 98.88 91 ALA B O 1
ATOM 2547 N N . SER B 1 92 ? -0.929 14.922 17.125 1 98.94 92 SER B N 1
ATOM 2548 C CA . SER B 1 92 ? 0.403 14.711 16.562 1 98.94 92 SER B CA 1
ATOM 2549 C C . SER B 1 92 ? 0.379 13.648 15.469 1 98.94 92 SER B C 1
ATOM 2551 O O . SER B 1 92 ? 1.083 13.773 14.469 1 98.94 92 SER B O 1
ATOM 2553 N N . ILE B 1 93 ? -0.424 12.633 15.633 1 98.94 93 ILE B N 1
ATOM 2554 C CA . ILE B 1 93 ? -0.551 11.57 14.641 1 98.94 93 ILE B CA 1
ATOM 2555 C C . ILE B 1 93 ? -1.174 12.133 13.367 1 98.94 93 ILE B C 1
ATOM 2557 O O . ILE B 1 93 ? -0.65 11.93 12.266 1 98.94 93 ILE B O 1
ATOM 2561 N N . THR B 1 94 ? -2.246 12.906 13.492 1 98.88 94 THR B N 1
ATOM 2562 C CA . THR B 1 94 ? -2.914 13.492 12.336 1 98.88 94 THR B CA 1
ATOM 2563 C C . THR B 1 94 ? -1.973 14.438 11.594 1 98.88 94 THR B C 1
ATOM 2565 O O . THR B 1 94 ? -1.873 14.375 10.367 1 98.88 94 THR B O 1
ATOM 2568 N N . ILE B 1 95 ? -1.294 15.25 12.32 1 98.94 95 ILE B N 1
ATOM 2569 C CA . ILE B 1 95 ? -0.386 16.219 11.719 1 98.94 95 ILE B CA 1
ATOM 2570 C C . ILE B 1 95 ? 0.754 15.492 11.016 1 98.94 95 ILE B C 1
ATOM 2572 O O . ILE B 1 95 ? 1.093 15.812 9.875 1 98.94 95 ILE B O 1
ATOM 2576 N N . ALA B 1 96 ? 1.322 14.5 11.688 1 98.81 96 ALA B N 1
ATOM 2577 C CA . ALA B 1 96 ? 2.43 13.75 11.102 1 98.81 96 ALA B CA 1
ATOM 2578 C C . ALA B 1 96 ? 1.989 13.016 9.836 1 98.81 96 ALA B C 1
ATOM 2580 O O . ALA B 1 96 ? 2.709 13.016 8.828 1 98.81 96 ALA B O 1
ATOM 2581 N N . GLN B 1 97 ? 0.819 12.375 9.859 1 98.19 97 GLN B N 1
ATOM 2582 C CA . GLN B 1 97 ? 0.3 11.703 8.672 1 98.19 97 GLN B CA 1
ATOM 2583 C C . GLN B 1 97 ? 0.09 12.688 7.527 1 98.19 97 GLN B C 1
ATOM 2585 O O . GLN B 1 97 ? 0.494 12.43 6.395 1 98.19 97 GLN B O 1
ATOM 2590 N N . ALA B 1 98 ? -0.53 13.812 7.812 1 98.69 98 ALA B N 1
ATOM 2591 C CA . ALA B 1 98 ? -0.777 14.82 6.789 1 98.69 98 ALA B CA 1
ATOM 2592 C C . ALA B 1 98 ? 0.532 15.32 6.184 1 98.69 98 ALA B C 1
ATOM 2594 O O . ALA B 1 98 ? 0.644 15.461 4.965 1 98.69 98 ALA B O 1
ATOM 2595 N N . ALA B 1 99 ? 1.477 15.586 7.07 1 97.81 99 ALA B N 1
ATOM 2596 C CA . ALA B 1 99 ? 2.789 16.047 6.617 1 97.81 99 ALA B CA 1
ATOM 2597 C C . ALA B 1 99 ? 3.443 15.008 5.707 1 97.81 99 ALA B C 1
ATOM 2599 O O . ALA B 1 99 ? 3.883 15.328 4.602 1 97.81 99 ALA B O 1
ATOM 2600 N N . LEU B 1 100 ? 3.451 13.812 6.172 1 94.75 100 LEU B N 1
ATOM 2601 C CA . LEU B 1 100 ? 4.117 12.719 5.473 1 94.75 100 LEU B CA 1
ATOM 2602 C C . LEU B 1 100 ? 3.439 12.438 4.137 1 94.75 100 LEU B C 1
ATOM 2604 O O . LEU B 1 100 ? 4.113 12.258 3.119 1 94.75 100 LEU B O 1
ATOM 2608 N N . GLU B 1 101 ? 2.068 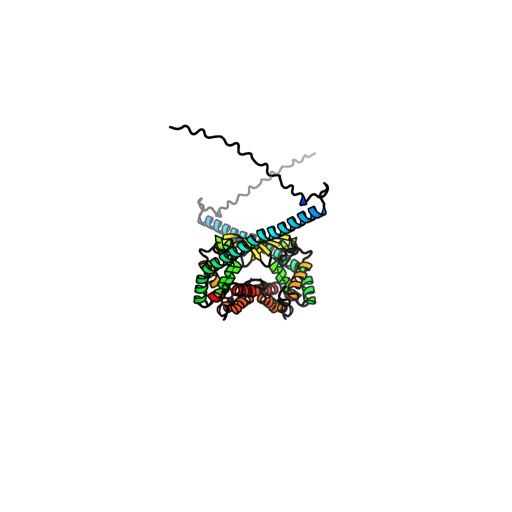12.391 4.125 1 93.19 101 GLU B N 1
ATOM 2609 C CA . GLU B 1 101 ? 1.312 11.914 2.973 1 93.19 101 GLU B CA 1
ATOM 2610 C C . GLU B 1 101 ? 1.085 13.023 1.956 1 93.19 101 GLU B C 1
ATOM 2612 O O . GLU B 1 101 ? 0.753 12.758 0.799 1 93.19 101 GLU B O 1
ATOM 2617 N N . SER B 1 102 ? 1.409 14.297 2.24 1 95.56 102 SER B N 1
ATOM 2618 C CA . SER B 1 102 ? 1.133 15.406 1.337 1 95.56 102 SER B CA 1
ATOM 2619 C C . SER B 1 102 ? 2.391 16.219 1.067 1 95.56 102 SER B C 1
ATOM 2621 O O . SER B 1 102 ? 2.332 17.266 0.412 1 95.56 102 SER B O 1
ATOM 2623 N N . ASN B 1 103 ? 3.482 15.711 1.544 1 91.94 103 ASN B N 1
ATOM 2624 C CA . ASN B 1 103 ? 4.695 16.516 1.485 1 91.94 103 ASN B CA 1
ATOM 2625 C C . ASN B 1 103 ? 4.48 17.891 2.102 1 91.94 103 ASN B C 1
ATOM 2627 O O . ASN B 1 103 ? 4.699 18.922 1.444 1 91.94 103 ASN B O 1
ATOM 2631 N N . TRP B 1 104 ? 3.971 17.828 3.348 1 96.81 104 TRP B N 1
ATOM 2632 C CA . TRP B 1 104 ? 3.734 19.047 4.125 1 96.81 104 TRP B CA 1
ATOM 2633 C C . TRP B 1 104 ? 2.768 19.984 3.398 1 96.81 104 TRP B C 1
ATOM 2635 O O . TRP B 1 104 ? 2.957 21.203 3.389 1 96.81 104 TRP B O 1
ATOM 2645 N N . GLY B 1 105 ? 1.786 19.438 2.752 1 96.69 105 GLY B N 1
ATOM 2646 C CA . GLY B 1 105 ? 0.748 20.219 2.094 1 96.69 105 GLY B CA 1
ATOM 2647 C C . GLY B 1 105 ? 1.179 20.766 0.749 1 96.69 105 GLY B C 1
ATOM 2648 O O . GLY B 1 105 ? 0.448 21.547 0.128 1 96.69 105 GLY B O 1
ATOM 2649 N N . GLN B 1 106 ? 2.295 20.281 0.246 1 94.44 106 GLN B N 1
ATOM 2650 C CA . GLN B 1 106 ? 2.836 20.891 -0.963 1 94.44 106 GLN B CA 1
ATOM 2651 C C . GLN B 1 106 ? 2.494 20.062 -2.199 1 94.44 106 GLN B C 1
ATOM 2653 O O . GLN B 1 106 ? 2.664 20.531 -3.328 1 94.44 106 GLN B O 1
ATOM 2658 N N . SER B 1 107 ? 1.999 18.875 -2.008 1 92.56 107 SER B N 1
ATOM 2659 C CA . SER B 1 107 ? 1.658 18.047 -3.16 1 92.56 107 SER B CA 1
ATOM 2660 C C . SER B 1 107 ? 0.542 18.672 -3.984 1 92.56 107 SER B C 1
ATOM 2662 O O . SER B 1 107 ? -0.223 19.5 -3.477 1 92.56 107 SER B O 1
ATOM 2664 N N . GLU B 1 108 ? 0.47 18.297 -5.23 1 91.88 108 GLU B N 1
ATOM 2665 C CA . GLU B 1 108 ? -0.601 18.781 -6.098 1 91.88 108 GLU B CA 1
ATOM 2666 C C . GLU B 1 108 ? -1.972 18.422 -5.527 1 91.88 108 GLU B C 1
ATOM 2668 O O . GLU B 1 108 ? -2.889 19.25 -5.543 1 91.88 108 GLU B O 1
ATOM 2673 N N . LEU B 1 109 ? -2.182 17.266 -5.02 1 95.62 109 LEU B N 1
ATOM 2674 C CA . LEU B 1 109 ? -3.443 16.844 -4.422 1 95.62 109 LEU B CA 1
ATOM 2675 C C . LEU B 1 109 ? -3.828 17.75 -3.262 1 95.62 109 LEU B C 1
ATOM 2677 O O . LEU B 1 109 ? -4.996 18.125 -3.119 1 95.62 109 LEU B O 1
ATOM 2681 N N . ALA B 1 110 ? -2.83 18.062 -2.471 1 97.12 110 ALA B N 1
ATOM 2682 C CA . ALA B 1 110 ? -3.09 18.875 -1.288 1 97.12 110 ALA B CA 1
ATOM 2683 C C . ALA B 1 110 ? -3.385 20.328 -1.676 1 97.12 110 ALA B C 1
ATOM 2685 O O . ALA B 1 110 ? -4.297 20.953 -1.127 1 97.12 110 ALA B O 1
ATOM 2686 N N . THR B 1 111 ? -2.643 20.828 -2.594 1 96.56 111 THR B N 1
ATOM 2687 C CA . THR B 1 111 ? -2.719 22.25 -2.902 1 96.56 111 THR B CA 1
ATOM 2688 C C . THR B 1 111 ? -3.916 22.547 -3.803 1 96.56 111 THR B C 1
ATOM 2690 O O . THR B 1 111 ? -4.59 23.562 -3.639 1 96.56 111 THR B O 1
ATOM 2693 N N . GLN B 1 112 ? -4.211 21.641 -4.711 1 95.62 112 GLN B N 1
ATOM 2694 C CA . GLN B 1 112 ? -5.227 21.938 -5.715 1 95.62 112 GLN B CA 1
ATOM 2695 C C . GLN B 1 112 ? -6.578 21.344 -5.324 1 95.62 112 GLN B C 1
ATOM 2697 O O . GLN B 1 112 ? -7.629 21.891 -5.664 1 95.62 112 GLN B O 1
ATOM 2702 N N . TYR B 1 113 ? -6.566 20.312 -4.57 1 97.19 113 TYR B N 1
ATOM 2703 C CA . TYR B 1 113 ? -7.812 19.578 -4.344 1 97.19 113 TYR B CA 1
ATOM 2704 C C . TYR B 1 113 ? -8.039 19.344 -2.855 1 97.19 113 TYR B C 1
ATOM 2706 O O . TYR B 1 113 ? -8.984 18.656 -2.469 1 97.19 113 TYR B O 1
ATOM 2714 N N . TYR B 1 114 ? -7.137 19.797 -1.987 1 98.44 114 TYR B N 1
ATOM 2715 C CA . TYR B 1 114 ? -7.211 19.766 -0.531 1 98.44 114 TYR B CA 1
ATOM 2716 C C . TYR B 1 114 ? -7.172 18.328 -0.015 1 98.44 114 TYR B C 1
ATOM 2718 O O . TYR B 1 114 ? -7.641 18.047 1.09 1 98.44 114 TYR B O 1
ATOM 2726 N N . ASN B 1 115 ? -6.699 17.453 -0.843 1 98.12 115 ASN B N 1
ATOM 2727 C CA . ASN B 1 115 ? -6.531 16.047 -0.468 1 98.12 115 ASN B CA 1
ATOM 2728 C C . ASN B 1 115 ? -5.16 15.797 0.155 1 98.12 115 ASN B C 1
ATOM 2730 O O . ASN B 1 115 ? -4.191 15.531 -0.556 1 98.12 115 ASN B O 1
ATOM 2734 N N . LEU B 1 116 ? -5.164 15.742 1.476 1 98.12 116 LEU B N 1
ATOM 2735 C CA . LEU B 1 116 ? -3.906 15.68 2.211 1 98.12 116 LEU B CA 1
ATOM 2736 C C . LEU B 1 116 ? -3.391 14.25 2.293 1 98.12 116 LEU B C 1
ATOM 2738 O O . LEU B 1 116 ? -2.205 14.023 2.541 1 98.12 116 LEU B O 1
ATOM 2742 N N . PHE B 1 117 ? -4.266 13.305 2.07 1 96.81 117 PHE B N 1
ATOM 2743 C CA . PHE B 1 117 ? -3.91 11.945 2.463 1 96.81 117 PHE B CA 1
ATOM 2744 C C . PHE B 1 117 ? -3.918 11.016 1.257 1 96.81 117 PHE B C 1
ATOM 2746 O O . PHE B 1 117 ? -3.84 9.797 1.407 1 96.81 117 PHE B O 1
ATOM 2753 N N . GLY B 1 118 ? -4.137 11.562 0.06 1 92.88 118 GLY B N 1
ATOM 2754 C CA . GLY B 1 118 ? -4.117 10.758 -1.154 1 92.88 118 GLY B CA 1
ATOM 2755 C C . GLY B 1 118 ? -5.312 9.836 -1.275 1 92.88 118 GLY B C 1
ATOM 2756 O O . GLY B 1 118 ? -5.188 8.711 -1.77 1 92.88 118 GLY B O 1
ATOM 2757 N N . VAL B 1 119 ? -6.402 10.305 -0.833 1 93.5 119 VAL B N 1
ATOM 2758 C CA . VAL B 1 119 ? -7.602 9.477 -0.837 1 93.5 119 VAL B CA 1
ATOM 2759 C C . VAL B 1 119 ? -8.125 9.336 -2.264 1 93.5 119 VAL B C 1
ATOM 2761 O O . VAL B 1 119 ? -8.406 10.328 -2.932 1 93.5 119 VAL B O 1
ATOM 2764 N N . LYS B 1 120 ? -8.195 8.133 -2.678 1 90.12 120 LYS B N 1
ATOM 2765 C CA . LYS B 1 120 ? -8.836 7.836 -3.957 1 90.12 120 LYS B CA 1
ATOM 2766 C C . LYS B 1 120 ? -10.344 7.668 -3.795 1 90.12 120 LYS B C 1
ATOM 2768 O O . LYS B 1 120 ? -10.82 7.289 -2.723 1 90.12 120 LYS B O 1
ATOM 2773 N N . SER B 1 121 ? -11.047 8.008 -4.879 1 91.38 121 SER B N 1
ATOM 2774 C CA . SER B 1 121 ? -12.5 7.945 -4.859 1 91.38 121 SER B CA 1
ATOM 2775 C C . SER B 1 121 ? -13.07 7.777 -6.266 1 91.38 121 SER B C 1
ATOM 2777 O O . SER B 1 121 ? -12.711 8.531 -7.176 1 91.38 121 SER B O 1
ATOM 2779 N N . ASP B 1 122 ? -14.016 6.887 -6.309 1 88.69 122 ASP B N 1
ATOM 2780 C CA . ASP B 1 122 ? -14.633 6.645 -7.609 1 88.69 122 ASP B CA 1
ATOM 2781 C C . ASP B 1 122 ? -15.391 7.875 -8.094 1 88.69 122 ASP B C 1
ATOM 2783 O O . ASP B 1 122 ? -15.547 8.078 -9.297 1 88.69 122 ASP B O 1
ATOM 2787 N N . THR B 1 123 ? -15.82 8.648 -7.18 1 91.75 123 THR B N 1
ATOM 2788 C CA . THR B 1 123 ? -16.594 9.836 -7.543 1 91.75 123 THR B CA 1
ATOM 2789 C C . THR B 1 123 ? -15.695 11.07 -7.598 1 91.75 123 THR B C 1
ATOM 2791 O O . THR B 1 123 ? -16.172 12.188 -7.801 1 91.75 123 THR B O 1
ATOM 2794 N N . GLY B 1 124 ? -14.438 10.812 -7.434 1 94.94 124 GLY B N 1
ATOM 2795 C CA . GLY B 1 124 ? -13.5 11.93 -7.461 1 94.94 124 GLY B CA 1
ATOM 2796 C C . GLY B 1 124 ? -13.07 12.305 -8.867 1 94.94 124 GLY B C 1
ATOM 2797 O O . GLY B 1 124 ? -13.734 11.961 -9.844 1 94.94 124 GLY B O 1
ATOM 2798 N N . GLY B 1 125 ? -12.016 13.203 -8.914 1 94.69 125 GLY B N 1
ATOM 2799 C CA . GLY B 1 125 ? -11.477 13.641 -10.188 1 94.69 125 GLY B CA 1
ATOM 2800 C C . GLY B 1 125 ? -10.312 12.797 -10.664 1 94.69 125 GLY B C 1
ATOM 2801 O O . GLY B 1 125 ? -9.477 12.359 -9.867 1 94.69 125 GLY B O 1
ATOM 2802 N N . LEU B 1 126 ? -10.367 12.539 -11.984 1 93.69 126 LEU B N 1
ATOM 2803 C CA . LEU B 1 126 ? -9.242 11.828 -12.586 1 93.69 126 LEU B CA 1
ATOM 2804 C C . LEU B 1 126 ? -8.016 12.727 -12.656 1 93.69 126 LEU B C 1
ATOM 2806 O O . LEU B 1 126 ? -8.07 13.82 -13.219 1 93.69 126 LEU B O 1
ATOM 2810 N N . MET B 1 127 ? -6.934 12.258 -11.969 1 94.31 127 MET B N 1
ATOM 2811 C CA . MET B 1 127 ? -5.723 13.07 -11.891 1 94.31 127 MET B CA 1
ATOM 2812 C C . MET B 1 127 ? -4.473 12.203 -12.031 1 94.31 127 MET B C 1
ATOM 2814 O O . MET B 1 127 ? -4.52 11 -11.781 1 94.31 127 MET B O 1
ATOM 2818 N N . THR B 1 128 ? -3.469 12.891 -12.539 1 93 128 THR B N 1
ATOM 2819 C CA . THR B 1 128 ? -2.139 12.289 -12.539 1 93 128 THR B CA 1
ATOM 2820 C C . THR B 1 128 ? -1.26 12.922 -11.469 1 93 128 THR B C 1
ATOM 2822 O O . THR B 1 128 ? -1.096 14.141 -11.43 1 93 128 THR B O 1
ATOM 2825 N N . THR B 1 129 ? -0.763 11.953 -10.602 1 90.94 129 THR B N 1
ATOM 2826 C CA . THR B 1 129 ? 0.077 12.453 -9.523 1 90.94 129 THR B CA 1
ATOM 2827 C C . THR B 1 129 ? 1.418 11.727 -9.492 1 90.94 129 THR B C 1
ATOM 2829 O O . THR B 1 129 ? 1.535 10.609 -10.008 1 90.94 129 THR B O 1
ATOM 2832 N N . LYS B 1 130 ? 2.332 12.453 -8.938 1 87.12 130 LYS B N 1
ATOM 2833 C CA . LYS B 1 130 ? 3.625 11.844 -8.641 1 87.12 130 LYS B CA 1
ATOM 2834 C C . LYS B 1 130 ? 3.738 11.477 -7.164 1 87.12 130 LYS B C 1
ATOM 2836 O O . LYS B 1 130 ? 3.426 12.289 -6.293 1 87.12 130 LYS B O 1
ATOM 2841 N N . GLU B 1 131 ? 4.102 10.203 -6.973 1 78.75 131 GLU B N 1
ATOM 2842 C CA . GLU B 1 131 ? 4.207 9.719 -5.602 1 78.75 131 GLU B CA 1
ATOM 2843 C C . GLU B 1 131 ? 5.555 9.039 -5.359 1 78.75 131 GLU B C 1
ATOM 2845 O O . GLU B 1 131 ? 6.156 8.5 -6.289 1 78.75 131 GLU B O 1
ATOM 2850 N N . TYR B 1 132 ? 6.039 9.352 -4.25 1 71.81 132 TYR B N 1
ATOM 2851 C CA . TYR B 1 132 ? 7.258 8.656 -3.857 1 71.81 132 TYR B CA 1
ATOM 2852 C C . TYR B 1 132 ? 6.949 7.484 -2.934 1 71.81 132 TYR B C 1
ATOM 2854 O O . TYR B 1 132 ? 6.508 7.68 -1.798 1 71.81 132 TYR B O 1
ATOM 2862 N N . VAL B 1 133 ? 7.094 6.305 -3.447 1 68.69 133 VAL B N 1
ATOM 2863 C CA . VAL B 1 133 ? 6.75 5.086 -2.723 1 68.69 133 VAL B CA 1
ATOM 2864 C C . VAL B 1 133 ? 7.98 4.188 -2.613 1 68.69 133 VAL B C 1
ATOM 2866 O O . VAL B 1 133 ? 8.602 3.844 -3.625 1 68.69 133 VAL B O 1
ATOM 2869 N N . ASN B 1 134 ? 8.242 3.814 -1.357 1 67.56 134 ASN B N 1
ATOM 2870 C CA . ASN B 1 134 ? 9.336 2.893 -1.08 1 67.56 134 ASN B CA 1
ATOM 2871 C C . ASN B 1 134 ? 10.617 3.314 -1.794 1 67.56 134 ASN B C 1
ATOM 2873 O O . ASN B 1 134 ? 11.258 2.502 -2.465 1 67.56 134 ASN B O 1
ATOM 2877 N N . GLY B 1 135 ? 10.875 4.504 -1.781 1 68.94 135 GLY B N 1
ATOM 2878 C CA . GLY B 1 135 ? 12.148 5.008 -2.271 1 68.94 135 GLY B CA 1
ATOM 2879 C C . GLY B 1 135 ? 12.156 5.266 -3.766 1 68.94 135 GLY B C 1
ATOM 2880 O O . GLY B 1 135 ? 13.203 5.566 -4.348 1 68.94 135 GLY B O 1
ATOM 2881 N N . GLN B 1 136 ? 11.023 5.148 -4.316 1 74.75 136 GLN B N 1
ATOM 2882 C CA . GLN B 1 136 ? 10.961 5.359 -5.762 1 74.75 136 GLN B CA 1
ATOM 2883 C C . GLN B 1 136 ? 9.812 6.297 -6.133 1 74.75 136 GLN B C 1
ATOM 2885 O O . GLN B 1 136 ? 8.75 6.258 -5.516 1 74.75 136 GLN B O 1
ATOM 2890 N N . TRP B 1 137 ? 10.094 7.141 -7.105 1 81.31 137 TRP B N 1
ATOM 2891 C CA . TRP B 1 137 ? 9.047 7.996 -7.656 1 81.31 137 TRP B CA 1
ATOM 2892 C C . TRP B 1 137 ? 8.188 7.227 -8.656 1 81.31 137 TRP B C 1
ATOM 2894 O O . TRP B 1 137 ? 8.719 6.523 -9.523 1 81.31 137 TRP B O 1
ATOM 2904 N N . ILE B 1 138 ? 6.922 7.332 -8.461 1 85.94 138 ILE B N 1
ATOM 2905 C CA . ILE B 1 138 ? 6 6.746 -9.43 1 85.94 138 ILE B CA 1
ATOM 2906 C C . ILE B 1 138 ? 4.957 7.781 -9.836 1 85.94 138 ILE B C 1
ATOM 2908 O O . ILE B 1 138 ? 4.734 8.766 -9.125 1 85.94 138 ILE B O 1
ATOM 2912 N N . VAL B 1 139 ? 4.449 7.617 -11.023 1 90.94 139 VAL B N 1
ATOM 2913 C CA . VAL B 1 139 ? 3.336 8.43 -11.5 1 90.94 139 VAL B CA 1
ATOM 2914 C C . VAL B 1 139 ? 2.045 7.613 -11.461 1 90.94 139 VAL B C 1
ATOM 2916 O O . VAL B 1 139 ? 2.004 6.48 -11.945 1 90.94 139 VAL B O 1
ATOM 2919 N N . VAL B 1 140 ? 1.092 8.203 -10.875 1 92 140 VAL B N 1
ATOM 2920 C CA . VAL B 1 140 ? -0.182 7.512 -10.719 1 92 140 VAL B CA 1
ATOM 2921 C C . VAL B 1 140 ? -1.299 8.328 -11.367 1 92 140 VAL B C 1
ATOM 2923 O O . VAL B 1 140 ? -1.422 9.531 -11.125 1 92 140 VAL B O 1
ATOM 2926 N N . ARG B 1 141 ? -2.057 7.676 -12.211 1 92.94 141 ARG B N 1
ATOM 2927 C CA . ARG B 1 141 ? -3.303 8.234 -12.719 1 92.94 141 ARG B CA 1
ATOM 2928 C C . ARG B 1 141 ? -4.508 7.512 -12.133 1 92.94 141 ARG B C 1
ATOM 2930 O O . ARG B 1 141 ? -4.703 6.316 -12.367 1 92.94 141 ARG B O 1
ATOM 2937 N N . ALA B 1 142 ? -5.285 8.211 -11.43 1 93.81 142 ALA B N 1
ATOM 2938 C CA . ALA B 1 142 ? -6.426 7.656 -10.711 1 93.81 142 ALA B CA 1
ATOM 2939 C C . ALA B 1 142 ? -7.453 8.742 -10.383 1 93.81 142 ALA B C 1
ATOM 2941 O O . ALA B 1 142 ? -7.234 9.914 -10.672 1 93.81 142 ALA B O 1
ATOM 2942 N N . ARG B 1 143 ? -8.602 8.227 -9.875 1 93.88 143 ARG B N 1
ATOM 2943 C CA . ARG B 1 143 ? -9.586 9.172 -9.359 1 93.88 143 ARG B CA 1
ATOM 2944 C C . ARG B 1 143 ? -9.359 9.453 -7.879 1 93.88 143 ARG B C 1
ATOM 2946 O O . ARG B 1 143 ? -9.336 8.523 -7.066 1 93.88 143 ARG B O 1
ATOM 2953 N N . PHE B 1 144 ? -9.18 10.719 -7.641 1 95.75 144 PHE B N 1
ATOM 2954 C CA . PHE B 1 144 ? -8.898 11.133 -6.273 1 95.75 144 PHE B CA 1
ATOM 2955 C C . PHE B 1 144 ? -10.016 12.016 -5.734 1 95.75 144 PHE B C 1
ATOM 2957 O O . PHE B 1 144 ? -10.633 12.773 -6.488 1 95.75 144 PHE B O 1
ATOM 2964 N N . ALA B 1 145 ? -10.195 11.875 -4.445 1 96.75 145 ALA B N 1
ATOM 2965 C CA . ALA B 1 145 ? -11.195 12.703 -3.775 1 96.75 145 ALA B CA 1
ATOM 2966 C C . ALA B 1 145 ? -10.836 14.18 -3.871 1 96.75 145 ALA B C 1
ATOM 2968 O O . ALA B 1 145 ? -9.656 14.547 -3.809 1 96.75 145 ALA B O 1
ATOM 2969 N N . ILE B 1 146 ? -11.82 14.977 -4.02 1 97.81 146 ILE B N 1
ATOM 2970 C CA . ILE B 1 146 ? -11.711 16.438 -4.016 1 97.81 146 ILE B CA 1
ATOM 2971 C C . ILE B 1 146 ? -12.445 17 -2.801 1 97.81 146 ILE B C 1
ATOM 2973 O O . ILE B 1 146 ? -13.617 16.688 -2.572 1 97.81 146 ILE B O 1
ATOM 2977 N N . TYR B 1 147 ? -11.742 17.812 -2.006 1 98.5 147 TYR B N 1
ATOM 2978 C CA . TYR B 1 147 ? -12.336 18.406 -0.823 1 98.5 147 TYR B CA 1
ATOM 2979 C C . TYR B 1 147 ? -12.445 19.922 -0.981 1 98.5 147 TYR B C 1
ATOM 2981 O O . TYR B 1 147 ? -11.852 20.5 -1.892 1 98.5 147 TYR B O 1
ATOM 2989 N N . GLN B 1 148 ? -13.211 20.531 -0.024 1 98.12 148 GLN B N 1
ATOM 2990 C CA . GLN B 1 148 ? -13.391 21.969 -0.051 1 98.12 148 GLN B CA 1
ATOM 2991 C C . GLN B 1 148 ? -12.344 22.672 0.808 1 98.12 148 GLN B C 1
ATOM 2993 O O . GLN B 1 148 ? -12.125 23.875 0.676 1 98.12 148 GLN B O 1
ATOM 2998 N N . SER B 1 149 ? -11.711 21.875 1.667 1 98.75 149 SER B N 1
ATOM 2999 C CA . SER B 1 149 ? -10.711 22.406 2.586 1 98.75 149 SER B CA 1
ATOM 3000 C C . SER B 1 149 ? -9.867 21.297 3.191 1 98.75 149 SER B C 1
ATOM 3002 O O . SER B 1 149 ? -10.242 20.125 3.129 1 98.75 149 SER B O 1
ATOM 3004 N N . TRP B 1 150 ? -8.75 21.672 3.746 1 98.81 150 TRP B N 1
ATOM 3005 C CA . TRP B 1 150 ? -7.953 20.703 4.488 1 98.81 150 TRP B CA 1
ATOM 3006 C C . TRP B 1 150 ? -8.719 20.188 5.703 1 98.81 150 TRP B C 1
ATOM 3008 O O . TRP B 1 150 ? -8.555 19.031 6.094 1 98.81 150 TRP B O 1
ATOM 3018 N N . ARG B 1 151 ? -9.562 21.031 6.238 1 98.88 151 ARG B N 1
ATOM 3019 C CA . ARG B 1 151 ? -10.406 20.562 7.34 1 98.88 151 ARG B CA 1
ATOM 3020 C C . ARG B 1 151 ? -11.258 19.375 6.91 1 98.88 151 ARG B C 1
ATOM 3022 O O . ARG B 1 151 ? -11.32 18.359 7.609 1 98.88 151 ARG B O 1
ATOM 3029 N N . GLU B 1 152 ? -11.906 19.547 5.801 1 98.81 152 GLU B N 1
ATOM 3030 C CA . GLU B 1 152 ? -12.734 18.453 5.305 1 98.81 152 GLU B CA 1
ATOM 3031 C C . GLU B 1 152 ? -11.898 17.188 5.078 1 98.81 152 GLU B C 1
ATOM 3033 O O . GLU B 1 152 ? -12.344 16.078 5.379 1 98.81 152 GLU B O 1
ATOM 3038 N N . SER B 1 153 ? -10.727 17.328 4.543 1 98.88 153 SER B N 1
ATOM 3039 C CA . SER B 1 153 ? -9.812 16.203 4.32 1 98.88 153 SER B CA 1
ATOM 3040 C C . SER B 1 153 ? -9.469 15.508 5.633 1 98.88 153 SER B C 1
ATOM 3042 O O . SER B 1 153 ? -9.516 14.281 5.715 1 98.88 153 SER B O 1
ATOM 3044 N N . ILE B 1 154 ? -9.164 16.266 6.637 1 98.88 154 ILE B N 1
ATOM 3045 C CA . ILE B 1 154 ? -8.773 15.719 7.938 1 98.88 154 ILE B CA 1
ATOM 3046 C C . ILE B 1 154 ? -9.977 15.062 8.602 1 98.88 154 ILE B C 1
ATOM 3048 O O . ILE B 1 154 ? -9.852 13.977 9.188 1 98.88 154 ILE B O 1
ATOM 3052 N N . GLU B 1 155 ? -11.117 15.688 8.484 1 98.75 155 GLU B N 1
ATOM 3053 C CA . GLU B 1 155 ? -12.32 15.102 9.062 1 98.75 155 GLU B CA 1
ATOM 3054 C C . GLU B 1 155 ? -12.656 13.766 8.414 1 98.75 155 GLU B C 1
ATOM 3056 O O . GLU B 1 155 ? -13.047 12.812 9.094 1 98.75 155 GLU B O 1
ATOM 3061 N N . GLN B 1 156 ? -12.547 13.711 7.109 1 97.81 156 GLN B N 1
ATOM 3062 C CA . GLN B 1 156 ? -12.781 12.445 6.426 1 97.81 156 GLN B CA 1
ATOM 3063 C C . GLN B 1 156 ? -11.75 11.398 6.832 1 97.81 156 GLN B C 1
ATOM 3065 O O . GLN B 1 156 ? -12.078 10.211 6.949 1 97.81 156 GLN B O 1
ATOM 3070 N N . HIS B 1 157 ? -10.562 11.805 6.938 1 97.75 157 HIS B N 1
ATOM 3071 C CA . HIS B 1 157 ? -9.508 10.906 7.402 1 97.75 157 HIS B CA 1
ATOM 3072 C C . HIS B 1 157 ? -9.812 10.375 8.797 1 97.75 157 HIS B C 1
ATOM 3074 O O . HIS B 1 157 ? -9.633 9.188 9.07 1 97.75 157 HIS B O 1
ATOM 3080 N N . THR B 1 158 ? -10.227 11.219 9.664 1 98.19 158 THR B N 1
ATOM 3081 C CA . THR B 1 158 ? -10.641 10.828 11.008 1 98.19 158 THR B CA 1
ATOM 3082 C C . THR B 1 158 ? -11.781 9.805 10.945 1 98.19 158 THR B C 1
ATOM 3084 O O . THR B 1 158 ? -11.781 8.828 11.695 1 98.19 158 THR B O 1
ATOM 3087 N N . ALA B 1 159 ? -12.695 10.023 10.078 1 97.44 159 ALA B N 1
ATOM 3088 C CA . ALA B 1 159 ? -13.836 9.125 9.938 1 97.44 159 ALA B CA 1
ATOM 3089 C C . ALA B 1 159 ? -13.375 7.715 9.586 1 97.44 159 ALA B C 1
ATOM 3091 O O . ALA B 1 159 ? -13.992 6.73 10.016 1 97.44 159 ALA B O 1
ATOM 3092 N N . LEU B 1 160 ? -12.328 7.609 8.836 1 94.94 160 LEU B N 1
ATOM 3093 C CA . LEU B 1 160 ? -11.773 6.297 8.516 1 94.94 160 LEU B CA 1
ATOM 3094 C C . LEU B 1 160 ? -11.398 5.543 9.789 1 94.94 160 LEU B C 1
ATOM 3096 O O . LEU B 1 160 ? -11.648 4.34 9.898 1 94.94 160 LEU B O 1
ATOM 3100 N N . PHE B 1 161 ? -10.797 6.219 10.719 1 97 161 PHE B N 1
ATOM 3101 C CA . PHE B 1 161 ? -10.344 5.574 11.945 1 97 161 PHE B CA 1
ATOM 3102 C C . PHE B 1 161 ? -11.523 5.266 12.859 1 97 161 PHE B C 1
ATOM 3104 O O . PHE B 1 161 ? -11.539 4.238 13.539 1 97 161 PHE B O 1
ATOM 3111 N N . VAL B 1 162 ? -12.477 6.117 12.875 1 97.5 162 VAL B N 1
ATOM 3112 C CA . VAL B 1 162 ? -13.625 5.984 13.758 1 97.5 162 VAL B CA 1
ATOM 3113 C C . VAL B 1 162 ? -14.547 4.883 13.25 1 97.5 162 VAL B C 1
ATOM 3115 O O . VAL B 1 162 ? -15.023 4.051 14.023 1 97.5 162 VAL B O 1
ATOM 3118 N N . ASP B 1 163 ? -14.719 4.836 11.906 1 95.44 163 ASP B N 1
ATOM 3119 C CA . ASP B 1 163 ? -15.727 3.965 11.312 1 95.44 163 ASP B CA 1
ATOM 3120 C C . ASP B 1 163 ? -15.102 2.656 10.828 1 95.44 163 ASP B C 1
ATOM 3122 O O . ASP B 1 163 ? -15.805 1.67 10.609 1 95.44 163 ASP B O 1
ATOM 3126 N N . GLY B 1 164 ? -13.805 2.736 10.727 1 91.94 164 GLY B N 1
ATOM 3127 C CA . GLY B 1 164 ? -13.148 1.549 10.203 1 91.94 164 GLY B CA 1
ATOM 3128 C C . GLY B 1 164 ? -13.43 1.304 8.734 1 91.94 164 GLY B C 1
ATOM 3129 O O . GLY B 1 164 ? -13.508 2.248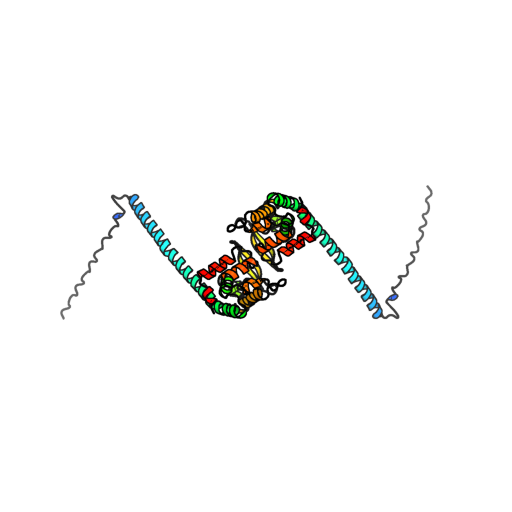 7.945 1 91.94 164 GLY B O 1
ATOM 3130 N N . THR B 1 165 ? -13.406 0.066 8.352 1 83.81 165 THR B N 1
ATOM 3131 C CA . THR B 1 165 ? -13.648 -0.338 6.973 1 83.81 165 THR B CA 1
ATOM 3132 C C . THR B 1 165 ? -15.055 -0.903 6.816 1 83.81 165 THR B C 1
ATOM 3134 O O . THR B 1 165 ? -15.781 -1.064 7.801 1 83.81 165 THR B O 1
ATOM 3137 N N . SER B 1 166 ? -15.453 -1.112 5.559 1 77.19 166 SER B N 1
ATOM 3138 C CA . SER B 1 166 ? -16.797 -1.614 5.289 1 77.19 166 SER B CA 1
ATOM 3139 C C . SER B 1 166 ? -17 -3.006 5.883 1 77.19 166 SER B C 1
ATOM 3141 O O . SER B 1 166 ? -18.125 -3.389 6.215 1 77.19 166 SER B O 1
ATOM 3143 N N . TRP B 1 167 ? -15.953 -3.732 6.121 1 77.31 167 TRP B N 1
ATOM 3144 C CA . TRP B 1 167 ? -16.078 -5.113 6.578 1 77.31 167 TRP B CA 1
ATOM 3145 C C . TRP B 1 167 ? -15.711 -5.227 8.055 1 77.31 167 TRP B C 1
ATOM 3147 O O . TRP B 1 167 ? -15.984 -6.246 8.695 1 77.31 167 TRP B O 1
ATOM 3157 N N . ASP B 1 168 ? -15.062 -4.246 8.617 1 88.81 168 ASP B N 1
ATOM 3158 C CA . ASP B 1 168 ? -14.625 -4.227 10.008 1 88.81 168 ASP B CA 1
ATOM 3159 C C . ASP B 1 168 ? -14.695 -2.812 10.586 1 88.81 168 ASP B C 1
ATOM 3161 O O . ASP B 1 168 ? -13.727 -2.057 10.516 1 88.81 168 ASP B O 1
ATOM 3165 N N . SER B 1 169 ? -15.742 -2.518 11.273 1 92.31 169 SER B N 1
ATOM 3166 C CA . SER B 1 169 ? -15.992 -1.177 11.789 1 92.31 169 SER B CA 1
ATOM 3167 C C . SER B 1 169 ? -15.016 -0.834 12.914 1 92.31 169 SER B C 1
ATOM 3169 O O . SER B 1 169 ? -14.844 0.338 13.258 1 92.31 169 SER B O 1
ATOM 3171 N N . SER B 1 170 ? -14.328 -1.849 13.453 1 94.44 170 SER B N 1
ATOM 3172 C CA . SER B 1 170 ? -13.406 -1.612 14.562 1 94.44 170 SER B CA 1
ATOM 3173 C C . SER B 1 170 ? -11.953 -1.749 14.109 1 94.44 170 SER B C 1
ATOM 3175 O O . SER B 1 170 ? -11.055 -1.885 14.938 1 94.44 170 SER B O 1
ATOM 3177 N N . HIS B 1 171 ? -11.719 -1.674 12.859 1 92.31 171 HIS B N 1
ATOM 3178 C CA . HIS B 1 171 ? -10.422 -1.996 12.273 1 92.31 171 HIS B CA 1
ATOM 3179 C C . HIS B 1 171 ? -9.312 -1.136 12.867 1 92.31 171 HIS B C 1
ATOM 3181 O O . HIS B 1 171 ? -8.203 -1.62 13.109 1 92.31 171 HIS B O 1
ATOM 3187 N N . TYR B 1 172 ? -9.625 0.098 13.18 1 96.12 172 TYR B N 1
ATOM 3188 C CA . TYR B 1 172 ? -8.602 1.018 13.664 1 96.12 172 TYR B CA 1
ATOM 3189 C C . TYR B 1 172 ? -8.875 1.423 15.109 1 96.12 172 TYR B C 1
ATOM 3191 O O . TYR B 1 172 ? -8.375 2.449 15.57 1 96.12 172 TYR B O 1
ATOM 3199 N N . GLN B 1 173 ? -9.602 0.622 15.797 1 97.06 173 GLN B N 1
ATOM 3200 C CA . GLN B 1 173 ? -9.984 0.972 17.156 1 97.06 173 GLN B CA 1
ATOM 3201 C C . GLN B 1 173 ? -8.75 1.13 18.047 1 97.06 173 GLN B C 1
ATOM 3203 O O . GLN B 1 173 ? -8.734 1.959 18.969 1 97.06 173 GLN B O 1
ATOM 3208 N N . ALA B 1 174 ? -7.727 0.403 17.797 1 96.88 174 ALA B N 1
ATOM 3209 C CA . ALA B 1 174 ? -6.512 0.459 18.609 1 96.88 174 ALA B CA 1
ATOM 3210 C C . ALA B 1 174 ? -5.82 1.812 18.469 1 96.88 174 ALA B C 1
ATOM 3212 O O . ALA B 1 174 ? -5.125 2.258 19.375 1 96.88 174 ALA B O 1
ATOM 3213 N N . VAL B 1 175 ? -6.004 2.459 17.359 1 98.25 175 VAL B N 1
ATOM 3214 C CA . VAL B 1 175 ? -5.441 3.787 17.141 1 98.25 175 VAL B CA 1
ATOM 3215 C C . VAL B 1 175 ? -6.117 4.793 18.078 1 98.25 175 VAL B C 1
ATOM 3217 O O . VAL B 1 175 ? -5.449 5.625 18.688 1 98.25 175 VAL B O 1
ATOM 3220 N N . LEU B 1 176 ? -7.39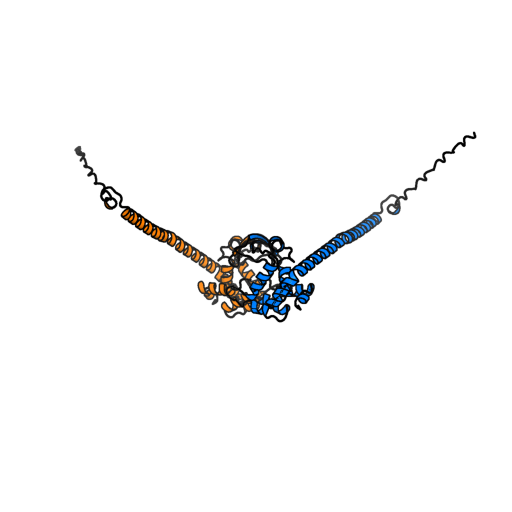5 4.668 18.219 1 98.06 176 LEU B N 1
ATOM 3221 C CA . LEU B 1 176 ? -8.203 5.598 19 1 98.06 176 LEU B CA 1
ATOM 3222 C C . LEU B 1 176 ? -8.023 5.352 20.5 1 98.06 176 LEU B C 1
ATOM 3224 O O . LEU B 1 176 ? -8.172 6.273 21.297 1 98.06 176 LEU B O 1
ATOM 3228 N N . SER B 1 177 ? -7.684 4.129 20.812 1 97.69 177 SER B N 1
ATOM 3229 C CA . SER B 1 177 ? -7.59 3.773 22.234 1 97.69 177 SER B CA 1
ATOM 3230 C C . SER B 1 177 ? -6.156 3.871 22.734 1 97.69 177 SER B C 1
ATOM 3232 O O . SER B 1 177 ? -5.871 3.539 23.891 1 97.69 177 SER B O 1
ATOM 3234 N N . ALA B 1 178 ? -5.266 4.277 21.891 1 98.25 178 ALA B N 1
ATOM 3235 C CA . ALA B 1 178 ? -3.857 4.359 22.266 1 98.25 178 ALA B CA 1
ATOM 3236 C C . ALA B 1 178 ? -3.652 5.359 23.406 1 98.25 178 ALA B C 1
ATOM 3238 O O . ALA B 1 178 ? -4.363 6.363 23.5 1 98.25 178 ALA B O 1
ATOM 3239 N N . ASP B 1 179 ? -2.592 5.145 24.219 1 97.81 179 ASP B N 1
ATOM 3240 C CA . ASP B 1 179 ? -2.309 6.02 25.344 1 97.81 179 ASP B CA 1
ATOM 3241 C C . ASP B 1 179 ? -1.373 7.156 24.938 1 97.81 179 ASP B C 1
ATOM 3243 O O . ASP B 1 179 ? -1.26 8.156 25.656 1 97.81 179 ASP B O 1
ATOM 3247 N N . ASN B 1 180 ? -0.675 6.973 23.891 1 98.25 180 ASN B N 1
ATOM 3248 C CA . ASN B 1 180 ? 0.257 7.973 23.375 1 98.25 180 ASN B CA 1
ATOM 3249 C C . ASN B 1 180 ? 0.482 7.812 21.875 1 98.25 180 ASN B C 1
ATOM 3251 O O . ASN B 1 180 ? 0.002 6.852 21.266 1 98.25 180 ASN B O 1
ATOM 3255 N N . TYR B 1 181 ? 1.197 8.773 21.297 1 98.69 181 TYR B N 1
ATOM 3256 C CA . TYR B 1 181 ? 1.344 8.789 19.844 1 98.69 181 TYR B CA 1
ATOM 3257 C C . TYR B 1 181 ? 2.199 7.621 19.375 1 98.69 181 TYR B C 1
ATOM 3259 O O . TYR B 1 181 ? 2.049 7.152 18.234 1 98.69 181 TYR B O 1
ATOM 3267 N N . VAL B 1 182 ? 3.092 7.105 20.219 1 98.69 182 VAL B N 1
ATOM 3268 C CA . VAL B 1 182 ? 3.926 5.969 19.859 1 98.69 182 VAL B CA 1
ATOM 3269 C C . VAL B 1 182 ? 3.055 4.727 19.656 1 98.69 182 VAL B C 1
ATOM 3271 O O . VAL B 1 182 ? 3.162 4.035 18.656 1 98.69 182 VAL B O 1
ATOM 3274 N N . GLU B 1 183 ? 2.182 4.512 20.594 1 98.56 183 GLU B N 1
ATOM 3275 C CA . GLU B 1 183 ? 1.258 3.385 20.516 1 98.56 183 GLU B CA 1
ATOM 3276 C C . GLU B 1 183 ? 0.31 3.535 19.328 1 98.56 183 GLU B C 1
ATOM 3278 O O . GLU B 1 183 ? 0.004 2.559 18.641 1 98.56 183 GLU B O 1
ATOM 3283 N N . ALA B 1 184 ? -0.152 4.754 19.125 1 98.75 184 ALA B N 1
ATOM 3284 C CA . ALA B 1 184 ? -1.043 5.004 18 1 98.75 184 ALA B CA 1
ATOM 3285 C C . ALA B 1 184 ? -0.343 4.719 16.672 1 98.75 184 ALA B C 1
ATOM 3287 O O . ALA B 1 184 ? -0.926 4.102 15.781 1 98.75 184 ALA B O 1
ATOM 3288 N N . ALA B 1 185 ? 0.886 5.137 16.562 1 98.5 185 ALA B N 1
ATOM 3289 C CA . ALA B 1 185 ? 1.659 4.879 15.344 1 98.5 185 ALA B CA 1
ATOM 3290 C C . ALA B 1 185 ? 1.859 3.383 15.125 1 98.5 185 ALA B C 1
ATOM 3292 O O . ALA B 1 185 ? 1.725 2.891 14 1 98.5 185 ALA B O 1
ATOM 3293 N N . GLN B 1 186 ? 2.125 2.701 16.156 1 96.62 186 GLN B N 1
ATOM 3294 C CA . GLN B 1 186 ? 2.309 1.256 16.062 1 96.62 186 GLN B CA 1
ATOM 3295 C C . GLN B 1 186 ? 1.008 0.562 15.664 1 96.62 186 GLN B C 1
ATOM 3297 O O . GLN B 1 186 ? 1.02 -0.385 14.875 1 96.62 186 GLN B O 1
ATOM 3302 N N . ALA B 1 187 ? -0.054 1.048 16.234 1 96.88 187 ALA B N 1
ATOM 3303 C CA . ALA B 1 187 ? -1.356 0.495 15.875 1 96.88 187 ALA B CA 1
ATOM 3304 C C . ALA B 1 187 ? -1.645 0.698 14.391 1 96.88 187 ALA B C 1
ATOM 3306 O O . ALA B 1 187 ? -2.178 -0.194 13.727 1 96.88 187 ALA B O 1
ATOM 3307 N N . LEU B 1 188 ? -1.326 1.861 13.859 1 96.5 188 LEU B N 1
ATOM 3308 C CA . LEU B 1 188 ? -1.501 2.135 12.438 1 96.5 188 LEU B CA 1
ATOM 3309 C C . LEU B 1 188 ? -0.731 1.127 11.594 1 96.5 188 LEU B C 1
ATOM 3311 O O . LEU B 1 188 ? -1.265 0.594 10.617 1 96.5 188 LEU B O 1
ATOM 3315 N N . GLN B 1 189 ? 0.483 0.853 11.984 1 91.75 189 GLN B N 1
ATOM 3316 C CA . GLN B 1 189 ? 1.303 -0.119 11.266 1 91.75 189 GLN B CA 1
ATOM 3317 C C . GLN B 1 189 ? 0.711 -1.521 11.367 1 91.75 189 GLN B C 1
ATOM 3319 O O . GLN B 1 189 ? 0.602 -2.23 10.367 1 91.75 189 GLN B O 1
ATOM 3324 N N . GLN B 1 190 ? 0.327 -1.892 12.5 1 90.12 190 GLN B N 1
ATOM 3325 C CA . GLN B 1 190 ? -0.199 -3.23 12.75 1 90.12 190 GLN B CA 1
ATOM 3326 C C . GLN B 1 190 ? -1.495 -3.463 11.977 1 90.12 190 GLN B C 1
ATOM 3328 O O . GLN B 1 190 ? -1.763 -4.578 11.523 1 90.12 190 GLN B O 1
ATOM 3333 N N . ARG B 1 191 ? -2.189 -2.395 11.812 1 92.12 191 ARG B N 1
ATOM 3334 C CA . ARG B 1 191 ? -3.482 -2.533 11.148 1 92.12 191 ARG B CA 1
ATOM 3335 C C . ARG B 1 191 ? -3.354 -2.307 9.641 1 92.12 191 ARG B C 1
ATOM 3337 O O . ARG B 1 191 ? -4.348 -2.332 8.922 1 92.12 191 ARG B O 1
ATOM 3344 N N . GLY B 1 192 ? -2.188 -2.113 9.195 1 87.81 192 GLY B N 1
ATOM 3345 C CA . GLY B 1 192 ? -1.926 -2.141 7.762 1 87.81 192 GLY B CA 1
ATOM 3346 C C . GLY B 1 192 ? -2.324 -0.859 7.059 1 87.81 192 GLY B C 1
ATOM 3347 O O . GLY B 1 192 ? -2.779 -0.889 5.91 1 87.81 192 GLY B O 1
ATOM 3348 N N . TYR B 1 193 ? -2.207 0.345 7.738 1 90.44 193 TYR B N 1
ATOM 3349 C CA . TYR B 1 193 ? -2.553 1.62 7.121 1 90.44 193 TYR B CA 1
ATOM 3350 C C . TYR B 1 193 ? -1.702 1.876 5.883 1 90.44 193 TYR B C 1
ATOM 3352 O O . TYR B 1 193 ? -2.18 2.453 4.902 1 90.44 193 TYR B O 1
ATOM 3360 N N . ALA B 1 194 ? -0.459 1.42 5.934 1 86.5 194 ALA B N 1
ATOM 3361 C CA . ALA B 1 194 ? 0.491 1.569 4.832 1 86.5 194 ALA B CA 1
ATOM 3362 C C . ALA B 1 194 ? 1.353 0.319 4.68 1 86.5 194 ALA B C 1
ATOM 3364 O O . ALA B 1 194 ? 1.606 -0.392 5.656 1 86.5 194 ALA B O 1
ATOM 3365 N N . THR B 1 195 ? 1.87 0.089 3.445 1 80.25 195 THR B N 1
ATOM 3366 C CA . THR B 1 195 ? 2.693 -1.085 3.174 1 80.25 195 THR B CA 1
ATOM 3367 C C . THR B 1 195 ? 4.141 -0.84 3.594 1 80.25 195 THR B C 1
ATOM 3369 O O . THR B 1 195 ? 4.934 -1.779 3.684 1 80.25 195 THR B O 1
ATOM 3372 N N . ASP B 1 196 ? 4.402 0.415 3.861 1 84.5 196 ASP B N 1
ATOM 3373 C CA . ASP B 1 196 ? 5.734 0.734 4.363 1 84.5 196 ASP B CA 1
ATOM 3374 C C . ASP B 1 196 ? 5.965 0.116 5.742 1 84.5 196 ASP B C 1
ATOM 3376 O O . ASP B 1 196 ? 5.324 0.509 6.719 1 84.5 196 ASP B O 1
ATOM 3380 N N . PRO B 1 197 ? 6.926 -0.829 5.867 1 83.94 197 PRO B N 1
ATOM 3381 C CA . PRO B 1 197 ? 7.141 -1.485 7.16 1 83.94 197 PRO B CA 1
ATOM 3382 C C . PRO B 1 197 ? 7.68 -0.532 8.219 1 83.94 197 PRO B C 1
ATOM 3384 O O . PRO B 1 197 ? 7.695 -0.869 9.406 1 83.94 197 PRO B O 1
ATOM 3387 N N . ASN B 1 198 ? 8.156 0.651 7.812 1 86.75 198 ASN B N 1
ATOM 3388 C CA . ASN B 1 198 ? 8.688 1.63 8.758 1 86.75 198 ASN B CA 1
ATOM 3389 C C . ASN B 1 198 ? 7.711 2.783 8.969 1 86.75 198 ASN B C 1
ATOM 3391 O O . ASN B 1 198 ? 8.102 3.852 9.445 1 86.75 198 ASN B O 1
ATOM 3395 N N . TYR B 1 199 ? 6.512 2.59 8.578 1 91.31 199 TYR B N 1
ATOM 3396 C CA . TYR B 1 199 ? 5.539 3.678 8.617 1 91.31 199 TYR B CA 1
ATOM 3397 C C . TYR B 1 199 ? 5.43 4.254 10.023 1 91.31 199 TYR B C 1
ATOM 3399 O O . TYR B 1 199 ? 5.469 5.473 10.211 1 91.31 199 TYR B O 1
ATOM 3407 N N . ALA B 1 200 ? 5.277 3.354 11.062 1 95.5 200 ALA B N 1
ATOM 3408 C CA . ALA B 1 200 ? 5.168 3.812 12.445 1 95.5 200 ALA B CA 1
ATOM 3409 C C . ALA B 1 200 ? 6.406 4.609 12.859 1 95.5 200 ALA B C 1
ATOM 3411 O O . ALA B 1 200 ? 6.289 5.684 13.445 1 95.5 200 ALA B O 1
ATOM 3412 N N . GLN B 1 201 ? 7.516 4.09 12.547 1 94.5 201 GLN B N 1
ATOM 3413 C CA . GLN B 1 201 ? 8.758 4.758 12.906 1 94.5 201 GLN B CA 1
ATOM 3414 C C . GLN B 1 201 ? 8.883 6.113 12.219 1 94.5 201 GLN B C 1
ATOM 3416 O O . GLN B 1 201 ? 9.398 7.066 12.805 1 94.5 201 GLN B O 1
ATOM 3421 N N . LYS B 1 202 ? 8.461 6.191 10.992 1 93.88 202 LYS B N 1
ATOM 3422 C CA . LYS B 1 202 ? 8.484 7.469 10.289 1 93.88 202 LYS B CA 1
ATOM 3423 C C . LYS B 1 202 ? 7.598 8.5 10.992 1 93.88 202 LYS B C 1
ATOM 3425 O O . LYS B 1 202 ? 7.996 9.656 11.156 1 93.88 202 LYS B O 1
ATOM 3430 N N . LEU B 1 203 ? 6.453 8.055 11.406 1 98.06 203 LEU B N 1
ATOM 3431 C CA . LEU B 1 203 ? 5.562 8.969 12.117 1 98.06 203 LEU B CA 1
ATOM 3432 C C . LEU B 1 203 ? 6.18 9.406 13.438 1 98.06 203 LEU B C 1
ATOM 3434 O O . LEU B 1 203 ? 6.184 10.594 13.758 1 98.06 203 LEU B O 1
ATOM 3438 N N . ILE B 1 204 ? 6.66 8.477 14.156 1 98.62 204 ILE B N 1
ATOM 3439 C CA . ILE B 1 204 ? 7.25 8.766 15.461 1 98.62 204 ILE B CA 1
ATOM 3440 C C . ILE B 1 204 ? 8.43 9.719 15.297 1 98.62 204 ILE B C 1
ATOM 3442 O O . ILE B 1 204 ? 8.562 10.688 16.047 1 98.62 204 ILE B O 1
ATOM 3446 N N . SER B 1 205 ? 9.227 9.469 14.273 1 97.88 205 SER B N 1
ATOM 3447 C CA . SER B 1 205 ? 10.383 10.328 14.023 1 97.88 205 SER B CA 1
ATOM 3448 C C . SER B 1 205 ? 9.953 11.742 13.664 1 97.88 205 SER B C 1
ATOM 3450 O O . SER B 1 205 ? 10.555 12.719 14.133 1 97.88 205 SER B O 1
ATOM 3452 N N . LEU B 1 206 ? 8.977 11.859 12.859 1 97.88 206 LEU B N 1
ATOM 3453 C CA . LEU B 1 206 ? 8.461 13.172 12.484 1 97.88 206 LEU B CA 1
ATOM 3454 C C . LEU B 1 206 ? 7.941 13.922 13.711 1 97.88 206 LEU B C 1
ATOM 3456 O O . LEU B 1 206 ? 8.203 15.109 13.875 1 97.88 206 LEU B O 1
ATOM 3460 N N . ILE B 1 207 ? 7.223 13.25 14.516 1 98.75 207 ILE B N 1
ATOM 3461 C CA . ILE B 1 207 ? 6.625 13.852 15.703 1 98.75 207 ILE B CA 1
ATOM 3462 C C . ILE B 1 207 ? 7.723 14.344 16.641 1 98.75 207 ILE B C 1
ATOM 3464 O O . ILE B 1 207 ? 7.652 15.461 17.156 1 98.75 207 ILE B O 1
ATOM 3468 N N . LYS B 1 208 ? 8.727 13.547 16.766 1 98.56 208 LYS B N 1
ATOM 3469 C CA . LYS B 1 208 ? 9.836 13.922 17.641 1 98.56 208 LYS B CA 1
ATOM 3470 C C . LYS B 1 208 ? 10.625 15.086 17.047 1 98.56 208 LYS B C 1
ATOM 3472 O O . LYS B 1 208 ? 10.938 16.047 17.734 1 98.56 208 LYS B O 1
ATOM 3477 N N . THR B 1 209 ? 10.938 14.977 15.82 1 97.88 209 THR B N 1
ATOM 3478 C CA . THR B 1 209 ? 11.773 15.961 15.148 1 97.88 209 THR B CA 1
ATOM 3479 C C . THR B 1 209 ? 11.125 17.344 15.18 1 97.88 209 THR B C 1
ATOM 3481 O O . THR B 1 209 ? 11.805 18.344 15.406 1 97.88 209 THR B O 1
ATOM 3484 N N . TYR B 1 210 ? 9.867 17.391 15.008 1 97.81 210 TYR B N 1
ATOM 3485 C CA . TYR B 1 210 ? 9.195 18.672 14.883 1 97.81 210 TYR B CA 1
ATOM 3486 C C . TYR B 1 210 ? 8.367 18.984 16.125 1 97.81 210 TYR B C 1
ATOM 3488 O O . TYR B 1 210 ? 7.562 19.922 16.125 1 97.81 210 TYR B O 1
ATOM 3496 N N . ASN B 1 211 ? 8.57 18.172 17.125 1 98 211 ASN B N 1
ATOM 3497 C CA . ASN B 1 211 ? 7.895 18.359 18.406 1 98 211 ASN B CA 1
ATOM 3498 C C . ASN B 1 211 ? 6.387 18.5 18.234 1 98 211 ASN B C 1
ATOM 3500 O O . ASN B 1 211 ? 5.781 19.453 18.719 1 98 211 ASN B O 1
ATOM 3504 N N . LEU B 1 212 ? 5.832 17.578 17.516 1 98.81 212 LEU B N 1
ATOM 3505 C CA . LEU B 1 212 ? 4.414 17.688 17.188 1 98.81 212 LEU B CA 1
ATOM 3506 C C . LEU B 1 212 ? 3.545 17.219 18.359 1 98.81 212 LEU B C 1
ATOM 3508 O O . LEU B 1 212 ? 2.346 17.516 18.391 1 98.81 212 LEU B O 1
ATOM 3512 N N . ASP B 1 213 ? 4.121 16.5 19.312 1 98.44 213 ASP B N 1
ATOM 3513 C CA . ASP B 1 213 ? 3.352 15.984 20.453 1 98.44 213 ASP B CA 1
ATOM 3514 C C . ASP B 1 213 ? 2.91 17.125 21.375 1 98.44 213 ASP B C 1
ATOM 3516 O O . ASP B 1 213 ? 2.043 16.938 22.219 1 98.44 213 ASP B O 1
ATOM 3520 N N . LYS B 1 214 ? 3.432 18.297 21.219 1 98.25 214 LYS B N 1
ATOM 3521 C CA . LYS B 1 214 ? 2.955 19.453 21.969 1 98.25 214 LYS B CA 1
ATOM 3522 C C . LYS B 1 214 ? 1.479 19.719 21.688 1 98.25 214 LYS B C 1
ATOM 3524 O O . LYS B 1 214 ? 0.779 20.297 22.531 1 98.25 214 LYS B O 1
ATOM 3529 N N . TYR B 1 215 ? 1.006 19.297 20.547 1 98.62 215 TYR B N 1
ATOM 3530 C CA . TYR B 1 215 ? -0.37 19.578 20.141 1 98.62 215 TYR B CA 1
ATOM 3531 C C . TYR B 1 215 ? -1.323 18.531 20.719 1 98.62 215 TYR B C 1
ATOM 3533 O O . TYR B 1 215 ? -2.543 18.672 20.594 1 98.62 215 TYR B O 1
ATOM 3541 N N . ASP B 1 216 ? -0.782 17.484 21.375 1 98.38 216 ASP B N 1
ATOM 3542 C CA . ASP B 1 216 ? -1.616 16.438 21.953 1 98.38 216 ASP B CA 1
ATOM 3543 C C . ASP B 1 216 ? -2.234 16.891 23.266 1 98.38 216 ASP B C 1
ATOM 3545 O O . ASP B 1 216 ? -3.174 16.266 23.766 1 98.38 216 ASP B O 1
ATOM 3549 N N . ASN B 1 217 ? -1.656 17.844 24.031 1 88.56 217 ASN B N 1
ATOM 3550 C CA . ASN B 1 217 ? -2.014 18.25 25.391 1 88.56 217 ASN B CA 1
ATOM 3551 C C . ASN B 1 217 ? -3.076 19.344 25.391 1 88.56 217 ASN B C 1
ATOM 3553 O O . ASN B 1 217 ? -3.377 19.922 26.422 1 88.56 217 ASN B O 1
ATOM 3557 N N . ASN B 1 218 ? -4.02 19.297 24.469 1 67.62 218 ASN B N 1
ATOM 3558 C CA . ASN B 1 218 ? -4.938 20.422 24.594 1 67.62 218 ASN B CA 1
ATOM 3559 C C . ASN B 1 218 ? -6.324 19.969 25.031 1 67.62 218 ASN B C 1
ATOM 3561 O O . ASN B 1 218 ? -6.734 18.844 24.75 1 67.62 218 ASN B O 1
#